Protein AF-A0A4T0WZG2-F1 (afdb_monomer)

InterPro domains:
  IPR013926 CGI121/TPRKB [PF08617] (26-166)
  IPR013926 CGI121/TPRKB [PTHR15840] (26-168)
  IPR036504 CGI121/TPRKB superfamily [G3DSA:3.30.2380.10] (6-184)
  IPR036504 CGI121/TPRKB superfamily [SSF143870] (21-162)

pLDDT: mean 79.51, std 14.96, range [29.62, 96.12]

Secondary structure (DSSP, 8-state):
-PPPP-EEEEETTEEEEEEEEEEEES---HHHHHHHHHTT-GGG-SEEEEGGG---HHHHHHHHHHHHHHHHTT---SSSHHHHHHHHT-S-SSHHHHHHHHSS-TT---EEEEEEEEGGG--HHHHHHHHHHHHHH--SEEE--SHHHHHHH--HHHHHHHTT---SS--S-TTHHHHHHHHHHHHIIIIIIIIIIIIIT--HHHHHHHHHHHHHHHHHHHHHHHHHHHH-SPPPSS--PPB--HHHHHHHHHTT---HHHHHHHHHHTS--TT-BPPPSEEEE-TTSPBPEETTTTEE--TTEEEETTTTEEEE----SSTTHHHHHHHHHTS-HHHHHHHHHHHHHHTTS-GGG-------EEEEE-SS-TT-EEEEEPPTT--TT---HHHHHHHHHH------SHHHHHHHHHHTS-HHHHHHHHHHHHTT--EETT---

Sequence (445 aa):
MAQIPYIIIEIPSLDKYKAIGTFAVDVQNLKDIKENLIKGNKEYDYGFINAKNVISLEQIYSAYYKVMVDEKNGGMRTRTLHTEMIYDLSPFKNIMDCLNKYGVSKDSNVLLILKIVKSEELTKNFINQTLENLQKVINGNFVHFSDAELQKHADLKLIEKHNQLQIRGTPLENNREKLMLGYSQWAYSYLFAYKRIYIDHHNKPAMIAILVIANSLQIICYVSWGLILYRGPGKMPFHVPPYNLSKYIAYGRKYHSDDSEAISKISTFASESDEFIKPPLIFDCDRNGLPYWCSECATLKVYRSHHSSICGRCTFAILVGHLMCCLMIDIYFGETTIERLTRRRWASYEKKTPENEREFDYTAYVNVQHPTDENLRLVVPLLPTDKTHNNGILCTLKLWMTNPQNLKNAQEMSDFTYSMYCKGFIKDIHQRIENGECKIFSSDE

Nearest PDB structures (foldseek):
  4ww9-assembly1_B  TM=9.360E-01  e=4.536E-13  Saccharomyces cerevisiae S288C
  4ww7-assembly1_B  TM=8.914E-01  e=1.350E-12  Saccharomyces cerevisiae S288C
  4xah-assembly1_A  TM=8.595E-01  e=1.505E-12  Saccharomyces cerevisiae S288C
  7sza-assembly1_B  TM=8.683E-01  e=1.729E-10  Homo sapiens
  8k20-assembly1_C  TM=8.927E-01  e=2.642E-09  Arabidopsis thaliana

Mean predicted aligned error: 18.06 Å

Solvent-accessible surface area (backbone atoms only — not comparable to full-atom values): 25014 Å² total; per-residue (Å²): 130,88,77,76,47,66,47,79,48,73,44,94,92,52,64,67,44,33,28,44,35,33,28,33,38,72,39,72,49,56,66,60,53,50,53,38,48,74,70,63,40,73,95,54,73,51,22,53,29,29,30,38,69,38,57,44,59,65,59,52,53,53,20,51,50,48,44,54,51,26,54,76,70,70,62,62,88,54,96,42,74,42,56,32,39,35,37,60,66,33,80,53,89,50,65,67,60,14,42,51,67,36,14,76,38,96,89,53,42,35,38,32,39,35,42,76,43,48,42,90,65,70,39,74,66,51,52,50,53,51,51,58,48,48,62,72,73,46,55,50,48,71,41,69,70,45,47,71,53,30,48,72,57,30,36,66,69,56,35,29,63,66,60,65,47,80,69,82,82,64,81,92,51,100,67,42,62,78,54,38,57,60,51,50,50,51,46,44,49,45,57,47,29,42,43,46,32,32,65,74,61,65,35,57,69,61,22,52,52,50,47,53,49,54,52,52,54,49,49,54,51,52,51,52,50,50,47,36,72,73,75,40,78,63,64,57,93,63,76,26,57,52,60,65,50,54,65,33,40,42,49,26,38,53,77,81,39,92,59,69,69,64,41,54,60,47,60,68,73,60,68,82,57,94,69,47,34,81,66,55,68,44,44,66,18,44,97,73,38,47,65,53,71,35,78,93,69,68,22,44,56,51,66,67,40,42,74,36,79,90,72,74,38,49,20,55,56,70,62,87,72,59,67,60,65,53,47,51,48,23,40,73,70,22,40,51,73,66,54,52,51,49,29,53,52,47,58,55,46,58,76,73,43,60,81,95,72,65,75,84,82,66,88,44,22,36,27,32,54,39,96,88,40,88,59,40,39,32,28,32,73,53,56,70,84,61,49,54,54,42,57,46,52,70,53,46,52,45,58,67,71,72,57,84,69,81,69,85,50,48,59,57,45,48,43,54,47,48,65,54,50,13,73,65,44,55,49,54,51,51,52,33,51,75,70,58,63,51,42,59,25,56,46,96,121

Radius of gyration: 30.67 Å; Cα contacts (8 Å, |Δi|>4): 590; chains: 1; bounding box: 71×56×83 Å

Foldseek 3Di:
DDFFAWDKQDDPVQQFKIKIKWKFAQWDCLVVLVVCVVVVPPLSPKQKWQLQQPQFVVLQNVLLVVLSVCVVVVNQPDDDSSLSSLVSSFPDPDSVVSCAQTHRHPVGRIIMIMDMDTNVQDDPVSVRVNRVSCVVVTDGDIDHPGNVVSNVNHNPVSNCVRNVVPPPPDDDDPPCVVVCVVVVLVCCLPVPLPCVCCVVVVNPVVSVVVNVVSVVVVVVLVVVVVCCVVVNAAADPDAAAAALCLLQLLVLVVVPDVCPPVSVVSVVVSPDDPRHEHAAQKDKDDPLQGFDADPQARGTDFQCWDQDPVVSHIGHPPPSPPNPVQVVVCLQVLAHPVLVVLLVVVVVVPVVDDPVGDDDPQGIWMWGQQPPDNSWIKIAGDDSPQNQQRPHNVVSVCLVPVPPDPQDDNNSRNNNRNVRGHPVNVVVVNVCVVVVRIGTNNDPD

Organism: NCBI:txid52247

Structure (mmCIF, N/CA/C/O backbone):
data_AF-A0A4T0WZG2-F1
#
_entry.id   AF-A0A4T0WZG2-F1
#
loop_
_atom_site.group_PDB
_atom_site.id
_atom_site.type_symbol
_atom_site.label_atom_id
_atom_site.label_alt_id
_atom_site.label_comp_id
_atom_site.label_asym_id
_atom_site.label_entity_id
_atom_site.label_seq_id
_atom_site.pdbx_PDB_ins_code
_atom_site.Cartn_x
_atom_site.Cartn_y
_atom_site.Cartn_z
_atom_site.occupancy
_atom_site.B_iso_or_equiv
_atom_site.auth_seq_id
_atom_site.auth_comp_id
_atom_site.auth_asym_id
_atom_site.auth_atom_id
_atom_site.pdbx_PDB_model_num
ATOM 1 N N . MET A 1 1 ? -32.574 -8.183 39.358 1.00 46.31 1 MET A N 1
ATOM 2 C CA . MET A 1 1 ? -31.407 -8.654 38.579 1.00 46.31 1 MET A CA 1
ATOM 3 C C . MET A 1 1 ? -30.684 -7.425 38.060 1.00 46.31 1 MET A C 1
ATOM 5 O O . MET A 1 1 ? -31.367 -6.503 37.633 1.00 46.31 1 MET A O 1
ATOM 9 N N . ALA A 1 2 ? -29.355 -7.355 38.170 1.00 53.97 2 ALA A N 1
ATOM 10 C CA . ALA A 1 2 ? -28.604 -6.229 37.616 1.00 53.97 2 ALA A CA 1
ATOM 11 C C . ALA A 1 2 ? -28.774 -6.217 36.088 1.00 53.97 2 ALA A C 1
ATOM 13 O O . ALA A 1 2 ? -28.590 -7.246 35.436 1.00 53.97 2 ALA A O 1
ATOM 14 N N . GLN A 1 3 ? -29.202 -5.084 35.533 1.00 76.69 3 GLN A N 1
ATOM 15 C CA . GLN A 1 3 ? -29.406 -4.934 34.095 1.00 76.69 3 GLN A CA 1
ATOM 16 C C . GLN A 1 3 ? -28.041 -4.940 33.396 1.00 76.69 3 GLN A C 1
ATOM 18 O O . GLN A 1 3 ? -27.137 -4.218 33.815 1.00 76.69 3 GLN A O 1
ATOM 23 N N . ILE A 1 4 ? -27.887 -5.768 32.357 1.00 87.56 4 ILE A N 1
ATOM 24 C CA . ILE A 1 4 ? -26.651 -5.830 31.568 1.00 87.56 4 ILE A CA 1
ATOM 25 C C . ILE A 1 4 ? -26.373 -4.436 30.990 1.00 87.56 4 ILE A C 1
ATOM 27 O O . ILE A 1 4 ? -27.261 -3.879 30.337 1.00 87.56 4 ILE A O 1
ATOM 31 N N . PRO A 1 5 ? -25.176 -3.863 31.194 1.00 92.38 5 PRO A N 1
ATOM 32 C CA . PRO A 1 5 ? -24.812 -2.615 30.546 1.00 92.38 5 PRO A CA 1
ATOM 33 C C . PRO A 1 5 ? -24.733 -2.813 29.028 1.00 92.38 5 PRO A C 1
ATOM 35 O O . PRO A 1 5 ? -24.101 -3.749 28.530 1.00 92.38 5 PRO A O 1
ATOM 38 N N . TYR A 1 6 ? -25.364 -1.908 28.288 1.00 94.06 6 TYR A N 1
ATOM 39 C CA . TYR A 1 6 ? -25.355 -1.905 26.832 1.00 94.06 6 TYR A CA 1
ATOM 40 C C . TYR A 1 6 ? -25.255 -0.479 26.298 1.00 94.06 6 TYR A C 1
ATOM 42 O O . TYR A 1 6 ? -25.589 0.483 26.992 1.00 94.06 6 TYR A O 1
ATOM 50 N N . ILE A 1 7 ? -24.827 -0.363 25.046 1.00 94.69 7 ILE A N 1
ATOM 51 C CA . ILE A 1 7 ? -24.921 0.863 24.256 1.00 94.69 7 ILE A CA 1
ATOM 52 C C . ILE A 1 7 ? -25.714 0.579 22.984 1.00 94.69 7 ILE A C 1
ATOM 54 O O . ILE A 1 7 ? -25.754 -0.557 22.503 1.00 94.69 7 ILE A O 1
ATOM 58 N N . ILE A 1 8 ? -26.335 1.616 22.435 1.00 94.50 8 ILE A N 1
ATOM 59 C CA . ILE A 1 8 ? -26.943 1.566 21.108 1.00 94.50 8 ILE A CA 1
ATOM 60 C C . ILE A 1 8 ? -25.996 2.287 20.159 1.00 94.50 8 ILE A C 1
ATOM 62 O O . ILE A 1 8 ? -25.631 3.436 20.391 1.00 94.50 8 ILE A O 1
ATOM 66 N N . ILE A 1 9 ? -25.594 1.586 19.109 1.00 93.81 9 ILE A N 1
ATOM 67 C CA . ILE A 1 9 ? -24.764 2.100 18.030 1.00 93.81 9 ILE A CA 1
ATOM 68 C C . ILE A 1 9 ? -25.704 2.405 16.870 1.00 93.81 9 ILE A C 1
ATOM 70 O O . ILE A 1 9 ? -26.391 1.520 16.351 1.00 93.81 9 ILE A O 1
ATOM 74 N N . GLU A 1 10 ? -25.738 3.668 16.471 1.00 92.56 10 GLU A N 1
ATOM 75 C CA . GLU A 1 10 ? -26.521 4.152 15.342 1.00 92.56 10 GLU A CA 1
ATOM 76 C C . GLU A 1 10 ? -25.734 5.203 14.562 1.00 92.56 10 GLU A C 1
ATOM 78 O O . GLU A 1 10 ? -24.832 5.853 15.093 1.00 92.56 10 GLU A O 1
ATOM 83 N N . ILE A 1 11 ? -26.063 5.351 13.280 1.00 89.75 11 ILE A N 1
ATOM 84 C CA . ILE A 1 11 ? -25.465 6.356 12.403 1.00 89.75 11 ILE A CA 1
ATOM 85 C C . ILE A 1 11 ? -26.599 7.251 11.912 1.00 89.75 11 ILE A C 1
ATOM 87 O O . ILE A 1 11 ? -27.476 6.753 11.207 1.00 89.75 11 ILE A O 1
ATOM 91 N N . PRO A 1 12 ? -26.589 8.562 12.217 1.00 84.06 12 PRO A N 1
ATOM 92 C CA . PRO A 1 12 ? -27.701 9.453 11.882 1.00 84.06 12 PRO A CA 1
ATOM 93 C C . PRO A 1 12 ? -28.083 9.476 10.395 1.00 84.06 12 PRO A C 1
ATOM 95 O O . PRO A 1 12 ? -29.240 9.695 10.061 1.00 84.06 12 PRO A O 1
ATOM 98 N N . SER A 1 13 ? -27.123 9.255 9.493 1.00 83.44 13 SER A N 1
ATOM 99 C CA . SER A 1 13 ? -27.343 9.250 8.040 1.00 83.44 13 SER A CA 1
ATOM 100 C C . SER A 1 13 ? -27.720 7.883 7.451 1.00 83.44 13 SER A C 1
ATOM 102 O O . SER A 1 13 ? -28.060 7.813 6.269 1.00 83.44 13 SER A O 1
ATOM 104 N N . LEU A 1 14 ? -27.631 6.801 8.233 1.00 86.38 14 LEU A N 1
ATOM 105 C CA . LEU A 1 14 ? -27.907 5.421 7.823 1.00 86.38 14 LEU A CA 1
ATOM 106 C C . LEU A 1 14 ? -28.764 4.751 8.904 1.00 86.38 14 LEU A C 1
ATOM 108 O O . LEU A 1 14 ? -28.283 3.971 9.722 1.00 86.38 14 LEU A O 1
ATOM 112 N N . ASP A 1 15 ? -30.050 5.081 8.896 1.00 86.75 15 ASP A N 1
ATOM 113 C CA . ASP A 1 15 ? -31.026 4.745 9.933 1.00 86.75 15 ASP A CA 1
ATOM 114 C C . ASP A 1 15 ? -31.731 3.399 9.726 1.00 86.75 15 ASP A C 1
ATOM 116 O O . ASP A 1 15 ? -32.579 3.036 10.532 1.00 86.75 15 ASP A O 1
ATOM 120 N N . LYS A 1 16 ? -31.396 2.627 8.687 1.00 91.19 16 LYS A N 1
ATOM 121 C CA . LYS A 1 16 ? -32.037 1.331 8.393 1.00 91.19 16 LYS A CA 1
ATOM 122 C C . LYS A 1 16 ? -31.779 0.277 9.476 1.00 91.19 16 LYS A C 1
ATOM 124 O O . LYS A 1 16 ? -32.655 -0.541 9.766 1.00 91.19 16 LYS A O 1
ATOM 129 N N . TYR A 1 17 ? -30.594 0.298 10.080 1.00 94.00 17 TYR A N 1
ATOM 130 C CA . TYR A 1 17 ? -30.187 -0.659 11.104 1.00 94.00 17 TYR A CA 1
ATOM 131 C C . TYR A 1 17 ? -29.596 0.049 12.325 1.00 94.00 17 TYR A C 1
ATOM 133 O O . TYR A 1 17 ? -28.959 1.100 12.216 1.00 94.00 17 TYR A O 1
ATOM 141 N N . LYS A 1 18 ? -29.754 -0.585 13.486 1.00 95.12 18 LYS A N 1
ATOM 142 C CA . LYS A 1 18 ? -29.117 -0.215 14.756 1.00 95.12 18 LYS A CA 1
ATOM 143 C C . LYS A 1 18 ? -28.439 -1.436 15.350 1.00 95.12 18 LYS A C 1
ATOM 145 O O . LYS A 1 18 ? -28.879 -2.564 15.118 1.00 95.12 18 LYS A O 1
ATOM 150 N N . ALA A 1 19 ? -27.398 -1.223 16.148 1.00 95.25 19 ALA A N 1
ATOM 151 C CA . ALA A 1 19 ? -26.744 -2.307 16.867 1.00 95.25 19 ALA A CA 1
ATOM 152 C C . ALA A 1 19 ? -26.813 -2.120 18.382 1.00 95.25 19 ALA A C 1
ATOM 154 O O . ALA A 1 19 ? -26.537 -1.045 18.904 1.00 95.25 19 ALA A O 1
ATOM 155 N N . ILE A 1 20 ? -27.148 -3.193 19.093 1.00 96.06 20 ILE A N 1
ATOM 156 C CA . ILE A 1 20 ? -27.009 -3.283 20.547 1.00 96.06 20 ILE A CA 1
ATOM 157 C C . ILE A 1 20 ? -25.619 -3.841 20.826 1.00 96.06 20 ILE A C 1
ATOM 159 O O . ILE A 1 20 ? -25.312 -4.952 20.388 1.00 96.06 20 ILE A O 1
ATOM 163 N N . GLY A 1 21 ? -24.788 -3.085 21.538 1.00 95.69 21 GLY A N 1
ATOM 164 C CA . GLY A 1 21 ? -23.459 -3.521 21.947 1.00 95.69 21 GLY A CA 1
ATOM 165 C C . GLY A 1 21 ? -23.358 -3.772 23.442 1.00 95.69 21 GLY A C 1
ATOM 166 O O . GLY A 1 21 ? -23.798 -2.944 24.236 1.00 95.69 21 GLY A O 1
ATOM 167 N N . THR A 1 22 ? -22.740 -4.885 23.832 1.00 95.62 22 THR A N 1
ATOM 168 C CA . THR A 1 22 ? -22.381 -5.182 25.225 1.00 95.62 22 THR A CA 1
ATOM 169 C C . THR A 1 22 ? -20.983 -5.792 25.315 1.00 95.62 22 THR A C 1
ATOM 171 O O . THR A 1 22 ? -20.414 -6.236 24.314 1.00 95.62 22 THR A O 1
ATOM 174 N N . PHE A 1 23 ? -20.420 -5.792 26.519 1.00 95.56 23 PHE A N 1
ATOM 175 C CA . PHE A 1 23 ? -19.051 -6.202 26.789 1.00 95.56 23 PHE A CA 1
ATOM 176 C C . PHE A 1 23 ? -19.021 -7.216 27.936 1.00 95.56 23 PHE A C 1
ATOM 178 O O . PHE A 1 23 ? -19.569 -6.957 29.009 1.00 95.56 23 PHE A O 1
ATOM 185 N N . ALA A 1 24 ? -18.407 -8.378 27.701 1.00 95.06 24 ALA A N 1
ATOM 186 C CA . ALA A 1 24 ? -18.309 -9.470 28.664 1.00 95.06 24 ALA A CA 1
ATOM 187 C C . ALA A 1 24 ? -16.847 -9.874 28.890 1.00 95.06 24 ALA A C 1
ATOM 189 O O . ALA A 1 24 ? -16.106 -10.144 27.942 1.00 95.06 24 ALA A O 1
ATOM 190 N N . VAL A 1 25 ? -16.446 -9.947 30.156 1.00 94.25 25 VAL A N 1
ATOM 191 C CA . VAL A 1 25 ? -15.117 -10.378 30.609 1.00 94.25 25 VAL A CA 1
ATOM 192 C C . VAL A 1 25 ? -15.215 -11.723 31.330 1.00 94.25 25 VAL A C 1
ATOM 194 O O . VAL A 1 25 ? -16.286 -12.124 31.788 1.00 94.25 25 VAL A O 1
ATOM 197 N N . ASP A 1 26 ? -14.088 -12.427 31.427 1.00 93.38 26 ASP A N 1
ATOM 198 C CA . ASP A 1 26 ? -13.961 -13.719 32.115 1.00 93.38 26 ASP A CA 1
ATOM 199 C C . ASP A 1 26 ? -14.931 -14.808 31.627 1.00 93.38 26 ASP A C 1
ATOM 201 O O . ASP A 1 26 ? -15.386 -15.651 32.401 1.00 93.38 26 ASP A O 1
ATOM 205 N N . VAL A 1 27 ? -15.218 -14.818 30.322 1.00 94.81 27 VAL A N 1
ATOM 206 C CA . VAL A 1 27 ? -16.127 -15.776 29.684 1.00 94.81 27 VAL A CA 1
ATOM 207 C C . VAL A 1 27 ? -15.541 -17.191 29.704 1.00 94.81 27 VAL A C 1
ATOM 209 O O . VAL A 1 27 ? -14.449 -17.426 29.184 1.00 94.81 27 VAL A O 1
ATOM 212 N N . GLN A 1 28 ? -16.291 -18.148 30.257 1.00 93.19 28 GLN A N 1
ATOM 213 C CA . GLN A 1 28 ? -15.843 -19.535 30.457 1.00 93.19 28 GLN A CA 1
ATOM 214 C C . GLN A 1 28 ? -16.335 -20.511 29.378 1.00 93.19 28 GLN A C 1
ATOM 216 O O . GLN A 1 28 ? -15.698 -21.531 29.119 1.00 93.19 28 GLN A O 1
ATOM 221 N N . ASN A 1 29 ? -17.450 -20.212 28.707 1.00 93.94 29 ASN A N 1
ATOM 222 C CA . ASN A 1 29 ? -18.131 -21.128 27.783 1.00 93.94 29 ASN A CA 1
ATOM 223 C C . ASN A 1 29 ? -17.847 -20.848 26.290 1.00 93.94 29 ASN A C 1
ATOM 225 O O . ASN A 1 29 ? -18.694 -21.055 25.422 1.00 93.94 29 ASN A O 1
ATOM 229 N N . LEU A 1 30 ? -16.631 -20.397 25.960 1.00 92.31 30 LEU A N 1
ATOM 230 C CA . LEU A 1 30 ? -16.231 -20.030 24.589 1.00 92.31 30 LEU A CA 1
ATOM 231 C C . LEU A 1 30 ? -16.370 -21.175 23.574 1.00 92.31 30 LEU A C 1
ATOM 233 O O . LEU A 1 30 ? -16.701 -20.936 22.411 1.00 92.31 30 LEU A O 1
ATOM 237 N N . LYS A 1 31 ? -16.087 -22.415 23.997 1.00 91.62 31 LYS A N 1
ATOM 238 C CA . LYS A 1 31 ? -16.208 -23.604 23.137 1.00 91.62 31 LYS A CA 1
ATOM 239 C C . LYS A 1 31 ? -17.661 -23.816 22.723 1.00 91.62 31 LYS A C 1
ATOM 241 O O . LYS A 1 31 ? -17.931 -23.921 21.530 1.00 91.62 31 LYS A O 1
ATOM 246 N N . ASP A 1 32 ? -18.573 -23.757 23.688 1.00 92.31 32 ASP A N 1
ATOM 247 C CA . ASP A 1 32 ? -20.008 -23.933 23.465 1.00 92.31 32 ASP A CA 1
ATOM 248 C C . ASP A 1 32 ? -20.561 -22.833 22.552 1.00 92.31 32 ASP A C 1
ATOM 250 O O . ASP A 1 32 ? -21.314 -23.116 21.620 1.00 92.31 32 ASP A O 1
ATOM 254 N N . ILE A 1 33 ? -20.136 -21.578 22.759 1.00 92.88 33 ILE A N 1
ATOM 255 C CA . ILE A 1 33 ? -20.502 -20.452 21.886 1.00 92.88 33 ILE A CA 1
ATOM 256 C C . ILE A 1 33 ? -20.042 -20.728 20.449 1.00 92.88 33 ILE A C 1
ATOM 258 O O . ILE A 1 33 ? -20.832 -20.625 19.510 1.00 92.88 33 ILE A O 1
ATOM 262 N N . LYS A 1 34 ? -18.779 -21.126 20.261 1.00 91.38 34 LYS A N 1
ATOM 263 C CA . LYS A 1 34 ? -18.219 -21.392 18.930 1.00 91.38 34 LYS A CA 1
ATOM 264 C C . LYS A 1 34 ? -18.920 -22.555 18.223 1.00 91.38 34 LYS A C 1
ATOM 266 O O . LYS A 1 34 ? -19.192 -22.461 17.029 1.00 91.38 34 LYS A O 1
ATOM 271 N N . GLU A 1 35 ? -19.239 -23.629 18.936 1.00 92.38 35 GLU A N 1
ATOM 272 C CA . GLU A 1 35 ? -19.956 -24.777 18.372 1.00 92.38 35 GLU A CA 1
ATOM 273 C C . GLU A 1 35 ? -21.385 -24.425 17.947 1.00 92.38 35 GLU A C 1
ATOM 275 O O . GLU A 1 35 ? -21.822 -24.831 16.868 1.00 92.38 35 GLU A O 1
ATOM 280 N N . ASN A 1 36 ? -22.106 -23.641 18.751 1.00 92.81 36 ASN A N 1
ATOM 281 C CA . ASN A 1 36 ? -23.460 -23.200 18.414 1.00 92.81 36 ASN A CA 1
ATOM 282 C C . ASN A 1 36 ? -23.492 -22.235 17.220 1.00 92.81 36 ASN A C 1
ATOM 284 O O . ASN A 1 36 ? -24.403 -22.324 16.393 1.00 92.81 36 ASN A O 1
ATOM 288 N N . LEU A 1 37 ? -22.476 -21.377 17.077 1.00 90.06 37 LEU A N 1
ATOM 289 C CA . LEU A 1 37 ? -22.304 -20.524 15.897 1.00 90.06 37 LEU A CA 1
ATOM 290 C C . LEU A 1 37 ? -22.088 -21.349 14.622 1.00 90.06 37 LEU A C 1
ATOM 292 O O . LEU A 1 37 ? -22.716 -21.079 13.602 1.00 90.06 37 LEU A O 1
ATOM 296 N N . ILE A 1 38 ? -21.247 -22.389 14.682 1.00 88.06 38 ILE A N 1
ATOM 297 C CA . ILE A 1 38 ? -20.992 -23.282 13.537 1.00 88.06 38 ILE A CA 1
ATOM 298 C C . ILE A 1 38 ? -22.260 -24.057 13.149 1.00 88.06 38 ILE A C 1
ATOM 300 O O . ILE A 1 38 ? -22.520 -24.257 11.964 1.00 88.06 38 ILE A O 1
ATOM 304 N N . LYS A 1 39 ? -23.076 -24.456 14.133 1.00 90.88 39 LYS A N 1
ATOM 305 C CA . LYS A 1 39 ? -24.376 -25.112 13.911 1.00 90.88 39 LYS A CA 1
ATOM 306 C C . LYS A 1 39 ? -25.457 -24.163 13.372 1.00 90.88 39 LYS A C 1
ATOM 308 O O . LYS A 1 39 ? -26.515 -24.638 12.972 1.00 90.88 39 LYS A O 1
ATOM 313 N N . GLY A 1 40 ? -25.220 -22.848 13.367 1.00 86.75 40 GLY A N 1
ATOM 314 C CA . GLY A 1 40 ? -26.205 -21.850 12.941 1.00 86.75 40 GLY A CA 1
ATOM 315 C C . GLY A 1 40 ? -27.397 -21.724 13.894 1.00 86.75 40 GLY A C 1
ATOM 316 O O . GLY A 1 40 ? -28.512 -21.454 13.446 1.00 86.75 40 GLY A O 1
ATOM 317 N N . ASN A 1 41 ? -27.191 -21.951 15.197 1.00 90.81 41 ASN A N 1
ATOM 318 C CA . ASN A 1 41 ? -28.252 -21.800 16.191 1.00 90.81 41 ASN A CA 1
ATOM 319 C C . ASN A 1 41 ? -28.686 -20.324 16.285 1.00 90.81 41 ASN A C 1
ATOM 321 O O . ASN A 1 41 ? -27.872 -19.446 16.570 1.00 90.81 41 ASN A O 1
ATOM 325 N N . LYS A 1 42 ? -29.983 -20.056 16.088 1.00 88.44 42 LYS A N 1
ATOM 326 C CA . LYS A 1 42 ? -30.560 -18.702 16.123 1.00 88.44 42 LYS A CA 1
ATOM 327 C C . LYS A 1 42 ? -30.440 -18.028 17.492 1.00 88.44 42 LYS A C 1
ATOM 329 O O . LYS A 1 42 ? -30.396 -16.805 17.552 1.00 88.44 42 LYS A O 1
ATOM 334 N N . GLU A 1 43 ? -30.338 -18.799 18.575 1.00 89.88 43 GLU A N 1
ATOM 335 C CA . GLU A 1 43 ? -30.108 -18.256 19.923 1.00 89.88 43 GLU A CA 1
ATOM 336 C C . GLU A 1 43 ? -28.726 -17.605 20.074 1.00 89.88 43 GLU A C 1
ATOM 338 O O . GLU A 1 43 ? -28.525 -16.815 20.990 1.00 89.88 43 GLU A O 1
ATOM 343 N N . TYR A 1 44 ? -27.792 -17.908 19.167 1.00 91.81 44 TYR A N 1
ATOM 344 C CA . TYR A 1 44 ? -26.423 -17.391 19.137 1.00 91.81 44 TYR A CA 1
ATOM 345 C C . TYR A 1 44 ? -26.207 -16.421 17.966 1.00 91.81 44 TYR A C 1
ATOM 347 O O . TYR A 1 44 ? -25.068 -16.166 17.582 1.00 91.81 44 TYR A O 1
ATO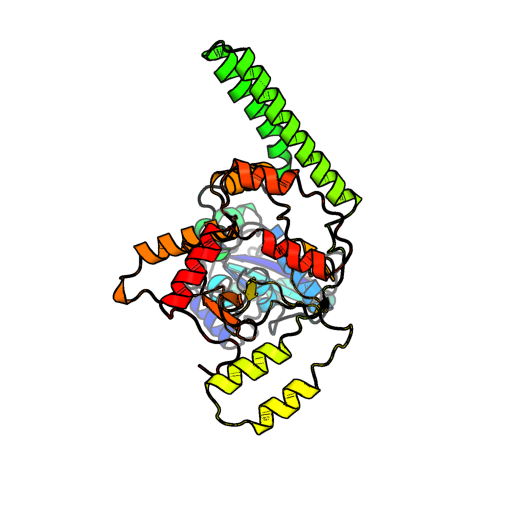M 355 N N . ASP A 1 45 ? -27.277 -15.875 17.382 1.00 91.75 45 ASP A N 1
ATOM 356 C CA . ASP A 1 45 ? -27.201 -14.951 16.247 1.00 91.75 45 ASP A CA 1
ATOM 357 C C . ASP A 1 45 ? -26.706 -13.559 16.684 1.00 91.75 45 ASP A C 1
ATOM 359 O O . ASP A 1 45 ? -27.470 -12.599 16.800 1.00 91.75 45 ASP A O 1
ATOM 363 N N . TYR A 1 46 ? -25.409 -13.471 16.971 1.00 94.81 46 TYR A N 1
ATOM 364 C CA . TYR A 1 46 ? -24.707 -12.277 17.426 1.00 94.81 46 TYR A CA 1
ATOM 365 C C . TYR A 1 46 ? -23.323 -12.180 16.781 1.00 94.81 46 TYR A C 1
ATOM 367 O O . TYR A 1 46 ? -22.678 -13.181 16.465 1.00 94.81 46 TYR A O 1
ATOM 375 N N . GLY A 1 47 ? -22.819 -10.954 16.648 1.00 94.56 47 GLY A N 1
ATOM 376 C CA . GLY A 1 47 ? -21.418 -10.702 16.334 1.00 94.56 47 GLY A CA 1
ATOM 377 C C . GLY A 1 47 ? -20.574 -10.834 17.595 1.00 94.56 47 GLY A C 1
ATOM 378 O O . GLY A 1 47 ? -20.437 -9.862 18.332 1.00 94.56 47 GLY A O 1
ATOM 379 N N . PHE A 1 48 ? -20.035 -12.027 17.852 1.00 95.44 48 PHE A N 1
ATOM 380 C CA . PHE A 1 48 ? -19.086 -12.259 18.944 1.00 95.44 48 PHE A CA 1
ATOM 381 C C . PHE A 1 48 ? -17.667 -11.904 18.494 1.00 95.44 48 PHE A C 1
ATOM 383 O O . PHE A 1 48 ? -17.038 -12.645 17.734 1.00 95.44 48 PHE A O 1
ATOM 390 N N . ILE A 1 49 ? -17.171 -10.769 18.974 1.00 95.38 49 ILE A N 1
ATOM 391 C CA . ILE A 1 49 ? -15.884 -10.181 18.609 1.00 95.38 49 ILE A CA 1
ATOM 392 C C . ILE A 1 49 ? -14.887 -10.383 19.750 1.00 95.38 49 ILE A C 1
ATOM 394 O O . ILE A 1 49 ? -15.182 -10.130 20.917 1.00 95.38 49 ILE A O 1
ATOM 398 N N . ASN A 1 50 ? -13.673 -10.805 19.414 1.00 94.62 50 ASN A N 1
ATOM 399 C CA . ASN A 1 50 ? -12.561 -10.888 20.347 1.00 94.62 50 ASN A CA 1
ATOM 400 C C . ASN A 1 50 ? -12.062 -9.483 20.709 1.00 94.62 50 ASN A C 1
ATOM 402 O O . ASN A 1 50 ? -11.356 -8.836 19.929 1.00 94.62 50 ASN A O 1
ATOM 406 N N . ALA A 1 51 ? -12.384 -9.063 21.931 1.00 92.81 51 ALA A N 1
ATOM 407 C CA . ALA A 1 51 ? -12.080 -7.742 22.464 1.00 92.81 51 ALA A CA 1
ATOM 408 C C . ALA A 1 51 ? -10.585 -7.414 22.527 1.00 92.81 51 ALA A C 1
ATOM 410 O O . ALA A 1 51 ? -10.218 -6.247 22.449 1.00 92.81 51 ALA A O 1
ATOM 411 N N . LYS A 1 52 ? -9.706 -8.424 22.595 1.00 92.12 52 LYS A N 1
ATOM 412 C CA . LYS A 1 52 ? -8.251 -8.200 22.616 1.00 92.12 52 LYS A CA 1
ATOM 413 C C . LYS A 1 52 ? -7.741 -7.487 21.362 1.00 92.12 52 LYS A C 1
ATOM 415 O O . LYS A 1 52 ? -6.654 -6.923 21.409 1.00 92.12 52 LYS A O 1
ATOM 420 N N . ASN A 1 53 ? -8.496 -7.520 20.256 1.00 88.25 53 ASN A N 1
ATOM 421 C CA . ASN A 1 53 ? -8.148 -6.853 18.997 1.00 88.25 53 ASN A CA 1
ATOM 422 C C . ASN A 1 53 ? -8.777 -5.454 18.823 1.00 88.25 53 ASN A C 1
ATOM 424 O O . ASN A 1 53 ? -8.655 -4.871 17.742 1.00 88.25 53 ASN A O 1
ATOM 428 N N . VAL A 1 54 ? -9.484 -4.935 19.832 1.00 87.31 54 VAL A N 1
ATOM 429 C CA . VAL A 1 54 ? -10.238 -3.677 19.749 1.00 87.31 54 VAL A CA 1
ATOM 430 C C . VAL A 1 54 ? -9.721 -2.706 20.803 1.00 87.31 54 VAL A C 1
ATOM 432 O O . VAL A 1 54 ? -9.720 -3.035 21.983 1.00 87.31 54 VAL A O 1
ATOM 435 N N . ILE A 1 55 ? -9.291 -1.512 20.384 1.00 87.50 55 ILE A N 1
ATOM 436 C CA . ILE A 1 55 ? -8.732 -0.498 21.302 1.00 87.50 55 ILE A CA 1
ATOM 437 C C . ILE A 1 55 ? -9.780 0.535 21.715 1.00 87.50 55 ILE A C 1
ATOM 439 O O . ILE A 1 55 ? -9.750 1.006 22.850 1.00 87.50 55 ILE A O 1
ATOM 443 N N . SE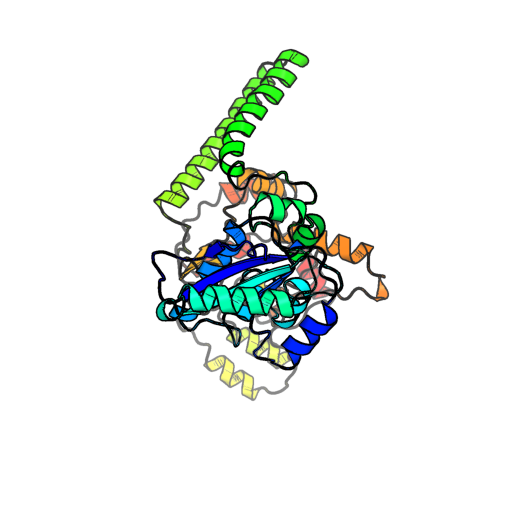R A 1 56 ? -10.678 0.917 20.806 1.00 86.38 56 SER A N 1
ATOM 444 C CA . SER A 1 56 ? -11.611 2.017 21.047 1.00 86.38 56 SER A CA 1
ATOM 445 C C . SER A 1 56 ? -12.966 1.818 20.375 1.00 86.38 56 SER A C 1
ATOM 447 O O . SER A 1 56 ? -13.121 1.031 19.434 1.00 86.38 56 SER A O 1
ATOM 449 N N . LEU A 1 57 ? -13.959 2.556 20.859 1.00 88.38 57 LEU A N 1
ATOM 450 C CA . LEU A 1 57 ? -15.303 2.622 20.313 1.00 88.38 57 LEU A CA 1
ATOM 451 C C . LEU A 1 57 ? -15.292 3.161 18.887 1.00 88.38 57 LEU A C 1
ATOM 453 O O . LEU A 1 57 ? -16.048 2.662 18.061 1.00 88.38 57 LEU A O 1
ATOM 457 N N . GLU A 1 58 ? -14.421 4.112 18.545 1.00 86.44 58 GLU A N 1
ATOM 458 C CA . GLU A 1 58 ? -14.325 4.638 17.179 1.00 86.44 58 GLU A CA 1
ATOM 459 C C . GLU A 1 58 ? -13.973 3.547 16.165 1.00 86.44 58 GLU A C 1
ATOM 461 O O . GLU A 1 58 ? -14.478 3.577 15.044 1.00 86.44 58 GLU A O 1
ATOM 466 N N . GLN A 1 59 ? -13.166 2.551 16.549 1.00 85.31 59 GLN A N 1
ATOM 467 C CA . GLN A 1 59 ? -12.882 1.392 15.698 1.00 85.31 59 GLN A CA 1
ATOM 468 C C . GLN A 1 59 ? -14.165 0.598 15.405 1.00 85.31 59 GLN A C 1
ATOM 470 O O . GLN A 1 59 ? -14.404 0.199 14.265 1.00 85.31 59 GLN A O 1
ATOM 475 N N . ILE A 1 60 ? -15.018 0.422 16.419 1.00 90.25 60 ILE A N 1
ATOM 476 C CA . ILE A 1 60 ? -16.323 -0.235 16.291 1.00 90.25 60 ILE A CA 1
ATOM 477 C C . ILE A 1 60 ? -17.282 0.616 15.449 1.00 90.25 60 ILE A C 1
ATOM 479 O O . ILE A 1 60 ? -17.898 0.092 14.527 1.00 90.25 60 ILE A O 1
ATOM 483 N N . TYR A 1 61 ? -17.389 1.922 15.697 1.00 90.75 61 TYR A N 1
ATOM 484 C CA . TYR A 1 61 ? -18.244 2.814 14.904 1.00 90.75 61 TYR A CA 1
ATOM 485 C C . TYR A 1 61 ? -17.799 2.897 13.439 1.00 90.75 61 TYR A C 1
ATOM 487 O O . TYR A 1 61 ? -18.645 2.904 12.548 1.00 90.75 61 TYR A O 1
ATOM 495 N N . SER A 1 62 ? -16.491 2.916 13.176 1.00 87.62 62 SER A N 1
ATOM 496 C CA . SER A 1 62 ? -15.928 2.938 11.822 1.00 87.62 62 SER A CA 1
ATOM 497 C C . SER A 1 62 ? -16.257 1.658 11.052 1.00 87.62 62 SER A C 1
ATOM 499 O O . SER A 1 62 ? -16.755 1.723 9.926 1.00 87.62 62 SER A O 1
ATOM 501 N N . ALA A 1 63 ? -16.060 0.492 11.678 1.00 90.25 63 ALA A N 1
ATOM 502 C CA . ALA A 1 63 ? -16.444 -0.780 11.075 1.00 90.25 63 ALA A CA 1
ATOM 503 C C . ALA A 1 63 ? -17.962 -0.871 10.882 1.00 90.25 63 ALA A C 1
ATOM 505 O O . ALA A 1 63 ? -18.413 -1.219 9.799 1.00 90.25 63 ALA A O 1
ATOM 506 N N . TYR A 1 64 ? -18.761 -0.461 11.872 1.00 93.06 64 TYR A N 1
ATOM 507 C CA . TYR A 1 64 ? -20.219 -0.437 11.747 1.00 93.06 64 TYR A CA 1
ATOM 508 C C . TYR A 1 64 ? -20.673 0.453 10.581 1.00 93.06 64 TYR A C 1
ATOM 510 O O . TYR A 1 64 ? -21.489 0.032 9.765 1.00 93.06 64 TYR A O 1
ATOM 518 N N . TYR A 1 65 ? -20.096 1.652 10.445 1.00 92.75 65 TYR A N 1
ATOM 519 C CA . TYR A 1 65 ? -20.356 2.550 9.318 1.00 92.75 65 TYR A CA 1
ATOM 520 C C . TYR A 1 65 ? -20.041 1.902 7.980 1.00 92.75 65 TYR A C 1
ATOM 522 O O . TYR A 1 65 ? -20.863 1.953 7.065 1.00 92.75 65 TYR A O 1
ATOM 530 N N . LYS A 1 66 ? -18.882 1.252 7.885 1.00 90.94 66 LYS A N 1
ATOM 531 C CA . LYS A 1 66 ? -18.475 0.548 6.678 1.00 90.94 66 LYS A CA 1
ATOM 532 C C . LYS A 1 66 ? -19.452 -0.572 6.309 1.00 90.94 66 LYS A C 1
ATOM 534 O O . LYS A 1 66 ? -19.921 -0.579 5.175 1.00 90.94 66 LYS A O 1
ATOM 539 N N . VAL A 1 67 ? -19.852 -1.407 7.268 1.00 93.81 67 VAL A N 1
ATOM 540 C CA . VAL A 1 67 ? -20.843 -2.473 7.046 1.00 93.81 67 VAL A CA 1
ATOM 541 C C . VAL A 1 67 ? -22.169 -1.894 6.552 1.00 93.81 67 VAL A C 1
ATOM 543 O O . VAL A 1 67 ? -22.775 -2.441 5.634 1.00 93.81 67 VAL A O 1
ATOM 546 N N . MET A 1 68 ? -22.633 -0.779 7.128 1.00 93.94 68 MET A N 1
ATOM 547 C CA . MET A 1 68 ? -23.890 -0.148 6.702 1.00 93.94 68 MET A CA 1
ATOM 548 C C . MET A 1 68 ? -23.803 0.422 5.280 1.00 93.94 68 MET A C 1
ATOM 550 O O . MET A 1 68 ? -24.769 0.330 4.520 1.00 93.94 68 MET A O 1
ATOM 554 N N . VAL A 1 69 ? -22.657 0.998 4.901 1.00 92.88 69 VAL A N 1
ATOM 555 C CA . VAL A 1 69 ? -22.408 1.458 3.526 1.00 92.88 69 VAL A CA 1
ATOM 556 C C . VAL A 1 69 ? -22.350 0.275 2.560 1.00 92.88 69 VAL A C 1
ATOM 558 O O . VAL A 1 69 ? -22.957 0.337 1.490 1.00 92.88 69 VAL A O 1
ATOM 561 N N . ASP A 1 70 ? -21.664 -0.802 2.937 1.00 91.19 70 ASP A N 1
ATOM 562 C CA . ASP A 1 70 ? -21.510 -1.986 2.096 1.00 91.19 70 ASP A CA 1
ATOM 563 C C . ASP A 1 70 ? -22.846 -2.740 1.938 1.00 91.19 70 ASP A C 1
ATOM 565 O O . ASP A 1 70 ? -23.156 -3.166 0.829 1.00 91.19 70 ASP A O 1
ATOM 569 N N . GLU A 1 71 ? -23.708 -2.815 2.962 1.00 93.44 71 GLU A N 1
ATOM 570 C CA . GLU A 1 71 ? -25.085 -3.325 2.807 1.00 93.44 71 GLU A CA 1
ATOM 571 C C . GLU A 1 71 ? -25.878 -2.480 1.813 1.00 93.44 71 GLU A C 1
ATOM 573 O O . GLU A 1 71 ? -26.426 -3.022 0.850 1.00 93.44 71 GLU A O 1
ATOM 578 N N . LYS A 1 72 ? -25.888 -1.152 2.005 1.00 91.25 72 LYS A N 1
ATOM 579 C CA . LYS A 1 72 ? -26.676 -0.227 1.181 1.00 91.25 72 LYS A CA 1
ATOM 580 C C . LYS A 1 72 ? -26.294 -0.311 -0.297 1.00 91.25 72 LYS A C 1
ATOM 582 O O . LYS A 1 72 ? -27.157 -0.174 -1.162 1.00 91.25 72 LYS A O 1
ATOM 587 N N . ASN A 1 73 ? -25.011 -0.526 -0.575 1.00 91.75 73 ASN A N 1
ATOM 588 C CA . ASN A 1 73 ? -24.470 -0.619 -1.927 1.00 91.75 73 ASN A CA 1
ATOM 589 C C . ASN A 1 73 ? -24.445 -2.058 -2.480 1.00 91.75 73 ASN A C 1
ATOM 591 O O . ASN A 1 73 ? -24.006 -2.254 -3.611 1.00 91.75 73 ASN A O 1
ATOM 595 N N . GLY A 1 74 ? -24.874 -3.066 -1.709 1.00 90.25 74 GLY A N 1
ATOM 596 C CA . GLY A 1 74 ? -24.810 -4.478 -2.108 1.00 90.25 74 GLY A CA 1
ATOM 597 C C . GLY A 1 74 ? -23.385 -5.049 -2.192 1.00 90.25 74 GLY A C 1
ATOM 598 O O . GLY A 1 74 ? -23.154 -6.019 -2.906 1.00 90.25 74 GLY A O 1
ATOM 599 N N . GLY A 1 75 ? -22.426 -4.442 -1.490 1.00 89.50 75 GLY A N 1
ATOM 600 C CA . GLY A 1 75 ? -21.003 -4.795 -1.482 1.00 89.50 75 GLY A CA 1
ATOM 601 C C . GLY A 1 75 ? -20.566 -5.757 -0.369 1.00 89.50 75 GLY A C 1
ATOM 602 O O . GLY A 1 75 ? -19.362 -5.973 -0.215 1.00 89.50 75 GLY A O 1
ATOM 603 N N . MET A 1 76 ? -21.502 -6.316 0.407 1.00 91.19 76 MET A N 1
ATOM 604 C CA . MET A 1 76 ? -21.193 -7.271 1.480 1.00 91.19 76 MET A CA 1
ATOM 605 C C . MET A 1 76 ? -20.486 -8.522 0.947 1.00 91.19 76 MET A C 1
ATOM 607 O O . MET A 1 76 ? -20.881 -9.102 -0.065 1.00 91.19 76 MET A O 1
ATOM 611 N N . ARG A 1 77 ? -19.454 -8.972 1.663 1.00 91.25 77 ARG A N 1
ATOM 612 C CA . ARG A 1 77 ? -18.653 -10.154 1.299 1.00 91.25 77 ARG A CA 1
ATOM 613 C C . ARG A 1 77 ? -19.094 -11.413 2.033 1.00 91.25 77 ARG A C 1
ATOM 615 O O . ARG A 1 77 ? -18.802 -12.525 1.595 1.00 91.25 77 ARG A O 1
ATOM 622 N N . THR A 1 78 ? -19.758 -11.252 3.167 1.00 91.94 78 THR A N 1
ATOM 623 C CA . THR A 1 78 ? -20.210 -12.328 4.046 1.00 91.94 78 THR A CA 1
ATOM 624 C C . THR A 1 78 ? -21.737 -12.444 4.023 1.00 91.94 78 THR A C 1
ATOM 626 O O . THR A 1 78 ? -22.447 -11.630 3.437 1.00 91.94 78 THR A O 1
ATOM 629 N N . ARG A 1 79 ? -22.270 -13.509 4.637 1.00 89.19 79 ARG A N 1
ATOM 630 C CA . ARG A 1 79 ? -23.706 -13.839 4.570 1.00 89.19 79 ARG A CA 1
ATOM 631 C C . ARG A 1 79 ? -24.575 -13.038 5.542 1.00 89.19 79 ARG A C 1
ATOM 633 O O . ARG A 1 79 ? -25.783 -12.987 5.344 1.00 89.19 79 ARG A O 1
ATOM 640 N N . THR A 1 80 ? -24.002 -12.488 6.614 1.00 92.31 80 THR A N 1
ATOM 641 C CA . THR A 1 80 ? -24.755 -11.812 7.683 1.00 92.31 80 THR A CA 1
ATOM 642 C C . THR A 1 80 ? -24.054 -10.528 8.103 1.00 92.31 80 THR A C 1
ATOM 644 O O . THR A 1 80 ? -22.828 -10.460 8.096 1.00 92.31 80 THR A O 1
ATOM 647 N N . LEU A 1 81 ? -24.821 -9.527 8.546 1.00 95.19 81 LEU A N 1
ATOM 648 C CA . LEU A 1 81 ? -24.270 -8.256 9.038 1.00 95.19 81 LEU A CA 1
ATOM 649 C C . LEU A 1 81 ? -23.324 -8.461 10.232 1.00 95.19 81 LEU A C 1
ATOM 651 O O . LEU A 1 81 ? -22.327 -7.760 10.369 1.00 95.19 81 LEU A O 1
ATOM 655 N N . HIS A 1 82 ? -23.605 -9.455 11.079 1.00 94.69 82 HIS A N 1
ATOM 656 C CA . HIS A 1 82 ? -22.757 -9.804 12.219 1.00 94.69 82 HIS A CA 1
ATOM 657 C C . HIS A 1 82 ? -21.380 -10.324 11.786 1.00 94.69 82 HIS A C 1
ATOM 659 O O . HIS A 1 82 ? -20.369 -9.964 12.386 1.00 94.69 82 HIS A O 1
ATOM 665 N N . THR A 1 83 ? -21.328 -11.169 10.749 1.00 94.00 83 THR A N 1
ATOM 666 C CA . THR A 1 83 ? -20.055 -11.674 10.214 1.00 94.00 83 THR A CA 1
ATOM 667 C C . THR A 1 83 ? -19.325 -10.602 9.411 1.00 94.00 83 THR A C 1
ATOM 669 O O . THR A 1 83 ? -18.102 -10.518 9.507 1.00 94.00 83 THR A O 1
ATOM 672 N N . GLU A 1 84 ? -20.057 -9.735 8.709 1.00 95.38 84 GLU A N 1
ATOM 673 C CA . GLU A 1 84 ? -19.481 -8.591 7.996 1.00 95.38 84 GLU A CA 1
ATOM 674 C C . GLU A 1 84 ? -18.797 -7.632 8.968 1.00 95.38 84 GLU A C 1
ATOM 676 O O . GLU A 1 84 ? -17.687 -7.189 8.716 1.00 95.38 84 GLU A O 1
ATOM 681 N N . MET A 1 85 ? -19.392 -7.401 10.140 1.00 94.94 85 MET A N 1
ATOM 682 C CA . MET A 1 85 ? -18.790 -6.588 11.196 1.00 94.94 85 MET A CA 1
ATOM 683 C C . MET A 1 85 ? -17.441 -7.139 11.677 1.00 94.94 85 MET A C 1
ATOM 685 O O . MET A 1 85 ? -16.483 -6.388 11.845 1.00 94.94 85 MET A O 1
ATOM 689 N N . ILE A 1 86 ? -17.336 -8.458 11.873 1.00 94.88 86 ILE A N 1
ATOM 690 C CA . ILE A 1 86 ? -16.062 -9.107 12.233 1.00 94.88 86 ILE A CA 1
ATOM 691 C C . ILE A 1 86 ? -15.059 -8.988 11.079 1.00 94.88 86 ILE A C 1
ATOM 693 O O . ILE A 1 86 ? -13.863 -8.810 11.311 1.00 94.88 86 ILE A O 1
ATOM 697 N N . TYR A 1 87 ? -15.543 -9.095 9.842 1.00 94.38 87 TYR A N 1
ATOM 698 C CA . TYR A 1 87 ? -14.729 -8.978 8.643 1.00 94.38 87 TYR A CA 1
ATOM 699 C C . TYR A 1 87 ? -14.162 -7.563 8.462 1.00 94.38 87 TYR A C 1
ATOM 701 O O . TYR A 1 87 ? -12.958 -7.429 8.275 1.00 94.38 87 TYR A O 1
ATOM 709 N N . ASP A 1 88 ? -14.980 -6.519 8.595 1.00 91.38 88 ASP A N 1
ATOM 710 C CA . ASP A 1 88 ? -14.575 -5.119 8.418 1.00 91.38 88 ASP A CA 1
ATOM 711 C C . ASP A 1 88 ? -13.720 -4.576 9.567 1.00 91.38 88 ASP A C 1
ATOM 713 O O . ASP A 1 88 ? -12.908 -3.673 9.365 1.00 91.38 88 ASP A O 1
ATOM 717 N N . LEU A 1 89 ? -13.842 -5.151 10.767 1.00 88.75 89 LEU A N 1
ATOM 718 C CA . LEU A 1 89 ? -12.889 -4.910 11.855 1.00 88.75 89 LEU A CA 1
ATOM 719 C C . LEU A 1 89 ? -11.511 -5.520 11.578 1.00 88.75 89 LEU A C 1
ATOM 721 O O . LEU A 1 89 ? -10.529 -5.152 12.230 1.00 88.75 89 LEU A O 1
ATOM 725 N N . SER A 1 90 ? -11.439 -6.479 10.656 1.00 87.38 90 SER A N 1
ATOM 726 C CA . SER A 1 90 ? -10.248 -7.258 10.387 1.00 87.38 90 SER A CA 1
ATOM 727 C C . SER A 1 90 ? -9.416 -6.676 9.237 1.00 87.38 90 SER A C 1
ATOM 729 O O . SER A 1 90 ? -9.948 -6.322 8.189 1.00 87.38 90 SER A O 1
ATOM 731 N N . PRO A 1 91 ? -8.079 -6.665 9.355 1.00 82.62 91 PRO A N 1
ATOM 732 C CA . PRO A 1 91 ? -7.177 -6.337 8.252 1.00 82.62 91 PRO A CA 1
ATOM 733 C C . PRO A 1 91 ? -7.017 -7.506 7.261 1.00 82.62 91 PRO A C 1
ATOM 735 O O . PRO A 1 91 ? -6.381 -7.355 6.214 1.00 82.62 91 PRO A O 1
ATOM 738 N N . PHE A 1 92 ? -7.525 -8.701 7.591 1.00 81.44 92 PHE A N 1
ATOM 739 C CA . PHE A 1 92 ? -7.368 -9.891 6.762 1.00 81.44 92 PHE A CA 1
ATOM 740 C C . PHE A 1 92 ? -8.394 -9.908 5.626 1.00 81.44 92 PHE A C 1
ATOM 742 O O . PHE A 1 92 ? -9.546 -9.524 5.781 1.00 81.44 92 PHE A O 1
ATOM 749 N N . LYS A 1 93 ? -7.977 -10.396 4.453 1.00 82.69 93 LYS A N 1
ATOM 750 C CA . LYS A 1 93 ? -8.879 -10.542 3.298 1.00 82.69 93 LYS A CA 1
ATOM 751 C C . LYS A 1 93 ? -9.661 -11.857 3.320 1.00 82.69 93 LYS A C 1
ATOM 753 O O . LYS A 1 93 ? -10.739 -11.924 2.735 1.00 82.69 93 LYS A O 1
ATOM 758 N N . ASN A 1 94 ? -9.116 -12.891 3.967 1.00 91.06 94 ASN A N 1
ATOM 759 C CA . ASN A 1 94 ? -9.729 -14.212 4.070 1.00 91.06 94 ASN A CA 1
ATOM 760 C C . ASN A 1 94 ? -10.737 -14.246 5.230 1.00 91.06 94 ASN A C 1
ATOM 762 O O . ASN A 1 94 ? -10.354 -14.085 6.386 1.00 91.06 94 ASN A O 1
ATOM 766 N N . ILE A 1 95 ? -12.010 -14.513 4.919 1.00 90.44 95 ILE A N 1
ATOM 767 C CA . ILE A 1 95 ? -13.122 -14.521 5.887 1.00 90.44 95 ILE A CA 1
ATOM 768 C C . ILE A 1 95 ? -12.868 -15.490 7.052 1.00 90.44 95 ILE A C 1
ATOM 770 O O . ILE A 1 95 ? -13.167 -15.169 8.202 1.00 90.44 95 ILE A O 1
ATOM 774 N N . MET A 1 96 ? -12.297 -16.665 6.782 1.00 90.31 96 MET A N 1
ATOM 775 C CA . MET A 1 96 ? -12.046 -17.671 7.814 1.00 90.31 96 MET A CA 1
ATOM 776 C C . MET A 1 96 ? -10.946 -17.228 8.783 1.00 90.31 96 MET A C 1
ATOM 778 O O . MET A 1 96 ? -11.058 -17.459 9.987 1.00 90.31 96 MET A O 1
ATOM 782 N N . ASP A 1 97 ? -9.926 -16.527 8.287 1.00 90.12 97 ASP A N 1
ATOM 783 C CA . ASP A 1 97 ? -8.903 -15.921 9.141 1.00 90.12 97 ASP A CA 1
ATOM 784 C C . ASP A 1 97 ? -9.478 -14.791 10.002 1.00 90.12 97 ASP A C 1
ATOM 786 O O . ASP A 1 97 ? -9.139 -14.704 11.187 1.00 90.12 97 ASP A O 1
ATOM 790 N N . CYS A 1 98 ? -10.376 -13.965 9.445 1.00 90.12 98 CYS A N 1
ATOM 791 C CA . CYS A 1 98 ? -11.084 -12.925 10.198 1.00 90.12 98 CYS A CA 1
ATOM 792 C C . CYS A 1 98 ? -11.865 -13.547 11.360 1.00 90.12 98 CYS A C 1
ATOM 794 O O . CYS A 1 98 ? -11.666 -13.175 12.515 1.00 90.12 98 CYS A O 1
ATOM 796 N N . LEU A 1 99 ? -12.690 -14.557 11.076 1.00 91.56 99 LEU A N 1
ATOM 797 C CA . LEU A 1 99 ? -13.499 -15.250 12.080 1.00 91.56 99 LEU A CA 1
ATOM 798 C C . LEU A 1 99 ? -12.654 -15.939 13.157 1.00 91.56 99 LEU A C 1
ATOM 800 O O . LEU A 1 99 ? -13.014 -15.909 14.331 1.00 91.56 99 LEU A O 1
ATOM 804 N N . ASN A 1 100 ? -11.519 -16.535 12.790 1.00 90.31 100 ASN A N 1
ATOM 805 C CA . ASN A 1 100 ? -10.663 -17.222 13.756 1.00 90.31 100 ASN A CA 1
ATOM 806 C C . ASN A 1 100 ? -9.878 -16.267 14.667 1.00 90.31 100 ASN A C 1
ATOM 808 O O . ASN A 1 100 ? -9.612 -16.625 15.814 1.00 90.31 100 ASN A O 1
ATOM 812 N N . LYS A 1 101 ? -9.494 -15.078 14.181 1.00 89.81 101 LYS A N 1
ATOM 813 C CA . LYS A 1 101 ? -8.657 -14.124 14.935 1.00 89.81 101 LYS A CA 1
ATOM 814 C C . LYS A 1 101 ? -9.463 -13.030 15.637 1.00 89.81 101 LYS A C 1
ATOM 816 O O . LYS A 1 101 ? -9.176 -12.716 16.794 1.00 89.81 101 LYS A O 1
ATOM 821 N N . TYR A 1 102 ? -10.438 -12.454 14.933 1.00 92.19 102 TYR A N 1
ATOM 822 C CA . TYR A 1 102 ? -11.303 -11.368 15.404 1.00 92.19 102 TYR A CA 1
ATOM 823 C C . TYR A 1 102 ? -12.657 -11.862 15.918 1.00 92.19 102 TYR A C 1
ATOM 825 O O . TYR A 1 102 ? -13.299 -11.136 16.668 1.00 92.19 102 TYR A O 1
ATOM 833 N N . GLY A 1 103 ? -13.086 -13.074 15.561 1.00 91.88 103 GLY A N 1
ATOM 834 C CA . GLY A 1 103 ? -14.232 -13.739 16.186 1.00 91.88 103 GLY A CA 1
ATOM 835 C C . GLY A 1 103 ? -13.836 -14.542 17.431 1.00 91.88 103 GLY A C 1
ATOM 836 O O . GLY A 1 103 ? -12.780 -14.324 18.025 1.00 91.88 103 GLY A O 1
ATOM 837 N N . VAL A 1 104 ? -14.670 -15.508 17.830 1.00 91.56 104 VAL A N 1
ATOM 838 C CA . VAL A 1 104 ? -14.425 -16.342 19.021 1.00 91.56 104 VAL A CA 1
ATOM 839 C C . VAL A 1 104 ? -13.177 -17.220 18.841 1.00 91.56 104 VAL A C 1
ATOM 841 O O . VAL A 1 104 ? -13.144 -18.170 18.041 1.00 91.56 104 VAL A O 1
ATOM 844 N N . SER A 1 105 ? -12.155 -16.924 19.644 1.00 86.94 105 SER A N 1
ATOM 845 C CA . SER A 1 105 ? -10.907 -17.685 19.743 1.00 86.94 105 SER A CA 1
ATOM 846 C C . SER A 1 105 ? -10.800 -18.392 21.096 1.00 86.94 105 SER A C 1
ATOM 848 O O . SER A 1 105 ? -11.407 -17.975 22.077 1.00 86.94 105 SER A O 1
ATOM 850 N N . LYS A 1 106 ? -9.995 -19.460 21.157 1.00 81.19 106 LYS A N 1
ATOM 851 C CA . LYS A 1 106 ? -9.667 -20.160 22.411 1.00 81.19 106 LYS A CA 1
ATOM 852 C C . LYS A 1 106 ? -8.772 -19.319 23.330 1.00 81.19 106 LYS A C 1
ATOM 854 O O . LYS A 1 106 ? -8.740 -19.566 24.529 1.00 81.19 106 LYS A O 1
ATOM 859 N N . ASP A 1 107 ? -8.086 -18.324 22.772 1.00 77.75 107 ASP A N 1
ATOM 860 C CA . ASP A 1 107 ? -7.046 -17.555 23.464 1.00 77.75 107 ASP A CA 1
ATOM 861 C C . ASP A 1 107 ? -7.578 -16.279 24.143 1.00 77.75 107 ASP A C 1
ATOM 863 O O . ASP A 1 107 ? -6.807 -15.495 24.706 1.00 77.75 107 ASP A O 1
ATOM 867 N N . SER A 1 108 ? -8.888 -16.019 24.071 1.00 84.94 108 SER A N 1
ATOM 868 C CA . SER A 1 108 ? -9.500 -14.807 24.620 1.00 84.94 108 SER A CA 1
ATOM 869 C C . SER A 1 108 ? -10.800 -15.095 25.353 1.00 84.94 108 SER A C 1
ATOM 871 O O . SER A 1 108 ? -11.778 -15.519 24.749 1.00 84.94 108 SER A O 1
ATOM 873 N N . ASN A 1 109 ? -10.807 -14.799 26.650 1.00 91.56 109 ASN A N 1
ATOM 874 C CA . ASN A 1 109 ? -11.966 -14.846 27.539 1.00 91.56 109 ASN A CA 1
ATOM 875 C C . ASN A 1 109 ? -12.732 -13.514 27.597 1.00 91.56 109 ASN A C 1
ATOM 877 O O . ASN A 1 109 ? -13.604 -13.356 28.448 1.00 91.56 109 ASN A O 1
ATOM 881 N N . VAL A 1 110 ? -12.404 -12.554 26.729 1.00 93.75 110 VAL A N 1
ATOM 882 C CA . VAL A 1 110 ? -13.067 -11.249 26.682 1.00 93.75 110 VAL A CA 1
ATOM 883 C C . VAL A 1 110 ? -13.745 -11.080 25.331 1.00 93.75 110 VAL A C 1
ATOM 885 O O . VAL A 1 110 ? -13.097 -11.144 24.280 1.00 93.75 110 VAL A O 1
ATOM 888 N N . LEU A 1 111 ? -15.058 -10.867 25.367 1.00 95.12 111 LEU A N 1
ATOM 889 C CA . LEU A 1 111 ? -15.905 -10.771 24.190 1.00 95.12 111 LEU A CA 1
ATOM 890 C C . LEU A 1 111 ? -16.654 -9.444 24.164 1.00 95.12 111 LEU A C 1
ATOM 892 O O . LEU A 1 111 ? -17.285 -9.028 25.134 1.00 95.12 111 LEU A O 1
ATOM 896 N N . LEU A 1 112 ? -16.635 -8.823 22.996 1.00 95.25 112 LEU A N 1
ATOM 897 C CA . LEU A 1 112 ? -17.548 -7.762 22.622 1.00 95.25 112 LEU A CA 1
ATOM 898 C C . LEU A 1 112 ? -18.675 -8.393 21.808 1.00 95.25 112 LEU A C 1
ATOM 900 O O . LEU A 1 112 ? -18.418 -9.145 20.870 1.00 95.25 112 LEU A O 1
ATOM 904 N N . ILE A 1 113 ? -19.922 -8.126 22.182 1.00 96.00 113 ILE A N 1
ATOM 905 C CA . ILE A 1 113 ? -21.089 -8.749 21.559 1.00 96.00 113 ILE A CA 1
ATOM 906 C C . ILE A 1 113 ? -21.943 -7.672 20.906 1.00 96.00 113 ILE A C 1
ATOM 908 O O . ILE A 1 113 ? -22.356 -6.721 21.571 1.00 96.00 113 ILE A O 1
ATOM 912 N N . LEU A 1 114 ? -22.219 -7.835 19.609 1.00 95.81 114 LEU A N 1
ATOM 913 C CA . LEU A 1 114 ? -23.047 -6.917 18.826 1.00 95.81 114 LEU A CA 1
ATOM 914 C C . LEU A 1 114 ? -24.267 -7.621 18.229 1.00 95.81 114 LEU A C 1
ATOM 916 O O . LEU A 1 114 ? -24.131 -8.573 17.455 1.00 95.81 114 LEU A O 1
ATOM 920 N N . LYS A 1 115 ? -25.462 -7.089 18.500 1.00 96.12 115 LYS A N 1
ATOM 921 C CA . LYS A 1 115 ? -26.699 -7.460 17.804 1.00 96.12 115 LYS A CA 1
ATOM 922 C C . LYS A 1 115 ? -27.151 -6.327 16.885 1.00 96.12 115 LYS A C 1
ATOM 924 O O . LYS A 1 115 ? -27.769 -5.376 17.343 1.00 96.12 115 LYS A O 1
ATOM 929 N N . ILE A 1 116 ? -26.844 -6.445 15.597 1.00 95.38 116 ILE A N 1
ATOM 930 C CA . ILE A 1 116 ? -27.383 -5.619 14.512 1.00 95.38 116 ILE A CA 1
ATOM 931 C C . ILE A 1 116 ? -28.806 -6.081 14.170 1.00 95.38 116 ILE A C 1
ATOM 933 O O . ILE A 1 116 ? -29.027 -7.268 13.933 1.00 95.38 116 ILE A O 1
ATOM 937 N N . VAL A 1 117 ? -29.751 -5.145 14.145 1.00 94.56 117 VAL A N 1
ATOM 938 C CA . VAL A 1 117 ? -31.163 -5.358 13.788 1.00 94.56 117 VAL A CA 1
ATOM 939 C C . VAL A 1 117 ? -31.697 -4.177 12.998 1.00 94.56 117 VAL A C 1
ATOM 941 O O . VAL A 1 117 ? -31.101 -3.099 12.998 1.00 94.56 117 VAL A O 1
ATOM 944 N N . LYS A 1 118 ? -32.827 -4.366 12.316 1.00 93.75 118 LYS A N 1
ATOM 945 C CA . LYS A 1 118 ? -33.520 -3.253 11.665 1.00 93.75 118 LYS A CA 1
ATOM 946 C C . LYS A 1 118 ? -34.016 -2.271 12.717 1.00 93.75 118 LYS A C 1
ATOM 948 O O . LYS A 1 118 ? -34.493 -2.675 13.776 1.00 93.75 118 LYS A O 1
ATOM 953 N N . SER A 1 119 ? -33.942 -0.982 12.415 1.00 90.56 119 SER A N 1
ATOM 954 C CA . SER A 1 119 ? -34.315 0.070 13.369 1.00 90.56 119 SER A CA 1
ATOM 955 C C . SER A 1 119 ? -35.766 -0.011 13.830 1.00 90.56 119 SER A C 1
ATOM 957 O O . SER A 1 119 ? -36.051 0.295 14.983 1.00 90.56 119 SER A O 1
ATOM 959 N N . GLU A 1 120 ? -36.664 -0.467 12.958 1.00 90.56 120 GLU A N 1
ATOM 960 C CA . GLU A 1 120 ? -38.092 -0.658 13.247 1.00 90.56 120 GLU A CA 1
ATOM 961 C C . GLU A 1 120 ? -38.346 -1.758 14.293 1.00 90.56 120 GLU A C 1
ATOM 963 O O . GLU A 1 120 ? -39.319 -1.701 15.042 1.00 90.56 120 GLU A O 1
ATOM 968 N N . GLU A 1 121 ? -37.455 -2.748 14.379 1.00 89.75 121 GLU A N 1
ATOM 969 C CA . GLU A 1 121 ? -37.564 -3.881 15.306 1.00 89.75 121 GLU A CA 1
ATOM 970 C C . GLU A 1 121 ? -36.980 -3.549 16.692 1.00 89.75 121 GLU A C 1
ATOM 972 O O . GLU A 1 121 ? -37.263 -4.235 17.680 1.00 89.75 121 GLU A O 1
ATOM 977 N N . LEU A 1 122 ? -36.190 -2.471 16.794 1.00 89.38 122 LEU A N 1
ATOM 978 C CA . LEU A 1 122 ? -35.496 -2.071 18.016 1.00 89.38 122 LEU A CA 1
ATOM 979 C C . LEU A 1 122 ? -36.448 -1.394 19.019 1.00 89.38 122 LEU A C 1
ATOM 981 O O . LEU A 1 122 ? -36.438 -0.181 19.225 1.00 89.38 122 LEU A O 1
ATOM 985 N N . THR A 1 123 ? -37.259 -2.202 19.694 1.00 91.19 123 THR A N 1
ATOM 986 C CA . THR A 1 123 ? -38.114 -1.771 20.810 1.00 91.19 123 THR A CA 1
ATOM 987 C C . THR A 1 123 ? -37.453 -2.046 22.164 1.00 91.19 123 THR A C 1
ATOM 989 O O . THR A 1 123 ? -36.575 -2.901 22.286 1.00 91.19 123 THR A O 1
ATOM 992 N N . LYS A 1 124 ? -37.906 -1.376 23.235 1.00 89.19 124 LYS A N 1
ATOM 993 C CA . LYS A 1 124 ? -37.427 -1.660 24.606 1.00 89.19 124 LYS A CA 1
ATOM 994 C C . LYS A 1 124 ? -37.614 -3.132 24.997 1.00 89.19 124 LYS A C 1
ATOM 996 O O . LYS A 1 124 ? -36.743 -3.707 25.641 1.00 89.19 124 LYS A O 1
ATOM 1001 N N . ASN A 1 125 ? -38.719 -3.745 24.567 1.00 91.19 125 ASN A N 1
ATOM 1002 C CA . ASN A 1 125 ? -38.989 -5.163 24.803 1.00 91.19 125 ASN A CA 1
ATOM 1003 C C . ASN A 1 125 ? -37.981 -6.053 24.072 1.00 91.19 125 ASN A C 1
ATOM 1005 O O . ASN A 1 125 ? -37.456 -6.984 24.675 1.00 91.19 125 ASN A O 1
ATOM 1009 N N . PHE A 1 126 ? -37.662 -5.730 22.815 1.00 91.31 126 PHE A N 1
ATOM 1010 C CA . PHE A 1 126 ? -36.655 -6.454 22.044 1.00 91.31 126 PHE A CA 1
ATOM 1011 C C . PHE A 1 126 ? -35.265 -6.366 22.690 1.00 91.31 126 PHE A C 1
ATOM 1013 O O . PHE A 1 126 ? -34.571 -7.376 22.810 1.00 91.31 126 PHE A O 1
ATOM 1020 N N . ILE A 1 127 ? -34.873 -5.177 23.162 1.00 91.94 127 ILE A N 1
ATOM 1021 C CA . ILE A 1 127 ? -33.609 -4.985 23.885 1.00 91.94 127 ILE A CA 1
ATOM 1022 C C . ILE A 1 127 ? -33.590 -5.864 25.141 1.00 91.94 127 ILE A C 1
ATOM 1024 O O . ILE A 1 127 ? -32.653 -6.633 25.320 1.00 91.94 127 ILE A O 1
ATOM 1028 N N . ASN A 1 128 ? -34.637 -5.823 25.971 1.00 91.50 128 ASN A N 1
ATOM 1029 C CA . ASN A 1 128 ? -34.699 -6.627 27.195 1.00 91.50 128 ASN A CA 1
ATOM 1030 C C . ASN A 1 128 ? -34.632 -8.135 26.908 1.00 91.50 128 ASN A C 1
ATOM 1032 O O . ASN A 1 128 ? -33.827 -8.825 27.524 1.00 91.50 128 ASN A O 1
ATOM 1036 N N . GLN A 1 129 ? -35.387 -8.631 25.922 1.00 91.88 129 GLN A N 1
ATOM 1037 C CA . GLN A 1 129 ? -35.327 -10.035 25.490 1.00 91.88 129 GLN A CA 1
ATOM 1038 C C . GLN A 1 129 ? -33.928 -10.427 25.005 1.00 91.88 129 GLN A C 1
ATOM 1040 O O . GLN A 1 129 ? -33.430 -11.506 25.320 1.00 91.88 129 GLN A O 1
ATOM 1045 N N . THR A 1 130 ? -33.270 -9.533 24.262 1.00 92.50 130 THR A N 1
ATOM 1046 C CA . THR A 1 130 ? -31.905 -9.746 23.776 1.00 92.50 130 THR A CA 1
ATOM 1047 C C . THR A 1 130 ? -30.918 -9.857 24.937 1.00 92.50 130 THR A C 1
ATOM 1049 O O . THR A 1 130 ? -30.085 -10.761 24.944 1.00 92.50 130 THR A O 1
ATOM 1052 N N . LEU A 1 131 ? -31.020 -8.974 25.933 1.00 92.50 131 LEU A N 1
ATOM 1053 C CA . LEU A 1 131 ? -30.157 -8.993 27.115 1.00 92.50 131 LEU A CA 1
ATOM 1054 C C . LEU A 1 131 ? -30.415 -10.232 27.986 1.00 92.50 131 LEU A C 1
ATOM 1056 O O . LEU A 1 131 ? -29.463 -10.881 28.408 1.00 92.50 131 LEU A O 1
ATOM 1060 N N . GLU A 1 132 ? -31.675 -10.617 28.200 1.00 92.75 132 GLU A N 1
ATOM 1061 C CA . GLU A 1 132 ? -32.035 -11.849 28.918 1.00 92.75 132 GLU A CA 1
ATOM 1062 C C . GLU A 1 132 ? -31.485 -13.101 28.224 1.00 92.75 132 GLU A C 1
ATOM 1064 O O . GLU A 1 132 ? -31.001 -14.019 28.889 1.00 92.75 132 GLU A O 1
ATOM 1069 N N . ASN A 1 133 ? -31.519 -13.141 26.888 1.00 93.50 133 ASN A N 1
ATOM 1070 C CA . ASN A 1 133 ? -30.922 -14.233 26.128 1.00 93.50 133 ASN A CA 1
ATOM 1071 C C . ASN A 1 133 ? -29.394 -14.262 26.285 1.00 93.50 133 ASN A C 1
ATOM 1073 O O . ASN A 1 133 ? -28.825 -15.315 26.560 1.00 93.50 133 ASN A O 1
ATOM 1077 N N . LEU A 1 134 ? -28.723 -13.108 26.201 1.00 92.88 134 LEU A N 1
ATOM 1078 C CA . LEU A 1 134 ? -27.271 -13.018 26.400 1.00 92.88 134 LEU A CA 1
ATOM 1079 C C . LEU A 1 134 ? -26.838 -13.480 27.796 1.00 92.88 134 LEU A C 1
ATOM 1081 O O . LEU A 1 134 ? -25.812 -14.143 27.919 1.00 92.88 134 LEU A O 1
ATOM 1085 N N . GLN A 1 135 ? -27.638 -13.199 28.825 1.00 91.62 135 GLN A N 1
ATOM 1086 C CA . GLN A 1 135 ? -27.418 -13.685 30.191 1.00 91.62 135 GLN A CA 1
ATOM 1087 C C . GLN A 1 135 ? -27.472 -15.216 30.310 1.00 91.62 135 GLN A C 1
ATOM 1089 O O . GLN A 1 135 ? -26.779 -15.785 31.147 1.00 91.62 135 GLN A O 1
ATOM 1094 N N . LYS A 1 136 ? -28.285 -15.888 29.485 1.00 91.94 136 LYS A N 1
ATOM 1095 C CA . LYS A 1 136 ? -28.357 -17.359 29.431 1.00 91.94 136 LYS A CA 1
ATOM 1096 C C . LYS A 1 136 ? -27.222 -17.953 28.600 1.00 91.94 136 LYS A C 1
ATOM 1098 O O . LYS A 1 136 ? -26.695 -19.008 28.937 1.00 91.94 136 LYS A O 1
ATOM 1103 N N . VAL A 1 137 ? -26.873 -17.280 27.506 1.00 92.94 137 VAL A N 1
ATOM 1104 C CA . VAL A 1 137 ? -25.912 -17.756 26.507 1.00 92.94 137 VAL A CA 1
ATOM 1105 C C . VAL A 1 137 ? -24.461 -17.576 26.957 1.00 92.94 137 VAL A C 1
ATOM 1107 O O . VAL A 1 137 ? -23.614 -18.392 26.594 1.00 92.94 137 VAL A O 1
ATOM 1110 N N . ILE A 1 138 ? -24.145 -16.533 27.727 1.00 93.12 138 ILE A N 1
ATOM 1111 C CA . ILE A 1 138 ? -22.771 -16.191 28.117 1.00 93.12 138 ILE A CA 1
ATOM 1112 C C . ILE A 1 138 ? -22.564 -16.469 29.604 1.00 93.12 138 ILE A C 1
ATOM 1114 O O . ILE A 1 138 ? -23.195 -15.852 30.456 1.00 93.12 138 ILE A O 1
ATOM 1118 N N . ASN A 1 139 ? -21.608 -17.346 29.914 1.00 93.31 139 ASN A N 1
ATOM 1119 C CA . ASN A 1 139 ? -21.123 -17.546 31.275 1.00 93.31 139 ASN A CA 1
ATOM 1120 C C . ASN A 1 139 ? -19.896 -16.653 31.511 1.00 93.31 139 ASN A C 1
ATOM 1122 O O . ASN A 1 139 ? -18.766 -17.077 31.262 1.00 93.31 139 ASN A O 1
ATOM 1126 N N . GLY A 1 140 ? -20.134 -15.408 31.923 1.00 91.88 140 GLY A N 1
ATOM 1127 C CA . GLY A 1 140 ? -19.107 -14.398 32.183 1.00 91.88 140 GLY A CA 1
ATOM 1128 C C . GLY A 1 140 ? -19.681 -13.150 32.857 1.00 91.88 140 GLY A C 1
ATOM 1129 O O . GLY A 1 140 ? -20.883 -13.060 33.111 1.00 91.88 140 GLY A O 1
ATOM 1130 N N . ASN A 1 141 ? -18.818 -12.175 33.139 1.00 92.75 141 ASN A N 1
ATOM 1131 C CA . ASN A 1 141 ? -19.198 -10.932 33.805 1.00 92.75 141 ASN A CA 1
ATOM 1132 C C . ASN A 1 141 ? -19.439 -9.827 32.777 1.00 92.75 141 ASN A C 1
ATOM 1134 O O . ASN A 1 141 ? -18.543 -9.482 32.008 1.00 92.75 141 ASN A O 1
ATOM 1138 N N . PHE A 1 142 ? -20.630 -9.231 32.782 1.00 93.94 142 PHE A N 1
ATOM 1139 C CA . PHE A 1 142 ? -20.920 -8.081 31.929 1.00 93.94 142 PHE A CA 1
ATOM 1140 C C . PHE A 1 142 ? -20.422 -6.785 32.569 1.00 93.94 142 PHE A C 1
ATOM 1142 O O . PHE A 1 142 ? -20.712 -6.493 33.729 1.00 93.94 142 PHE A O 1
ATOM 1149 N N . VAL A 1 143 ? -19.698 -5.994 31.788 1.00 93.88 143 VAL A N 1
ATOM 1150 C CA . VAL A 1 143 ? -19.049 -4.740 32.193 1.00 93.88 143 VAL A CA 1
ATOM 1151 C C . VAL A 1 143 ? -19.441 -3.615 31.240 1.00 93.88 143 VAL A C 1
ATOM 1153 O O . VAL A 1 143 ? -19.961 -3.852 30.148 1.00 93.88 143 VAL A O 1
ATOM 1156 N N . HIS A 1 144 ? -19.247 -2.364 31.660 1.00 92.50 144 HIS A N 1
ATOM 1157 C CA . HIS A 1 144 ? -19.687 -1.224 30.865 1.00 92.50 144 HIS A CA 1
ATOM 1158 C C . HIS A 1 144 ? -18.888 -1.107 29.564 1.00 92.50 144 HIS A C 1
ATOM 1160 O O . HIS A 1 144 ? -17.659 -1.026 29.580 1.00 92.50 144 HIS A O 1
ATOM 1166 N N . PHE A 1 145 ? -19.595 -1.073 28.435 1.00 92.19 145 PHE A N 1
ATOM 1167 C CA . PHE A 1 145 ? -18.966 -0.967 27.128 1.00 92.19 145 PHE A CA 1
ATOM 1168 C C . PHE A 1 145 ? -18.489 0.476 26.894 1.00 92.19 145 PHE A C 1
ATOM 1170 O O . PHE A 1 145 ? -19.258 1.348 26.500 1.00 92.19 145 PHE A O 1
ATOM 1177 N N . SER A 1 146 ? -17.212 0.714 27.195 1.00 90.00 146 SER A N 1
ATOM 1178 C CA . SER A 1 146 ? -16.552 2.022 27.179 1.00 90.00 146 SER A CA 1
ATOM 1179 C C . SER A 1 146 ? -15.095 1.893 26.740 1.00 90.00 146 SER A C 1
ATOM 1181 O O . SER A 1 146 ? -14.504 0.820 26.875 1.00 90.00 146 SER A O 1
ATOM 1183 N N . ASP A 1 147 ? -14.493 2.991 26.277 1.00 86.31 147 ASP A N 1
ATOM 1184 C CA . ASP A 1 147 ? -13.078 3.006 25.877 1.00 86.31 147 ASP A CA 1
ATOM 1185 C C . ASP A 1 147 ? -12.132 2.600 27.008 1.00 86.31 147 ASP A C 1
ATOM 1187 O O . ASP A 1 147 ? -11.144 1.917 26.759 1.00 86.31 147 ASP A O 1
ATOM 1191 N N . ALA A 1 148 ? -12.443 2.961 28.257 1.00 86.06 148 ALA A N 1
ATOM 1192 C CA . ALA A 1 148 ? -11.612 2.608 29.405 1.00 86.06 148 ALA A CA 1
ATOM 1193 C C . ALA A 1 148 ? -11.503 1.083 29.596 1.00 86.06 148 ALA A C 1
ATOM 1195 O O . ALA A 1 148 ? -10.407 0.561 29.802 1.00 86.06 148 ALA A O 1
ATOM 1196 N N . GLU A 1 149 ? -12.620 0.357 29.488 1.00 88.81 149 GLU A N 1
ATOM 1197 C CA . GLU A 1 149 ? -12.614 -1.108 29.586 1.00 88.81 149 GLU A CA 1
ATOM 1198 C C . GLU A 1 149 ? -12.036 -1.764 28.321 1.00 88.81 149 GLU A C 1
ATOM 1200 O O . GLU A 1 149 ? -11.299 -2.744 28.428 1.00 88.81 149 GLU A O 1
ATOM 1205 N N . LEU A 1 150 ? -12.281 -1.206 27.128 1.00 88.06 150 LEU A N 1
ATOM 1206 C CA . LEU A 1 150 ? -11.665 -1.701 25.890 1.00 88.06 150 LEU A CA 1
ATOM 1207 C C . LEU A 1 150 ? -10.138 -1.621 25.954 1.00 88.06 150 LEU A C 1
ATOM 1209 O O . LEU A 1 150 ? -9.465 -2.629 25.762 1.00 88.06 150 LEU A O 1
ATOM 1213 N N . GLN A 1 151 ? -9.585 -0.458 26.302 1.00 88.25 151 GLN A N 1
ATOM 1214 C CA . GLN A 1 151 ? -8.137 -0.248 26.391 1.00 88.25 151 GLN A CA 1
ATOM 1215 C C . GLN A 1 151 ? -7.483 -1.142 27.446 1.00 88.25 151 GLN A C 1
ATOM 1217 O O . GLN A 1 151 ? -6.383 -1.648 27.234 1.00 88.25 151 GLN A O 1
ATOM 1222 N N . LYS A 1 152 ? -8.165 -1.366 28.572 1.00 90.25 152 LYS A N 1
ATOM 1223 C CA . LYS A 1 152 ? -7.693 -2.238 29.653 1.00 90.25 152 LYS A CA 1
ATOM 1224 C C . LYS A 1 152 ? -7.589 -3.705 29.230 1.00 90.25 152 LYS A C 1
ATOM 1226 O O . LYS A 1 152 ? -6.695 -4.406 29.698 1.00 90.25 152 LYS A O 1
ATOM 1231 N N . HIS A 1 153 ? -8.498 -4.172 28.375 1.00 90.69 153 HIS A N 1
ATOM 1232 C CA . HIS A 1 153 ? -8.556 -5.564 27.924 1.00 90.69 153 HIS A CA 1
ATOM 1233 C C . HIS A 1 153 ? -7.946 -5.795 26.526 1.00 90.69 153 HIS A C 1
ATOM 1235 O O . HIS A 1 153 ? -7.822 -6.946 26.097 1.00 90.69 153 HIS A O 1
ATOM 1241 N N . ALA A 1 154 ? -7.534 -4.732 25.832 1.00 88.06 154 ALA A N 1
ATOM 1242 C CA . ALA A 1 154 ? -6.847 -4.794 24.549 1.00 88.06 154 ALA A CA 1
ATOM 1243 C C . ALA A 1 154 ? -5.424 -5.361 24.692 1.00 88.06 154 ALA A C 1
ATOM 1245 O O . ALA A 1 154 ? -4.652 -4.955 25.561 1.00 88.06 154 ALA A O 1
ATOM 1246 N N . ASP A 1 155 ? -5.037 -6.266 23.791 1.00 88.00 155 ASP A N 1
ATOM 1247 C CA . ASP A 1 155 ? -3.661 -6.754 23.694 1.00 88.00 155 ASP A CA 1
ATOM 1248 C C . ASP A 1 155 ? -2.950 -6.022 22.556 1.00 88.00 155 ASP A C 1
ATOM 1250 O O . ASP A 1 155 ? -3.061 -6.380 21.380 1.00 88.00 155 ASP A O 1
ATOM 1254 N N . LEU A 1 156 ? -2.198 -4.981 22.916 1.00 83.25 156 LEU A N 1
ATOM 1255 C CA . LEU A 1 156 ? -1.490 -4.139 21.952 1.00 83.25 156 LEU A CA 1
ATOM 1256 C C . LEU A 1 156 ? -0.528 -4.947 21.069 1.00 83.25 156 LEU A C 1
ATOM 1258 O O . LEU A 1 156 ? -0.440 -4.683 19.873 1.00 83.25 156 LEU A O 1
ATOM 1262 N N . LYS A 1 157 ? 0.134 -5.981 21.607 1.00 83.69 157 LYS A N 1
ATOM 1263 C CA . LYS A 1 157 ? 1.058 -6.821 20.824 1.00 83.69 157 LYS A CA 1
ATOM 1264 C C . LYS A 1 157 ? 0.305 -7.668 19.804 1.00 83.69 157 LYS A C 1
ATOM 1266 O O . LYS A 1 157 ? 0.776 -7.861 18.681 1.00 83.69 157 LYS A O 1
ATOM 1271 N N . LEU A 1 158 ? -0.858 -8.191 20.193 1.00 84.06 158 LEU A N 1
ATOM 1272 C CA . LEU A 1 158 ? -1.738 -8.940 19.299 1.00 84.06 158 LEU A CA 1
ATOM 1273 C C . LEU A 1 158 ? -2.255 -8.038 18.170 1.00 84.06 158 LEU A C 1
ATOM 1275 O O . LEU A 1 158 ? -2.195 -8.426 17.003 1.00 84.06 158 LEU A O 1
ATOM 1279 N N . ILE A 1 159 ? -2.700 -6.826 18.512 1.00 81.06 159 ILE A N 1
ATOM 1280 C CA . ILE A 1 159 ? -3.204 -5.827 17.564 1.00 81.06 159 ILE A CA 1
ATOM 1281 C C . ILE A 1 159 ? -2.113 -5.420 16.574 1.00 81.06 159 ILE A C 1
ATOM 1283 O O . ILE A 1 159 ? -2.364 -5.427 15.369 1.00 81.06 159 ILE A O 1
ATOM 1287 N N . GLU A 1 160 ? -0.899 -5.134 17.049 1.00 75.38 160 GLU A N 1
ATOM 1288 C CA . GLU A 1 160 ? 0.255 -4.823 16.199 1.00 75.38 160 GLU A CA 1
ATOM 1289 C C . GLU A 1 160 ? 0.541 -5.946 15.202 1.00 75.38 160 GLU A C 1
ATOM 1291 O O . GLU A 1 160 ? 0.636 -5.722 13.992 1.00 75.38 160 GLU A O 1
ATOM 1296 N N . LYS A 1 161 ? 0.610 -7.183 15.708 1.00 80.31 161 LYS A N 1
ATOM 1297 C CA . LYS A 1 161 ? 0.865 -8.374 14.898 1.00 80.31 161 LYS A CA 1
ATOM 1298 C C . LYS A 1 161 ? -0.227 -8.598 13.852 1.00 80.31 161 LYS A C 1
ATOM 1300 O O . LYS A 1 161 ? 0.089 -8.888 12.699 1.00 80.31 161 LYS A O 1
ATOM 1305 N N . HIS A 1 162 ? -1.498 -8.517 14.240 1.00 78.25 162 HIS A N 1
ATOM 1306 C CA . HIS A 1 162 ? -2.619 -8.806 13.347 1.00 78.25 162 HIS A CA 1
ATOM 1307 C C . HIS A 1 162 ? -2.816 -7.730 12.283 1.00 78.25 162 HIS A C 1
ATOM 1309 O O . HIS A 1 162 ? -3.025 -8.073 11.122 1.00 78.25 162 HIS A O 1
ATOM 1315 N N . ASN A 1 163 ? -2.668 -6.456 12.644 1.00 65.81 163 ASN A N 1
ATOM 1316 C CA . ASN A 1 163 ? -2.804 -5.334 11.715 1.00 65.81 163 ASN A CA 1
ATOM 1317 C C . ASN A 1 163 ? -1.539 -5.066 10.894 1.00 65.81 163 ASN A C 1
ATOM 1319 O O . ASN A 1 163 ? -1.489 -4.075 10.173 1.00 65.81 163 ASN A O 1
ATOM 1323 N N . GLN A 1 164 ? -0.524 -5.941 10.986 1.00 60.47 164 GLN A N 1
ATOM 1324 C CA . GLN A 1 164 ? 0.788 -5.761 10.352 1.00 60.47 164 GLN A CA 1
ATOM 1325 C C . GLN A 1 164 ? 1.361 -4.364 10.605 1.00 60.47 164 GLN A C 1
ATOM 1327 O O . GLN A 1 164 ? 2.105 -3.818 9.786 1.00 60.47 164 GLN A O 1
ATOM 1332 N N . LEU A 1 165 ? 1.014 -3.783 11.755 1.00 46.44 165 LEU A N 1
ATOM 1333 C CA . LEU A 1 165 ? 1.583 -2.528 12.183 1.00 46.44 165 LEU A CA 1
ATOM 1334 C C . LEU A 1 165 ? 3.017 -2.889 12.548 1.00 46.44 165 LEU A C 1
ATOM 1336 O O . LEU A 1 165 ? 3.275 -3.531 13.565 1.00 46.44 165 LEU A O 1
ATOM 1340 N N . GLN A 1 166 ? 3.966 -2.553 11.675 1.00 39.50 166 GLN A N 1
ATOM 1341 C CA . GLN A 1 166 ? 5.384 -2.650 11.992 1.00 39.50 166 GLN A CA 1
ATOM 1342 C C . GLN A 1 166 ? 5.730 -1.571 13.026 1.00 39.50 166 GLN A C 1
ATOM 1344 O O . GLN A 1 166 ? 6.505 -0.662 12.753 1.00 39.50 166 GLN A O 1
ATOM 1349 N N . ILE A 1 167 ? 5.180 -1.672 14.238 1.00 42.34 167 ILE A N 1
ATOM 1350 C CA . ILE A 1 167 ? 5.524 -0.812 15.373 1.00 42.34 167 ILE A CA 1
ATOM 1351 C C . ILE A 1 167 ? 6.772 -1.390 16.050 1.00 42.34 167 ILE A C 1
ATOM 1353 O O . ILE A 1 167 ? 6.833 -1.640 17.246 1.00 42.34 167 ILE A O 1
ATOM 1357 N N . ARG A 1 168 ? 7.835 -1.617 15.273 1.00 32.88 168 ARG A N 1
ATOM 1358 C CA . ARG A 1 168 ? 9.188 -1.585 15.836 1.00 32.88 168 ARG A CA 1
ATOM 1359 C C . ARG A 1 168 ? 9.702 -0.165 15.656 1.00 32.88 168 ARG A C 1
ATOM 1361 O O . ARG A 1 168 ? 10.411 0.122 14.700 1.00 32.88 168 ARG A O 1
ATOM 1368 N N . GLY A 1 169 ? 9.330 0.706 16.596 1.00 38.16 169 GLY A N 1
ATOM 1369 C CA . GLY A 1 169 ? 10.011 1.987 16.806 1.00 38.16 169 GLY A CA 1
ATOM 1370 C C . GLY A 1 169 ? 9.317 3.259 16.315 1.00 38.16 169 GLY A C 1
ATOM 1371 O O . GLY A 1 169 ? 10.000 4.269 16.183 1.00 38.16 169 GLY A O 1
ATOM 1372 N N . THR A 1 170 ? 8.005 3.271 16.079 1.00 29.62 170 THR A N 1
ATOM 1373 C CA . THR A 1 170 ? 7.280 4.517 15.768 1.00 29.62 170 THR A CA 1
ATOM 1374 C C . THR A 1 170 ? 6.351 4.896 16.923 1.00 29.62 170 THR A C 1
ATOM 1376 O O . THR A 1 170 ? 5.386 4.170 17.171 1.00 29.62 170 THR A O 1
ATOM 1379 N N . PRO A 1 171 ? 6.609 5.999 17.651 1.00 34.72 171 PRO A N 1
ATOM 1380 C CA . PRO A 1 171 ? 5.633 6.555 18.574 1.00 34.72 171 PRO A CA 1
ATOM 1381 C C . PRO A 1 171 ? 4.374 6.973 17.808 1.00 34.72 171 PRO A C 1
ATOM 1383 O O . PRO A 1 171 ? 4.460 7.498 16.699 1.00 34.72 171 PRO A O 1
ATOM 1386 N N . LEU A 1 172 ? 3.226 6.719 18.437 1.00 39.09 172 LEU A N 1
ATOM 1387 C CA . LEU A 1 172 ? 1.904 7.255 18.120 1.00 39.09 172 LEU A CA 1
ATOM 1388 C C . LEU A 1 172 ? 1.990 8.705 17.627 1.00 39.09 172 LEU A C 1
ATOM 1390 O O . LEU A 1 172 ? 2.438 9.539 18.402 1.00 39.09 172 LEU A O 1
ATOM 1394 N N . GLU A 1 173 ? 1.525 8.993 16.400 1.00 38.81 173 GLU A N 1
ATOM 1395 C CA . GLU A 1 173 ? 0.898 10.268 16.005 1.00 38.81 173 GLU A CA 1
ATOM 1396 C C . GLU A 1 173 ? 0.571 10.368 14.508 1.00 38.81 173 GLU A C 1
ATOM 1398 O O . GLU A 1 173 ? 1.274 10.994 13.710 1.00 38.81 173 GLU A O 1
ATOM 1403 N N . ASN A 1 174 ? -0.622 9.919 14.142 1.00 39.56 174 ASN A N 1
ATOM 1404 C CA . ASN A 1 174 ? -1.137 10.125 12.786 1.00 39.56 174 ASN A CA 1
ATOM 1405 C C . ASN A 1 174 ? -1.676 11.545 12.518 1.00 39.56 174 ASN A C 1
ATOM 1407 O O . ASN A 1 174 ? -2.357 11.767 11.526 1.00 39.56 174 ASN A O 1
ATOM 1411 N N . ASN A 1 175 ? -1.308 12.533 13.344 1.00 36.91 175 ASN A N 1
ATOM 1412 C CA . ASN A 1 175 ? -1.398 13.960 13.001 1.00 36.91 175 ASN A CA 1
ATOM 1413 C C . ASN A 1 175 ? -0.131 14.766 13.350 1.00 36.91 175 ASN A C 1
ATOM 1415 O O . ASN A 1 175 ? -0.026 15.920 12.927 1.00 36.91 175 ASN A O 1
ATOM 1419 N N . ARG A 1 176 ? 0.862 14.193 14.058 1.00 38.00 176 ARG A N 1
ATOM 1420 C CA . ARG A 1 176 ? 2.136 14.895 14.282 1.00 38.00 176 ARG A CA 1
ATOM 1421 C C . ARG A 1 176 ? 3.097 14.735 13.127 1.00 38.00 176 ARG A C 1
ATOM 1423 O O . ARG A 1 176 ? 3.895 15.627 13.022 1.00 38.00 176 ARG A O 1
ATOM 1430 N N . GLU A 1 177 ? 3.018 13.800 12.183 1.00 39.75 177 GLU A N 1
ATOM 1431 C CA . GLU A 1 177 ? 3.988 13.810 11.060 1.00 39.75 177 GLU A CA 1
ATOM 1432 C C . GLU A 1 177 ? 3.974 15.129 10.252 1.00 39.75 177 GLU A C 1
ATOM 1434 O O . GLU A 1 177 ? 5.027 15.697 9.958 1.00 39.75 177 GLU A O 1
ATOM 1439 N N . LYS A 1 178 ? 2.786 15.700 10.004 1.00 39.16 178 LYS A N 1
ATOM 1440 C CA . LYS A 1 178 ? 2.630 17.013 9.345 1.00 39.16 178 LYS A CA 1
ATOM 1441 C C . LYS A 1 178 ? 3.024 18.193 10.247 1.00 39.16 178 LYS A C 1
ATOM 1443 O O . LYS A 1 178 ? 3.539 19.189 9.748 1.00 39.16 178 LYS A O 1
ATOM 1448 N N . LEU A 1 179 ? 2.827 18.075 11.564 1.00 38.31 179 LEU A N 1
ATOM 1449 C CA . LEU A 1 179 ? 3.228 19.078 12.566 1.00 38.31 179 LEU A CA 1
ATOM 1450 C C . LEU A 1 179 ? 4.730 18.976 12.937 1.00 38.31 179 LEU A C 1
ATOM 1452 O O . LEU A 1 179 ? 5.372 19.963 13.293 1.00 38.31 179 LEU A O 1
ATOM 1456 N N . MET A 1 180 ? 5.302 17.780 12.804 1.00 44.06 180 MET A N 1
ATOM 1457 C CA . MET A 1 180 ? 6.672 17.385 13.111 1.00 44.06 180 MET A CA 1
ATOM 1458 C C . MET A 1 180 ? 7.600 17.858 12.026 1.00 44.06 180 MET A C 1
ATOM 1460 O O . MET A 1 180 ? 8.685 18.232 12.388 1.00 44.06 180 MET A O 1
ATOM 1464 N N . LEU A 1 181 ? 7.222 17.930 10.749 1.00 49.53 181 LEU A N 1
ATOM 1465 C CA . LEU A 1 181 ? 8.105 18.509 9.725 1.00 49.53 181 LEU A CA 1
ATOM 1466 C C . LEU A 1 181 ? 8.484 19.969 10.036 1.00 49.53 181 LEU A C 1
ATOM 1468 O O . LEU A 1 181 ? 9.654 20.343 9.955 1.00 49.53 181 LEU A O 1
ATOM 1472 N N . GLY A 1 182 ? 7.513 20.780 10.471 1.00 52.69 182 GLY A N 1
ATOM 1473 C CA . GLY A 1 182 ? 7.774 22.152 10.919 1.00 52.69 182 GLY A CA 1
ATOM 1474 C C . GLY A 1 182 ? 8.585 22.199 12.219 1.00 52.69 182 GLY A C 1
ATOM 1475 O O . GLY A 1 182 ? 9.567 22.935 12.320 1.00 52.69 182 GLY A O 1
ATOM 1476 N N . TYR A 1 183 ? 8.217 21.371 13.203 1.00 58.00 183 TYR A N 1
ATOM 1477 C CA . TYR A 1 183 ? 8.879 21.340 14.511 1.00 58.00 183 TYR A CA 1
ATOM 1478 C C . TYR A 1 183 ? 10.273 20.686 14.479 1.00 58.00 183 TYR A C 1
ATOM 1480 O O . TYR A 1 183 ? 11.179 21.126 15.177 1.00 58.00 183 TYR A O 1
ATOM 1488 N N . SER A 1 184 ? 10.486 19.683 13.629 1.00 59.41 184 SER A N 1
ATOM 1489 C CA . SER A 1 184 ? 11.757 18.992 13.400 1.00 59.41 184 SER A CA 1
ATOM 1490 C C . SER A 1 184 ? 12.731 19.896 12.673 1.00 59.41 184 SER A C 1
ATOM 1492 O O . SER A 1 184 ? 13.915 19.863 12.981 1.00 59.41 184 SER A O 1
ATOM 1494 N N . GLN A 1 185 ? 12.249 20.736 11.752 1.00 67.25 185 GLN A N 1
ATOM 1495 C CA . GLN A 1 185 ? 13.086 21.729 11.086 1.00 67.25 185 GLN A CA 1
ATOM 1496 C C . GLN A 1 185 ? 13.544 22.814 12.062 1.00 67.25 185 GLN A C 1
ATOM 1498 O O . GLN A 1 185 ? 14.723 23.180 12.071 1.00 67.25 185 GLN A O 1
ATOM 1503 N N . TRP A 1 186 ? 12.640 23.296 12.920 1.00 74.12 186 TRP A N 1
ATOM 1504 C CA . TRP A 1 186 ? 13.004 24.198 14.012 1.00 74.12 186 TRP A CA 1
ATOM 1505 C C . TRP A 1 186 ? 13.997 23.531 14.974 1.00 74.12 186 TRP A C 1
ATOM 1507 O O . TRP A 1 186 ? 15.052 24.097 15.257 1.00 74.12 186 TRP A O 1
ATOM 1517 N N . ALA A 1 187 ? 13.721 22.298 15.406 1.00 69.56 187 ALA A N 1
ATOM 1518 C CA . ALA A 1 187 ? 14.579 21.545 16.315 1.00 69.56 187 ALA A CA 1
ATOM 1519 C C . ALA A 1 187 ? 15.958 21.252 15.705 1.00 69.56 187 ALA A C 1
ATOM 1521 O O . ALA A 1 187 ? 16.961 21.388 16.394 1.00 69.56 187 ALA A O 1
ATOM 1522 N N . TYR A 1 188 ? 16.043 20.914 14.417 1.00 75.00 188 TYR A N 1
ATOM 1523 C CA . TYR A 1 188 ? 17.310 20.736 13.705 1.00 75.00 188 TYR A CA 1
ATOM 1524 C C . TYR A 1 188 ? 18.087 22.056 13.621 1.00 75.00 188 TYR A C 1
ATOM 1526 O O . TYR A 1 188 ? 19.261 22.122 13.987 1.00 75.00 188 TYR A O 1
ATOM 1534 N N . SER A 1 189 ? 17.413 23.134 13.220 1.00 77.19 189 SER A N 1
ATOM 1535 C CA . SER A 1 189 ? 18.015 24.468 13.114 1.00 77.19 189 SER A CA 1
ATOM 1536 C C . SER A 1 189 ? 18.541 24.970 14.465 1.00 77.19 189 SER A C 1
ATOM 1538 O O . SER A 1 189 ? 19.632 25.531 14.549 1.00 77.19 189 SER A O 1
ATOM 1540 N N . TYR A 1 190 ? 17.802 24.729 15.547 1.00 75.25 190 TYR A N 1
ATOM 1541 C CA . TYR A 1 190 ? 18.156 25.213 16.876 1.00 75.25 190 TYR A CA 1
ATOM 1542 C C . TYR A 1 190 ? 19.095 24.267 17.643 1.00 75.25 190 TYR A C 1
ATOM 1544 O O . TYR A 1 190 ? 20.154 24.685 18.105 1.00 75.25 190 TYR A O 1
ATOM 1552 N N . LEU A 1 191 ? 18.755 22.984 17.781 1.00 75.56 191 LEU A N 1
ATOM 1553 C CA . LEU A 1 191 ? 19.537 22.038 18.587 1.00 75.56 191 LEU A CA 1
ATOM 1554 C C . LEU A 1 191 ? 20.829 21.608 17.890 1.00 75.56 191 LEU A C 1
ATOM 1556 O O . LEU A 1 191 ? 21.855 21.456 18.548 1.00 75.56 191 LEU A O 1
ATOM 1560 N N . PHE A 1 192 ? 20.799 21.397 16.573 1.00 74.75 192 PHE A N 1
ATOM 1561 C CA . PHE A 1 192 ? 21.979 20.938 15.846 1.00 74.75 192 PHE A CA 1
ATOM 1562 C C . PHE A 1 192 ? 22.811 22.113 15.332 1.00 74.75 192 PHE A C 1
ATOM 1564 O O . PHE A 1 192 ? 23.972 22.243 15.720 1.00 74.75 192 PHE A O 1
ATOM 1571 N N . ALA A 1 193 ? 22.234 22.999 14.514 1.00 75.62 193 ALA A N 1
ATOM 1572 C CA . ALA A 1 193 ? 23.020 24.075 13.912 1.00 75.62 193 ALA A CA 1
ATOM 1573 C C . ALA A 1 193 ? 23.418 25.145 14.945 1.00 75.62 193 ALA A C 1
ATOM 1575 O O . ALA A 1 193 ? 24.596 25.464 15.070 1.00 75.62 193 ALA A O 1
ATOM 1576 N N . TYR A 1 194 ? 22.480 25.667 15.738 1.00 74.44 194 TYR A N 1
ATOM 1577 C CA . TYR A 1 194 ? 22.808 26.714 16.710 1.00 74.44 194 TYR A CA 1
ATOM 1578 C C . TYR A 1 194 ? 23.502 26.173 17.974 1.00 74.44 194 TYR A C 1
ATOM 1580 O O . TYR A 1 194 ? 24.611 26.593 18.295 1.00 74.44 194 TYR A O 1
ATOM 1588 N N . LYS A 1 195 ? 22.906 25.215 18.691 1.00 72.06 195 LYS A N 1
ATOM 1589 C CA . LYS A 1 195 ? 23.472 24.742 19.964 1.00 72.06 195 LYS A CA 1
ATOM 1590 C C . LYS A 1 195 ? 24.764 23.941 19.759 1.00 72.06 195 LYS A C 1
ATOM 1592 O O . LYS A 1 195 ? 25.790 24.289 20.325 1.00 72.06 195 LYS A O 1
ATOM 1597 N N . ARG A 1 196 ? 24.770 22.934 18.885 1.00 78.38 196 ARG A N 1
ATOM 1598 C CA . ARG A 1 196 ? 25.958 22.080 18.739 1.00 78.38 196 ARG A CA 1
ATOM 1599 C C . ARG A 1 196 ? 27.088 22.738 17.947 1.00 78.38 196 ARG A C 1
ATOM 1601 O O . ARG A 1 196 ? 28.233 22.714 18.374 1.00 78.38 196 ARG A O 1
ATOM 1608 N N . ILE A 1 197 ? 26.801 23.345 16.796 1.00 79.50 197 ILE A N 1
ATOM 1609 C CA . ILE A 1 197 ? 27.872 23.880 15.932 1.00 79.50 197 ILE A CA 1
ATOM 1610 C C . ILE A 1 197 ? 28.347 25.264 16.396 1.00 79.50 197 ILE A C 1
ATOM 1612 O O . ILE A 1 197 ? 29.550 25.532 16.381 1.00 79.50 197 ILE A O 1
ATOM 1616 N N . TYR A 1 198 ? 27.433 26.143 16.818 1.00 81.56 198 TYR A N 1
ATOM 1617 C CA . TYR A 1 198 ? 27.796 27.501 17.229 1.00 81.56 198 TYR A CA 1
ATOM 1618 C C . TYR A 1 198 ? 28.115 27.629 18.724 1.00 81.56 198 TYR A C 1
ATOM 1620 O O . TYR A 1 198 ? 29.137 28.232 19.047 1.00 81.56 198 TYR A O 1
ATOM 1628 N N . ILE A 1 199 ? 27.303 27.068 19.629 1.00 78.31 199 ILE A N 1
ATOM 1629 C CA . ILE A 1 199 ? 27.598 27.152 21.072 1.00 78.31 199 ILE A CA 1
ATOM 1630 C C . ILE A 1 199 ? 28.733 26.195 21.455 1.00 78.31 199 ILE A C 1
ATOM 1632 O O . ILE A 1 199 ? 29.720 26.665 22.009 1.00 78.31 199 ILE A O 1
ATOM 1636 N N . ASP A 1 200 ? 28.641 24.902 21.126 1.00 81.56 200 ASP A N 1
ATOM 1637 C CA . ASP A 1 200 ? 29.633 23.921 21.609 1.00 81.56 200 ASP A CA 1
ATOM 1638 C C . ASP A 1 200 ? 30.947 23.935 20.799 1.00 81.56 200 ASP A C 1
ATOM 1640 O O . ASP A 1 200 ? 32.025 23.747 21.358 1.00 81.56 200 ASP A O 1
ATOM 1644 N N . HIS A 1 201 ? 30.878 24.156 19.479 1.00 81.81 201 HIS A N 1
ATOM 1645 C CA . HIS A 1 201 ? 32.044 24.113 18.578 1.00 81.81 201 HIS A CA 1
ATOM 1646 C C . HIS A 1 201 ? 32.511 25.488 18.059 1.00 81.81 201 HIS A C 1
ATOM 1648 O O . HIS A 1 201 ? 33.467 25.547 17.284 1.00 81.81 201 HIS A O 1
ATOM 1654 N N . HIS A 1 202 ? 31.853 26.588 18.448 1.00 88.94 202 HIS A N 1
ATOM 1655 C CA . HIS A 1 202 ? 32.197 27.972 18.070 1.00 88.94 202 HIS A CA 1
ATOM 1656 C C . HIS A 1 202 ? 32.355 28.242 16.558 1.00 88.94 202 HIS A C 1
ATOM 1658 O O . HIS A 1 202 ? 32.964 29.232 16.149 1.00 88.94 202 HIS A O 1
ATOM 1664 N N . ASN A 1 203 ? 31.762 27.412 15.695 1.00 88.25 203 ASN A N 1
ATOM 1665 C CA . ASN A 1 203 ? 31.906 27.521 14.244 1.00 88.25 203 ASN A CA 1
ATOM 1666 C C . ASN A 1 203 ? 30.693 28.220 13.608 1.00 88.25 203 ASN A C 1
ATOM 1668 O O . ASN A 1 203 ? 29.775 27.598 13.067 1.00 88.25 203 ASN A O 1
ATOM 1672 N N . LYS A 1 204 ? 30.692 29.556 13.665 1.00 86.31 204 LYS A N 1
ATOM 1673 C CA . LYS A 1 204 ? 29.617 30.391 13.100 1.00 86.31 204 LYS A CA 1
ATOM 1674 C C . LYS A 1 204 ? 29.424 30.210 11.580 1.00 86.31 204 LYS A C 1
ATOM 1676 O O . LYS A 1 204 ? 28.269 30.085 11.169 1.00 86.31 204 LYS A O 1
ATOM 1681 N N . PRO A 1 205 ? 30.477 30.160 10.736 1.00 89.94 205 PRO A N 1
ATOM 1682 C CA . PRO A 1 205 ? 30.303 29.971 9.294 1.00 89.94 205 PRO A CA 1
ATOM 1683 C C . PRO A 1 205 ? 29.613 28.650 8.927 1.00 89.94 205 PRO A C 1
ATOM 1685 O O . PRO A 1 205 ? 28.687 28.654 8.117 1.00 89.94 205 PRO A O 1
ATOM 1688 N N . ALA A 1 206 ? 30.005 27.535 9.556 1.00 81.44 206 ALA A N 1
ATOM 1689 C CA . ALA A 1 206 ? 29.399 26.229 9.286 1.00 81.44 206 ALA A CA 1
ATOM 1690 C C . ALA A 1 206 ? 27.917 26.180 9.693 1.00 81.44 206 ALA A C 1
ATOM 1692 O O . ALA A 1 206 ? 27.090 25.638 8.961 1.00 81.44 206 ALA A O 1
ATOM 1693 N N . MET A 1 207 ? 27.568 26.798 10.825 1.00 88.25 207 MET A N 1
ATOM 1694 C CA . MET A 1 207 ? 26.184 26.912 11.291 1.00 88.25 207 MET A CA 1
ATOM 1695 C C . MET A 1 207 ? 25.312 27.700 10.304 1.00 88.25 207 MET A C 1
ATOM 1697 O O . MET A 1 207 ? 24.240 27.222 9.931 1.00 88.25 207 MET A O 1
ATOM 1701 N N . ILE A 1 208 ? 25.792 28.850 9.812 1.00 86.81 208 ILE A N 1
ATOM 1702 C CA . ILE A 1 208 ? 25.071 29.648 8.806 1.00 86.81 208 ILE A CA 1
ATOM 1703 C C . ILE A 1 208 ? 24.879 28.843 7.516 1.00 86.81 208 ILE A C 1
ATOM 1705 O O . ILE A 1 208 ? 23.767 28.789 6.995 1.00 86.81 208 ILE A O 1
ATOM 1709 N N . ALA A 1 209 ? 25.930 28.181 7.021 1.00 86.38 209 ALA A N 1
ATOM 1710 C CA . ALA A 1 209 ? 25.852 27.385 5.798 1.00 86.38 209 ALA A CA 1
ATOM 1711 C C . ALA A 1 209 ? 24.804 26.263 5.905 1.00 86.38 209 ALA A C 1
ATOM 1713 O O . ALA A 1 209 ? 23.957 26.119 5.024 1.00 86.38 209 ALA A O 1
ATOM 1714 N N . ILE A 1 210 ? 24.807 25.511 7.010 1.00 81.75 210 ILE A N 1
ATOM 1715 C CA . ILE A 1 210 ? 23.846 24.423 7.246 1.00 81.75 210 ILE A CA 1
ATOM 1716 C C . ILE A 1 210 ? 22.415 24.958 7.364 1.00 81.75 210 ILE A C 1
ATOM 1718 O O . ILE A 1 210 ? 21.505 24.370 6.778 1.00 81.75 210 ILE A O 1
ATOM 1722 N N . LEU A 1 211 ? 22.204 26.081 8.061 1.00 84.88 211 LEU A N 1
ATOM 1723 C CA . LEU A 1 211 ? 20.883 26.708 8.166 1.00 84.88 211 LEU A CA 1
ATOM 1724 C C . LEU A 1 211 ? 20.348 27.147 6.803 1.00 84.88 211 LEU A C 1
ATOM 1726 O O . LEU A 1 211 ? 19.189 26.873 6.489 1.00 84.88 211 LEU A O 1
ATOM 1730 N N . VAL A 1 212 ? 21.174 27.810 5.990 1.00 87.75 212 VAL A N 1
ATOM 1731 C CA . VAL A 1 212 ? 20.765 28.285 4.661 1.00 87.75 212 VAL A CA 1
ATOM 1732 C C . VAL A 1 212 ? 20.412 27.108 3.760 1.00 87.75 212 VAL A C 1
ATOM 1734 O O . VAL A 1 212 ? 19.348 27.121 3.140 1.00 87.75 212 VAL A O 1
ATOM 1737 N N . ILE A 1 213 ? 21.254 26.070 3.727 1.00 81.56 213 ILE A N 1
ATOM 1738 C CA . ILE A 1 213 ? 20.999 24.869 2.926 1.00 81.56 213 ILE A CA 1
ATOM 1739 C C . ILE A 1 213 ? 19.691 24.218 3.380 1.00 81.56 213 ILE A C 1
ATOM 1741 O O . ILE A 1 213 ? 18.772 24.093 2.575 1.00 81.56 213 ILE A O 1
ATOM 1745 N N . ALA A 1 214 ? 19.556 23.876 4.665 1.00 79.06 214 ALA A N 1
ATOM 1746 C CA . ALA A 1 214 ? 18.391 23.154 5.174 1.00 79.06 214 ALA A CA 1
ATOM 1747 C C . ALA A 1 214 ? 17.072 23.905 4.926 1.00 79.06 214 ALA A C 1
ATOM 1749 O O . ALA A 1 214 ? 16.093 23.301 4.488 1.00 79.06 214 ALA A O 1
ATOM 1750 N N . ASN A 1 215 ? 17.040 25.222 5.152 1.00 83.00 215 ASN A N 1
ATOM 1751 C CA . ASN A 1 215 ? 15.836 26.019 4.907 1.00 83.00 215 ASN A CA 1
ATOM 1752 C C . ASN A 1 215 ? 15.528 26.165 3.411 1.00 83.00 215 ASN A C 1
ATOM 1754 O O . ASN A 1 215 ? 14.362 26.103 3.029 1.00 83.00 215 ASN A O 1
ATOM 1758 N N . SER A 1 216 ? 16.546 26.274 2.553 1.00 82.50 216 SER A N 1
ATOM 1759 C CA . SER A 1 216 ? 16.347 26.301 1.097 1.00 82.50 216 SER A CA 1
ATOM 1760 C C . SER A 1 216 ? 15.735 24.991 0.591 1.00 82.50 216 SER A C 1
ATOM 1762 O O . SER A 1 216 ? 14.760 25.014 -0.158 1.00 82.50 216 SER A O 1
ATOM 1764 N N . LEU A 1 217 ? 16.246 23.844 1.058 1.00 76.88 217 LEU A N 1
ATOM 1765 C CA . LEU A 1 217 ? 15.695 22.525 0.723 1.00 76.88 217 LEU A CA 1
ATOM 1766 C C . LEU A 1 217 ? 14.236 22.383 1.191 1.00 76.88 217 LEU A C 1
ATOM 1768 O O . LEU A 1 217 ? 13.390 21.850 0.470 1.00 76.88 217 LEU A O 1
ATOM 1772 N N . GLN A 1 218 ? 13.921 22.908 2.378 1.00 77.50 218 GLN A N 1
ATOM 1773 C CA . GLN A 1 218 ? 12.569 22.882 2.930 1.00 77.50 218 GLN A CA 1
ATOM 1774 C C . GLN A 1 218 ? 11.592 23.749 2.123 1.00 77.50 218 GLN A C 1
ATOM 1776 O O . GLN A 1 218 ? 10.467 23.320 1.858 1.00 77.50 218 GLN A O 1
ATOM 1781 N N . ILE A 1 219 ? 12.019 24.939 1.690 1.00 81.06 219 ILE A N 1
ATOM 1782 C CA . ILE A 1 219 ? 11.221 25.809 0.816 1.00 81.06 219 ILE A CA 1
ATOM 1783 C C . ILE A 1 219 ? 10.932 25.101 -0.510 1.00 81.06 219 ILE A C 1
ATOM 1785 O O . ILE A 1 219 ? 9.780 25.071 -0.935 1.00 81.06 219 ILE A O 1
ATOM 1789 N N . ILE A 1 220 ? 11.934 24.469 -1.132 1.00 76.44 220 ILE A N 1
ATOM 1790 C CA . ILE A 1 220 ? 11.749 23.697 -2.373 1.00 76.44 220 ILE A CA 1
ATOM 1791 C C . ILE A 1 220 ? 10.717 22.577 -2.174 1.00 76.44 220 ILE A C 1
ATOM 1793 O O . ILE A 1 220 ? 9.856 22.367 -3.033 1.00 76.44 220 ILE A O 1
ATOM 1797 N N . CYS A 1 221 ? 10.756 21.890 -1.030 1.00 72.81 221 CYS A N 1
ATOM 1798 C CA . CYS A 1 221 ? 9.785 20.855 -0.683 1.00 72.81 221 CYS A CA 1
ATOM 1799 C C . CYS A 1 221 ? 8.357 21.422 -0.576 1.00 72.81 221 CYS A C 1
ATOM 1801 O O . CYS A 1 221 ? 7.438 20.909 -1.215 1.00 72.81 221 CYS A O 1
ATOM 1803 N N . TYR A 1 222 ? 8.173 22.531 0.151 1.00 77.75 222 TYR A N 1
ATOM 1804 C CA . TYR A 1 222 ? 6.867 23.185 0.287 1.00 77.75 222 TYR A CA 1
ATOM 1805 C C . TYR A 1 222 ? 6.331 23.731 -1.035 1.00 77.75 222 TYR A C 1
ATOM 1807 O O . TYR A 1 222 ? 5.147 23.566 -1.320 1.00 77.75 222 TYR A O 1
ATOM 1815 N N . VAL A 1 223 ? 7.189 24.325 -1.868 1.00 79.44 223 VAL A N 1
ATOM 1816 C CA . VAL A 1 223 ? 6.817 24.762 -3.220 1.00 79.44 223 VAL A CA 1
ATOM 1817 C C . VAL A 1 223 ? 6.369 23.565 -4.055 1.00 79.44 223 VAL A C 1
ATOM 1819 O O . VAL A 1 223 ? 5.330 23.633 -4.706 1.00 79.44 223 VAL A O 1
ATOM 1822 N N . SER A 1 224 ? 7.091 22.445 -3.995 1.00 70.94 224 SER A N 1
ATOM 1823 C CA . SER A 1 224 ? 6.730 21.222 -4.722 1.00 70.94 224 SER A CA 1
ATOM 1824 C C . SER A 1 224 ? 5.370 20.676 -4.278 1.00 70.94 224 SER A C 1
ATOM 1826 O O . SER A 1 224 ? 4.537 20.343 -5.117 1.00 70.94 224 SER A O 1
ATOM 1828 N N . TRP A 1 225 ? 5.098 20.638 -2.972 1.00 74.31 225 TRP A N 1
ATOM 1829 C CA . TRP A 1 225 ? 3.787 20.242 -2.449 1.00 74.31 225 TRP A CA 1
ATOM 1830 C C . TRP A 1 225 ? 2.682 21.217 -2.845 1.00 74.31 225 TRP A C 1
ATOM 1832 O O . TRP A 1 225 ? 1.621 20.779 -3.282 1.00 74.31 225 TRP A O 1
ATOM 1842 N N . GLY A 1 226 ? 2.937 22.524 -2.756 1.00 77.19 226 GLY A N 1
ATOM 1843 C CA . GLY A 1 226 ? 2.006 23.556 -3.207 1.00 77.19 226 GLY A CA 1
ATOM 1844 C C . GLY A 1 226 ? 1.662 23.407 -4.689 1.00 77.19 226 GLY A C 1
ATOM 1845 O O . GLY A 1 226 ? 0.495 23.481 -5.059 1.00 77.19 226 GLY A O 1
ATOM 1846 N N . LEU A 1 227 ? 2.652 23.100 -5.532 1.00 73.50 227 LEU A N 1
ATOM 1847 C CA . LEU A 1 227 ? 2.443 22.819 -6.952 1.00 73.50 227 LEU A CA 1
ATOM 1848 C C . LEU A 1 227 ? 1.603 21.559 -7.183 1.00 73.50 227 LEU A C 1
ATOM 1850 O O . LEU A 1 227 ? 0.738 21.582 -8.055 1.00 73.50 227 LEU A O 1
ATOM 1854 N N . ILE A 1 228 ? 1.818 20.489 -6.412 1.00 71.44 228 ILE A N 1
ATOM 1855 C CA . ILE A 1 228 ? 1.016 19.257 -6.499 1.00 71.44 228 ILE A CA 1
ATOM 1856 C C . ILE A 1 228 ? -0.427 19.509 -6.053 1.00 71.44 228 ILE A C 1
ATOM 1858 O O . ILE A 1 228 ? -1.351 19.014 -6.689 1.00 71.44 228 ILE A O 1
ATOM 1862 N N . LEU A 1 229 ? -0.642 20.294 -4.995 1.00 76.06 229 LEU A N 1
ATOM 1863 C CA . LEU A 1 229 ? -1.986 20.651 -4.534 1.00 76.06 229 LEU A CA 1
ATOM 1864 C C . LEU A 1 229 ? -2.704 21.572 -5.529 1.00 76.06 229 LEU A C 1
ATOM 1866 O O . LEU A 1 229 ? -3.896 21.404 -5.761 1.00 76.06 229 LEU A O 1
ATOM 1870 N N . TYR A 1 230 ? -1.981 22.516 -6.135 1.00 77.75 230 TYR A N 1
ATOM 1871 C CA . TYR A 1 230 ? -2.554 23.489 -7.064 1.00 77.75 230 TYR A CA 1
ATOM 1872 C C . TYR A 1 230 ? -2.804 22.916 -8.467 1.00 77.75 230 TYR A C 1
ATOM 1874 O O . TYR A 1 230 ? -3.869 23.126 -9.040 1.00 77.75 230 TYR A O 1
ATOM 1882 N N . ARG A 1 231 ? -1.834 22.194 -9.046 1.00 76.81 231 ARG A N 1
ATOM 1883 C CA . ARG A 1 231 ? -1.925 21.636 -10.413 1.00 76.81 231 ARG A CA 1
ATOM 1884 C C . ARG A 1 231 ? -2.400 20.181 -10.452 1.00 76.81 231 ARG A C 1
ATOM 1886 O O . ARG A 1 231 ? -2.699 19.670 -11.532 1.00 76.81 231 ARG A O 1
ATOM 1893 N N . GLY A 1 232 ? -2.466 19.518 -9.302 1.00 69.50 232 GLY A N 1
ATOM 1894 C CA . GLY A 1 232 ? -2.713 18.085 -9.195 1.00 69.50 232 GLY A CA 1
ATOM 1895 C C . GLY A 1 232 ? -1.453 17.237 -9.431 1.00 69.50 232 GLY A C 1
ATOM 1896 O O . GLY A 1 232 ? -0.395 17.749 -9.813 1.00 69.50 232 GLY A O 1
ATOM 1897 N N . PRO A 1 233 ? -1.549 15.911 -9.225 1.00 69.75 233 PRO A N 1
ATOM 1898 C CA . PRO A 1 233 ? -0.462 14.987 -9.525 1.00 69.75 233 PRO A CA 1
ATOM 1899 C C . PRO A 1 233 ? -0.145 15.011 -11.025 1.00 69.75 233 PRO A C 1
ATOM 1901 O O . PRO A 1 233 ? -1.054 15.007 -11.866 1.00 69.75 233 PRO A O 1
ATOM 1904 N N . GLY A 1 234 ? 1.151 15.036 -11.354 1.00 69.12 234 GLY A N 1
ATOM 1905 C CA . GLY A 1 234 ? 1.639 15.103 -12.732 1.00 69.12 234 GLY A CA 1
ATOM 1906 C C . GLY A 1 234 ? 1.041 14.007 -13.617 1.00 69.12 234 GLY A C 1
ATOM 1907 O O . GLY A 1 234 ? 0.865 12.871 -13.182 1.00 69.12 234 GLY A O 1
ATOM 1908 N N . LYS A 1 235 ? 0.717 14.350 -14.866 1.00 75.81 235 LYS A N 1
ATOM 1909 C CA . LYS A 1 235 ? 0.226 13.412 -15.886 1.00 75.81 235 LYS A CA 1
ATOM 1910 C C . LYS A 1 235 ? 1.338 13.074 -16.867 1.00 75.81 235 LYS A C 1
ATOM 1912 O O . LYS A 1 235 ? 2.200 13.914 -17.122 1.00 75.81 235 LYS A O 1
ATOM 1917 N N . MET A 1 236 ? 1.289 11.878 -17.442 1.00 75.56 236 MET A N 1
ATOM 1918 C CA . MET A 1 236 ? 2.136 11.569 -18.589 1.00 75.56 236 MET A CA 1
ATOM 1919 C C . MET A 1 236 ? 1.793 12.529 -19.750 1.00 75.56 236 MET A C 1
ATOM 1921 O O . MET A 1 236 ? 0.606 12.761 -20.001 1.00 75.56 236 MET A O 1
ATOM 1925 N N . PRO A 1 237 ? 2.792 13.149 -20.407 1.00 71.31 237 PRO A N 1
ATOM 1926 C CA . PRO A 1 237 ? 2.558 14.216 -21.377 1.00 71.31 237 PRO A CA 1
ATOM 1927 C C . PRO A 1 237 ? 2.002 13.695 -22.704 1.00 71.31 237 PRO A C 1
ATOM 1929 O O . PRO A 1 237 ? 1.227 14.400 -23.344 1.00 71.31 237 PRO A O 1
ATOM 1932 N N . PHE A 1 238 ? 2.346 12.462 -23.082 1.00 76.75 238 PHE A N 1
ATOM 1933 C CA . PHE A 1 238 ? 1.925 11.830 -24.330 1.00 76.75 238 PHE A CA 1
ATOM 1934 C C . PHE A 1 238 ? 1.430 10.418 -24.069 1.00 76.75 238 PHE A C 1
ATOM 1936 O O . PHE A 1 238 ? 1.917 9.750 -23.162 1.00 76.75 238 PHE A O 1
ATOM 1943 N N . HIS A 1 239 ? 0.499 9.965 -24.897 1.00 85.62 239 HIS A N 1
ATOM 1944 C CA . HIS A 1 239 ? 0.216 8.548 -25.063 1.00 85.62 239 HIS A CA 1
ATOM 1945 C C . HIS A 1 239 ? 1.379 7.901 -25.828 1.00 85.62 239 HIS A C 1
ATOM 1947 O O . HIS A 1 239 ? 1.831 8.452 -26.832 1.00 85.62 239 HIS A O 1
ATOM 1953 N N . VAL A 1 240 ? 1.879 6.768 -25.335 1.00 87.69 240 VAL A N 1
ATOM 1954 C CA . VAL A 1 240 ? 2.982 6.026 -25.955 1.00 87.69 240 VAL A CA 1
ATOM 1955 C C . VAL A 1 240 ? 2.423 4.784 -26.628 1.00 87.69 240 VAL A C 1
ATOM 1957 O O . VAL A 1 240 ? 1.983 3.877 -25.909 1.00 87.69 240 VAL A O 1
ATOM 1960 N N . PRO A 1 241 ? 2.461 4.723 -27.969 1.00 89.69 241 PRO A N 1
ATOM 1961 C CA . PRO A 1 241 ? 2.024 3.545 -28.692 1.00 89.69 241 PRO A CA 1
ATOM 1962 C C . PRO A 1 241 ? 2.915 2.326 -28.393 1.00 89.69 241 PRO A C 1
ATOM 1964 O O . PRO A 1 241 ? 4.022 2.468 -27.861 1.00 89.69 241 PRO A O 1
ATOM 1967 N N . PRO A 1 242 ? 2.454 1.108 -28.707 1.00 90.88 242 PRO A N 1
ATOM 1968 C CA . PRO A 1 242 ? 3.254 -0.097 -28.544 1.00 90.88 242 PRO A CA 1
ATOM 1969 C C . PRO A 1 242 ? 4.500 -0.103 -29.447 1.00 90.88 242 PRO A C 1
ATOM 1971 O O . PRO A 1 242 ? 4.559 0.547 -30.493 1.00 90.88 242 PRO A O 1
ATOM 1974 N N . TYR A 1 243 ? 5.509 -0.878 -29.044 1.00 91.25 243 TYR A N 1
ATOM 1975 C CA . TYR A 1 243 ? 6.698 -1.101 -29.863 1.00 91.25 243 TYR A CA 1
ATOM 1976 C C . TYR A 1 243 ? 6.395 -1.999 -31.064 1.00 91.25 243 TYR A C 1
ATOM 1978 O O . TYR A 1 243 ? 5.735 -3.029 -30.919 1.00 91.25 243 TYR A O 1
ATOM 1986 N N . ASN A 1 244 ? 6.968 -1.677 -32.227 1.00 89.12 244 ASN A N 1
ATOM 1987 C CA . ASN A 1 244 ? 6.971 -2.589 -33.369 1.00 89.12 244 ASN A CA 1
ATOM 1988 C C . ASN A 1 244 ? 7.947 -3.751 -33.107 1.00 89.12 244 ASN A C 1
ATOM 1990 O O . ASN A 1 244 ? 9.145 -3.667 -33.390 1.00 89.12 244 ASN A O 1
ATOM 1994 N N . LEU A 1 245 ? 7.429 -4.830 -32.513 1.00 88.62 245 LEU A N 1
ATOM 1995 C CA . LEU A 1 245 ? 8.189 -6.039 -32.182 1.00 88.62 245 LEU A CA 1
ATOM 1996 C C . LEU A 1 245 ? 8.016 -7.170 -33.206 1.00 88.62 245 LEU A C 1
ATOM 1998 O O . LEU A 1 245 ? 8.712 -8.178 -33.114 1.00 88.62 245 LEU A O 1
ATOM 2002 N N . SER A 1 246 ? 7.135 -7.004 -34.196 1.00 83.62 246 SER A N 1
ATOM 2003 C CA . SER A 1 246 ? 6.718 -8.053 -35.137 1.00 83.62 246 SER A CA 1
ATOM 2004 C C . SER A 1 246 ? 7.890 -8.676 -35.890 1.00 83.62 246 SER A C 1
ATOM 2006 O O . SER A 1 246 ? 7.988 -9.899 -35.996 1.00 83.62 246 SER A O 1
ATOM 2008 N N . LYS A 1 247 ? 8.825 -7.834 -36.347 1.00 84.62 247 LYS A N 1
ATOM 2009 C CA . LYS A 1 247 ? 10.064 -8.280 -36.989 1.00 84.62 247 LYS A CA 1
ATOM 2010 C C . LYS A 1 247 ? 10.856 -9.197 -36.052 1.00 84.62 247 LYS A C 1
ATOM 2012 O O . LYS A 1 247 ? 11.146 -10.330 -36.409 1.00 84.62 247 LYS A O 1
ATOM 2017 N N . TYR A 1 248 ? 11.142 -8.743 -34.837 1.00 86.56 248 TYR A N 1
ATOM 2018 C CA . TYR A 1 248 ? 11.939 -9.489 -33.860 1.00 86.56 248 TYR A CA 1
ATOM 2019 C C . TYR A 1 248 ? 11.284 -10.812 -33.444 1.00 86.56 248 TYR A C 1
ATOM 2021 O O . TYR A 1 248 ? 11.978 -11.810 -33.293 1.00 86.56 248 TYR A O 1
ATOM 2029 N N . ILE A 1 249 ? 9.953 -10.839 -33.328 1.00 84.62 249 ILE A N 1
ATOM 2030 C CA . ILE A 1 249 ? 9.178 -12.060 -33.062 1.00 84.62 249 ILE A CA 1
ATOM 2031 C C . ILE A 1 249 ? 9.376 -13.081 -34.191 1.00 84.62 249 ILE A C 1
ATOM 2033 O O . ILE A 1 249 ? 9.637 -14.252 -33.925 1.00 84.62 249 ILE A O 1
ATOM 2037 N N . ALA A 1 250 ? 9.296 -12.648 -35.454 1.00 79.81 250 ALA A N 1
ATOM 2038 C CA . ALA A 1 250 ? 9.511 -13.531 -36.600 1.00 79.81 250 ALA A CA 1
ATOM 2039 C C . ALA A 1 250 ? 10.943 -14.091 -36.643 1.00 79.81 250 ALA A C 1
ATOM 2041 O O . ALA A 1 250 ? 11.132 -15.286 -36.867 1.00 79.81 250 ALA A O 1
ATOM 2042 N N . TYR A 1 251 ? 11.945 -13.240 -36.397 1.00 80.75 251 TYR A N 1
ATOM 2043 C CA . TYR A 1 251 ? 13.353 -13.649 -36.373 1.00 80.75 251 TYR A CA 1
ATOM 2044 C C . TYR A 1 251 ? 13.673 -14.590 -35.201 1.00 80.75 251 TYR A C 1
ATOM 2046 O O . TYR A 1 251 ? 14.381 -15.572 -35.404 1.00 80.75 251 TYR A O 1
ATOM 2054 N N . GLY A 1 252 ? 13.116 -14.352 -34.009 1.00 81.62 252 GLY A N 1
ATOM 2055 C CA . GLY A 1 252 ? 13.300 -15.231 -32.849 1.00 81.62 252 GLY A CA 1
ATOM 2056 C C . GLY A 1 252 ? 12.720 -16.631 -33.062 1.00 81.62 252 GLY A C 1
ATOM 2057 O O . GLY A 1 252 ? 13.377 -17.625 -32.764 1.00 81.62 252 GLY A O 1
ATOM 2058 N N . ARG A 1 253 ? 11.533 -16.735 -33.675 1.00 79.12 253 ARG A N 1
ATOM 2059 C CA . ARG A 1 253 ? 10.913 -18.034 -34.006 1.00 79.12 253 ARG A CA 1
ATOM 2060 C C . ARG A 1 253 ? 11.693 -18.827 -35.055 1.00 79.12 253 ARG A C 1
ATOM 2062 O O . ARG A 1 253 ? 11.741 -20.055 -34.984 1.00 79.12 253 ARG A O 1
ATOM 2069 N N . LYS A 1 254 ? 12.341 -18.136 -35.999 1.00 74.31 254 LYS A N 1
ATOM 2070 C CA . LYS A 1 254 ? 13.203 -18.756 -37.019 1.00 74.31 254 LYS A CA 1
ATOM 2071 C C . LYS A 1 254 ? 14.396 -19.507 -36.413 1.00 74.31 254 LYS A C 1
ATOM 2073 O O . LYS A 1 254 ? 14.893 -20.438 -37.028 1.00 74.31 254 LYS A O 1
ATOM 2078 N N . TYR A 1 255 ? 14.853 -19.120 -35.223 1.00 68.00 255 TYR A N 1
ATOM 2079 C CA . TYR A 1 255 ? 15.999 -19.759 -34.567 1.00 68.00 255 TYR A CA 1
ATOM 2080 C C . TYR A 1 255 ? 15.711 -21.187 -34.063 1.00 68.00 255 TYR A C 1
ATOM 2082 O O . TYR A 1 255 ? 16.655 -21.931 -33.821 1.00 68.00 255 TYR A O 1
ATOM 2090 N N . HIS A 1 256 ? 14.435 -21.583 -33.940 1.00 61.59 256 HIS A N 1
ATOM 2091 C CA . HIS A 1 256 ? 14.033 -22.926 -33.489 1.00 61.59 256 HIS A CA 1
ATOM 2092 C C . HIS A 1 256 ? 13.116 -23.682 -34.462 1.00 61.59 256 HIS A C 1
ATOM 2094 O O . HIS A 1 256 ? 13.008 -24.901 -34.355 1.00 61.59 256 HIS A O 1
ATOM 2100 N N . SER A 1 257 ? 12.453 -22.995 -35.398 1.00 56.69 257 SER A N 1
ATOM 2101 C CA . SER A 1 257 ? 11.574 -23.624 -36.391 1.00 56.69 257 SER A CA 1
ATOM 2102 C C . SER A 1 257 ? 12.130 -23.422 -37.801 1.00 56.69 257 SER A C 1
ATOM 2104 O O . SER A 1 257 ? 12.264 -22.291 -38.264 1.00 56.69 257 SER A O 1
ATOM 2106 N N . ASP A 1 258 ? 12.402 -24.521 -38.512 1.00 54.56 258 ASP A N 1
ATOM 2107 C CA . ASP A 1 258 ? 12.749 -24.531 -39.948 1.00 54.56 258 ASP A CA 1
ATOM 2108 C C . ASP A 1 258 ? 11.575 -24.070 -40.856 1.00 54.56 258 ASP A C 1
ATOM 2110 O O . ASP A 1 258 ? 11.668 -24.077 -42.088 1.00 54.56 258 ASP A O 1
ATOM 2114 N N . ASP A 1 259 ? 10.464 -23.613 -40.268 1.00 54.53 259 ASP A N 1
ATOM 2115 C CA . ASP A 1 259 ? 9.241 -23.198 -40.955 1.00 54.53 259 ASP A CA 1
ATOM 2116 C C . ASP A 1 259 ? 9.366 -21.794 -41.567 1.00 54.53 259 ASP A C 1
ATOM 2118 O O . ASP A 1 259 ? 8.845 -20.779 -41.091 1.00 54.53 259 ASP A O 1
ATOM 2122 N N . SER A 1 260 ? 10.023 -21.759 -42.723 1.00 55.97 260 SER A N 1
ATOM 2123 C CA . SER A 1 260 ? 10.191 -20.579 -43.584 1.00 55.97 260 SER A CA 1
ATOM 2124 C C . SER A 1 260 ? 8.861 -19.933 -44.024 1.00 55.97 260 SER A C 1
ATOM 2126 O O . SER A 1 260 ? 8.820 -18.754 -44.382 1.00 55.97 260 SER A O 1
ATOM 2128 N N . GLU A 1 261 ? 7.752 -20.676 -43.973 1.00 53.88 261 GLU A N 1
ATOM 2129 C CA . GLU A 1 261 ? 6.450 -20.271 -44.511 1.00 53.88 261 GLU A CA 1
ATOM 2130 C C . GLU A 1 261 ? 5.654 -19.347 -43.561 1.00 53.88 261 GLU A C 1
ATOM 2132 O O . GLU A 1 261 ? 5.030 -18.383 -44.017 1.00 53.88 261 GLU A O 1
ATOM 2137 N N . ALA A 1 262 ? 5.746 -19.546 -42.237 1.00 53.12 262 ALA A N 1
ATOM 2138 C CA . ALA A 1 262 ? 5.113 -18.679 -41.230 1.00 53.12 262 ALA A CA 1
ATOM 2139 C C . ALA A 1 262 ? 5.789 -17.295 -41.129 1.00 53.12 262 ALA A C 1
ATOM 2141 O O . ALA A 1 262 ? 5.133 -16.279 -40.887 1.00 53.12 262 ALA A O 1
ATOM 2142 N N . ILE A 1 263 ? 7.099 -17.248 -41.383 1.00 53.69 263 ILE A N 1
ATOM 2143 C CA . ILE A 1 263 ? 7.946 -16.047 -41.329 1.00 53.69 263 ILE A CA 1
ATOM 2144 C C . ILE A 1 263 ? 7.588 -15.061 -42.451 1.00 53.69 263 ILE A C 1
ATOM 2146 O O . ILE A 1 263 ? 7.548 -13.848 -42.223 1.00 53.69 263 ILE A O 1
ATOM 2150 N N . SER A 1 264 ? 7.251 -15.573 -43.643 1.00 54.53 264 SER A N 1
ATOM 2151 C CA . SER A 1 264 ? 6.833 -14.746 -44.782 1.00 54.53 264 SER A CA 1
ATOM 2152 C C . SER A 1 264 ? 5.561 -13.944 -44.474 1.00 54.53 264 SER A C 1
ATOM 2154 O O . SER A 1 264 ? 5.543 -12.737 -44.701 1.00 54.53 264 SER A O 1
ATOM 2156 N N . LYS A 1 265 ? 4.558 -14.566 -43.834 1.00 55.72 265 LYS A N 1
ATOM 2157 C CA . LYS A 1 265 ? 3.268 -13.943 -43.482 1.00 55.72 265 LYS A CA 1
ATOM 2158 C C . LYS A 1 265 ? 3.375 -12.896 -42.368 1.00 55.72 265 LYS A C 1
ATOM 2160 O O . LYS A 1 265 ? 2.652 -11.904 -42.400 1.00 55.72 265 LYS A O 1
ATOM 2165 N N . ILE A 1 266 ? 4.280 -13.079 -41.400 1.00 53.75 266 ILE A N 1
ATOM 2166 C CA . ILE A 1 266 ? 4.503 -12.106 -40.310 1.00 53.75 266 ILE A CA 1
ATOM 2167 C C . ILE A 1 266 ? 5.244 -10.867 -40.833 1.00 53.75 266 ILE A C 1
ATOM 2169 O O . ILE A 1 266 ? 4.938 -9.746 -40.428 1.00 53.75 266 ILE A O 1
ATOM 2173 N N . SER A 1 267 ? 6.176 -11.050 -41.776 1.00 51.19 267 SER A N 1
ATOM 2174 C CA . SER A 1 267 ? 6.908 -9.939 -42.397 1.00 51.19 267 SER A CA 1
ATOM 2175 C C . SER A 1 267 ? 6.014 -9.011 -43.234 1.00 51.19 267 SER A C 1
ATOM 2177 O O . SER A 1 267 ? 6.269 -7.811 -43.278 1.00 51.19 267 SER A O 1
ATOM 2179 N N . THR A 1 268 ? 4.933 -9.531 -43.835 1.00 50.22 268 THR A N 1
ATOM 2180 C CA . THR A 1 268 ? 3.996 -8.740 -44.658 1.00 50.22 268 THR A CA 1
ATOM 2181 C C . THR A 1 268 ? 3.012 -7.909 -43.829 1.00 50.22 268 THR A C 1
ATOM 2183 O O . THR A 1 268 ? 2.520 -6.900 -44.315 1.00 50.22 268 THR A O 1
ATOM 2186 N N . PHE A 1 269 ? 2.735 -8.297 -42.579 1.00 48.50 269 PHE A N 1
ATOM 2187 C CA . PHE A 1 269 ? 1.822 -7.568 -41.682 1.00 48.50 269 PHE A CA 1
ATOM 2188 C C . PHE A 1 269 ? 2.475 -6.361 -40.989 1.00 48.50 269 PHE A C 1
ATOM 2190 O O . PHE A 1 269 ? 1.783 -5.534 -40.405 1.00 48.50 269 PHE A O 1
ATOM 2197 N N . ALA A 1 270 ? 3.808 -6.275 -41.014 1.00 48.94 270 ALA A N 1
ATOM 2198 C CA . ALA A 1 270 ? 4.593 -5.332 -40.218 1.00 48.94 270 ALA A CA 1
ATOM 2199 C C . ALA A 1 270 ? 5.010 -4.055 -40.974 1.00 48.94 270 ALA A C 1
ATOM 2201 O O . ALA A 1 270 ? 5.844 -3.299 -40.466 1.00 48.94 270 ALA A O 1
ATOM 2202 N N . SER A 1 271 ? 4.478 -3.817 -42.178 1.00 45.28 271 SER A N 1
ATOM 2203 C CA . SER A 1 271 ? 4.775 -2.611 -42.953 1.00 45.28 271 SER A CA 1
ATOM 2204 C C . SER A 1 271 ? 4.079 -1.391 -42.344 1.00 45.28 271 SER A C 1
ATOM 2206 O O . SER A 1 271 ? 2.876 -1.215 -42.511 1.00 45.28 271 SER A O 1
ATOM 2208 N N . GLU A 1 272 ? 4.871 -0.583 -41.635 1.00 54.00 272 GLU A N 1
ATOM 2209 C CA . GLU A 1 272 ? 4.727 0.873 -41.472 1.00 54.00 272 GLU A CA 1
ATOM 2210 C C . GLU A 1 272 ? 3.291 1.394 -41.294 1.00 54.00 272 GLU A C 1
ATOM 2212 O O . GLU A 1 272 ? 2.819 2.244 -42.042 1.00 54.00 272 GLU A O 1
ATOM 2217 N N . SER A 1 273 ? 2.585 0.916 -40.271 1.00 53.91 273 SER A N 1
ATOM 2218 C CA . SER A 1 273 ? 1.463 1.675 -39.721 1.00 53.91 273 SER A CA 1
ATOM 2219 C C . SER A 1 273 ? 2.003 2.701 -38.720 1.00 53.91 273 SER A C 1
ATOM 2221 O O . SER A 1 273 ? 2.731 2.314 -37.801 1.00 53.91 273 SER A O 1
ATOM 2223 N N . ASP A 1 274 ? 1.578 3.964 -38.829 1.00 57.09 274 ASP A N 1
ATOM 2224 C CA . ASP A 1 274 ? 1.876 5.079 -37.899 1.00 57.09 274 ASP A CA 1
ATOM 2225 C C . ASP A 1 274 ? 1.464 4.814 -36.426 1.00 57.09 274 ASP A C 1
ATOM 2227 O O . ASP A 1 274 ? 1.642 5.655 -35.545 1.00 57.09 274 ASP A O 1
ATOM 2231 N N . GLU A 1 275 ? 0.897 3.641 -36.145 1.00 77.38 275 GLU A N 1
ATOM 2232 C CA . GLU A 1 275 ? 0.386 3.198 -34.849 1.00 77.38 275 GLU A CA 1
ATOM 2233 C C . GLU A 1 275 ? 1.463 2.600 -33.922 1.00 77.38 275 GLU A C 1
ATOM 2235 O O . GLU A 1 275 ? 1.216 2.440 -32.730 1.00 77.38 275 GLU A O 1
ATOM 2240 N N . PHE A 1 276 ? 2.669 2.293 -34.418 1.00 85.44 276 PHE A N 1
ATOM 2241 C CA . PHE A 1 276 ? 3.754 1.727 -33.602 1.00 85.44 276 PHE A CA 1
ATOM 2242 C C . PHE A 1 276 ? 4.982 2.633 -33.553 1.00 85.44 276 PHE A C 1
ATOM 2244 O O . PHE A 1 276 ? 5.329 3.300 -34.523 1.00 85.44 276 PHE A O 1
ATOM 2251 N N . ILE A 1 277 ? 5.705 2.580 -32.433 1.00 89.69 277 ILE A N 1
ATOM 2252 C CA . ILE A 1 277 ? 7.002 3.251 -32.280 1.00 89.69 277 ILE A CA 1
ATOM 2253 C C . ILE A 1 277 ? 8.161 2.252 -32.354 1.00 89.69 277 ILE A C 1
ATOM 2255 O O . ILE A 1 277 ? 8.012 1.058 -32.069 1.00 89.69 277 ILE A O 1
ATOM 2259 N N . LYS A 1 278 ? 9.348 2.733 -32.735 1.00 90.31 278 LYS A N 1
ATOM 2260 C CA . LYS A 1 278 ? 10.551 1.901 -32.786 1.00 90.31 278 LYS A CA 1
ATOM 2261 C C . LYS A 1 278 ? 10.987 1.571 -31.357 1.00 90.31 278 LYS A C 1
ATOM 2263 O O . LYS A 1 278 ? 11.093 2.483 -30.532 1.00 90.31 278 LYS A O 1
ATOM 2268 N N . PRO A 1 279 ? 11.276 0.299 -31.039 1.00 91.19 279 PRO A N 1
ATOM 2269 C CA . PRO A 1 279 ? 11.781 -0.018 -29.721 1.00 91.19 279 PRO A CA 1
ATOM 2270 C C . PRO A 1 279 ? 13.208 0.530 -29.504 1.00 91.19 279 PRO A C 1
ATOM 2272 O O . PRO A 1 279 ? 14.030 0.480 -30.423 1.00 91.19 279 PRO A O 1
ATOM 2275 N N . PRO A 1 280 ? 13.529 1.000 -28.287 1.00 90.75 280 PRO A N 1
ATOM 2276 C CA . PRO A 1 280 ? 14.869 1.457 -27.908 1.00 90.75 280 PRO A CA 1
ATOM 2277 C C . PRO A 1 280 ? 15.835 0.271 -27.789 1.00 90.75 280 PRO A C 1
ATOM 2279 O O . PRO A 1 280 ? 15.386 -0.857 -27.613 1.00 90.75 280 PRO A O 1
ATOM 2282 N N . LEU A 1 281 ? 17.154 0.504 -27.820 1.00 90.00 281 LEU A N 1
ATOM 2283 C CA . LEU A 1 281 ? 18.179 -0.562 -27.769 1.00 90.00 281 LEU A CA 1
ATOM 2284 C C . LEU A 1 281 ? 18.012 -1.533 -26.589 1.00 90.00 281 LEU A C 1
ATOM 2286 O O . LEU A 1 281 ? 18.264 -2.726 -26.732 1.00 90.00 281 LEU A O 1
ATOM 2290 N N . ILE A 1 282 ? 17.575 -1.010 -25.446 1.00 90.88 282 ILE A N 1
ATOM 2291 C CA . ILE A 1 282 ? 17.288 -1.746 -24.219 1.00 90.88 282 ILE A CA 1
ATOM 2292 C C . ILE A 1 282 ? 15.996 -1.203 -23.613 1.00 90.88 282 ILE A C 1
ATOM 2294 O O . ILE A 1 282 ? 15.777 0.007 -23.648 1.00 90.88 282 ILE A O 1
ATOM 2298 N N . PHE A 1 283 ? 15.149 -2.074 -23.066 1.00 90.62 283 PHE A N 1
ATOM 2299 C CA . PHE A 1 283 ? 13.995 -1.669 -22.265 1.00 90.62 283 PHE A CA 1
ATOM 2300 C C . PHE A 1 283 ? 13.601 -2.712 -21.220 1.00 90.62 283 PHE A C 1
ATOM 2302 O O . PHE A 1 283 ? 13.871 -3.901 -21.375 1.00 90.62 283 PHE A O 1
ATOM 2309 N N . ASP A 1 284 ? 12.935 -2.245 -20.164 1.00 87.62 284 ASP A N 1
ATOM 2310 C CA . ASP A 1 284 ? 12.353 -3.097 -19.128 1.00 87.62 284 ASP A CA 1
ATOM 2311 C C . ASP A 1 284 ? 11.194 -3.925 -19.686 1.00 87.62 284 ASP A C 1
ATOM 2313 O O . ASP A 1 284 ? 10.300 -3.400 -20.360 1.00 87.62 284 ASP A O 1
ATOM 2317 N N . CYS A 1 285 ? 11.175 -5.207 -19.345 1.00 88.62 285 CYS A N 1
ATOM 2318 C CA . CYS A 1 285 ? 10.181 -6.148 -19.829 1.00 88.62 285 CYS A CA 1
ATOM 2319 C C . CYS A 1 285 ? 9.756 -7.157 -18.756 1.00 88.62 285 CYS A C 1
ATOM 2321 O O . CYS A 1 285 ? 10.312 -7.218 -17.651 1.00 88.62 285 CYS A O 1
ATOM 2323 N N . ASP A 1 286 ? 8.719 -7.922 -19.083 1.00 87.50 286 ASP A N 1
ATOM 2324 C CA . ASP A 1 286 ? 8.332 -9.115 -18.342 1.00 87.50 286 ASP A CA 1
ATOM 2325 C C . ASP A 1 286 ? 9.246 -10.313 -18.675 1.00 87.50 286 ASP A C 1
ATOM 2327 O O . ASP A 1 286 ? 10.153 -10.231 -19.505 1.00 87.50 286 ASP A O 1
ATOM 2331 N N . ARG A 1 287 ? 8.981 -11.465 -18.050 1.00 85.88 287 ARG A N 1
ATOM 2332 C CA . ARG A 1 287 ? 9.723 -12.715 -18.293 1.00 85.88 287 ARG A CA 1
ATOM 2333 C C . ARG A 1 287 ? 9.690 -13.183 -19.754 1.00 85.88 287 ARG A C 1
ATOM 2335 O O . ARG A 1 287 ? 10.586 -13.905 -20.180 1.00 85.88 287 ARG A O 1
ATOM 2342 N N . ASN A 1 288 ? 8.682 -12.774 -20.521 1.00 86.56 288 ASN A N 1
ATOM 2343 C CA . ASN A 1 288 ? 8.534 -13.126 -21.932 1.00 86.56 288 ASN A CA 1
ATOM 2344 C C . ASN A 1 288 ? 9.235 -12.122 -22.861 1.00 86.56 288 ASN A C 1
ATOM 2346 O O . ASN A 1 288 ? 9.245 -12.309 -24.077 1.00 86.56 288 ASN A O 1
ATOM 2350 N N . GLY A 1 289 ? 9.822 -11.054 -22.314 1.00 88.31 289 GLY A N 1
ATOM 2351 C CA . GLY A 1 289 ? 10.478 -10.006 -23.082 1.00 88.31 289 GLY A CA 1
ATOM 2352 C C . GLY A 1 289 ? 9.537 -8.933 -23.626 1.00 88.31 289 GLY A C 1
ATOM 2353 O O . GLY A 1 289 ? 9.971 -8.136 -24.460 1.00 88.31 289 GLY A O 1
ATOM 2354 N N . LEU A 1 290 ? 8.277 -8.887 -23.182 1.00 90.19 290 LEU A N 1
ATOM 2355 C CA . LEU A 1 290 ? 7.297 -7.889 -23.607 1.00 90.19 290 LEU A CA 1
ATOM 2356 C C . LEU A 1 290 ? 7.340 -6.641 -22.710 1.00 90.19 290 LEU A C 1
ATOM 2358 O O . LEU A 1 290 ? 7.532 -6.752 -21.497 1.00 90.19 290 LEU A O 1
ATOM 2362 N N . PRO A 1 291 ? 7.159 -5.435 -23.279 1.00 90.88 291 PRO A N 1
ATOM 2363 C CA . PRO A 1 291 ? 7.158 -4.200 -22.505 1.00 90.88 291 PRO A CA 1
ATOM 2364 C C . PRO A 1 291 ? 5.928 -4.108 -21.598 1.00 90.88 291 PRO A C 1
ATOM 2366 O O . PRO A 1 291 ? 4.846 -4.603 -21.919 1.00 90.88 291 PRO A O 1
ATOM 2369 N N . TYR A 1 292 ? 6.060 -3.382 -20.490 1.00 88.50 292 TYR A N 1
ATOM 2370 C CA . TYR A 1 292 ? 4.936 -3.144 -19.592 1.00 88.50 292 TYR A CA 1
ATOM 2371 C C . TYR A 1 292 ? 3.868 -2.247 -20.231 1.00 88.50 292 TYR A C 1
ATOM 2373 O O . TYR A 1 292 ? 4.126 -1.103 -20.611 1.00 88.50 292 TYR A O 1
ATOM 2381 N N . TRP A 1 293 ? 2.632 -2.745 -20.267 1.00 88.31 293 TRP A N 1
ATOM 2382 C CA . TRP A 1 293 ? 1.471 -2.046 -20.815 1.00 88.31 293 TRP A CA 1
ATOM 2383 C C . TRP A 1 293 ? 0.503 -1.597 -19.717 1.00 88.31 293 TRP A C 1
ATOM 2385 O O . TRP A 1 293 ? 0.346 -2.247 -18.678 1.00 88.31 293 TRP A O 1
ATOM 2395 N N . CYS A 1 294 ? -0.162 -0.464 -19.929 1.00 88.94 294 CYS A N 1
ATOM 2396 C CA . CYS A 1 294 ? -1.322 -0.063 -19.146 1.00 88.94 294 CYS A CA 1
ATOM 2397 C C . CYS A 1 294 ? -2.586 -0.198 -19.993 1.00 88.94 294 CYS A C 1
ATOM 2399 O O . CYS A 1 294 ? -2.820 0.630 -20.868 1.00 88.94 294 CYS A O 1
ATOM 2401 N N . SER A 1 295 ? -3.419 -1.194 -19.684 1.00 89.06 295 SER A N 1
ATOM 2402 C CA . SER A 1 295 ? -4.672 -1.444 -20.407 1.00 89.06 295 SER A CA 1
ATOM 2403 C C . SER A 1 295 ? -5.685 -0.308 -20.252 1.00 89.06 295 SER A C 1
ATOM 2405 O O . SER A 1 295 ? -6.301 0.084 -21.231 1.00 89.06 295 SER A O 1
ATOM 2407 N N . GLU A 1 296 ? -5.790 0.279 -19.057 1.00 89.12 296 GLU A N 1
ATOM 2408 C CA . GLU A 1 296 ? -6.727 1.378 -18.762 1.00 89.12 296 GLU A CA 1
ATOM 2409 C C . GLU A 1 296 ? -6.425 2.657 -19.554 1.00 89.12 296 GLU A C 1
ATOM 2411 O O . GLU A 1 296 ? -7.324 3.357 -20.006 1.00 89.12 296 GLU A O 1
ATOM 2416 N N . CYS A 1 297 ? -5.142 2.987 -19.720 1.00 87.62 297 CYS A N 1
ATOM 2417 C CA . CYS A 1 297 ? -4.715 4.175 -20.464 1.00 87.62 297 CYS A CA 1
ATOM 2418 C C . CYS A 1 297 ? -4.300 3.860 -21.905 1.00 87.62 297 CYS A C 1
ATOM 2420 O O . CYS A 1 297 ? -3.854 4.766 -22.611 1.00 87.62 297 CYS A O 1
ATOM 2422 N N . ALA A 1 298 ? -4.399 2.587 -22.299 1.00 89.62 298 ALA A N 1
ATOM 2423 C CA . ALA A 1 298 ? -3.924 2.037 -23.559 1.00 89.62 298 ALA A CA 1
ATOM 2424 C C . ALA A 1 298 ? -2.514 2.521 -23.936 1.00 89.62 298 ALA A C 1
ATOM 2426 O O . ALA A 1 298 ? -2.287 2.922 -25.060 1.00 89.62 298 ALA A O 1
ATOM 2427 N N . THR A 1 299 ? -1.561 2.542 -23.006 1.00 89.31 299 THR A N 1
ATOM 2428 C CA . THR A 1 299 ? -0.246 3.163 -23.249 1.00 89.31 299 THR A CA 1
ATOM 2429 C C . THR A 1 299 ? 0.888 2.331 -22.682 1.00 89.31 299 THR A C 1
ATOM 2431 O O . THR A 1 299 ? 0.754 1.698 -21.628 1.00 89.31 299 THR A O 1
ATOM 2434 N N . LEU A 1 300 ? 2.043 2.397 -23.343 1.00 89.19 300 LEU A N 1
ATOM 2435 C CA . LEU A 1 300 ? 3.273 1.793 -22.848 1.00 89.19 300 LEU A CA 1
ATOM 2436 C C . LEU A 1 300 ? 3.755 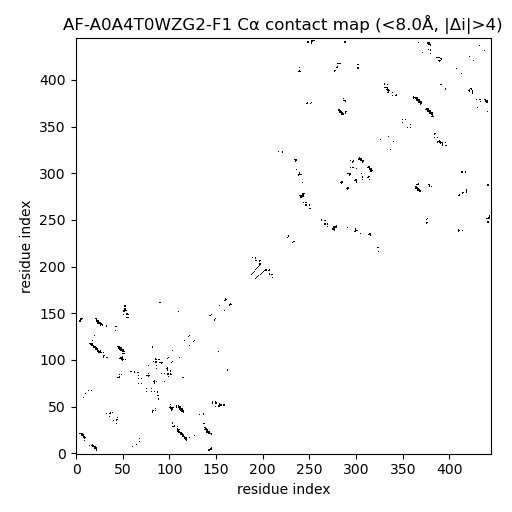2.529 -21.591 1.00 89.19 300 LEU A C 1
ATOM 2438 O O . LEU A 1 300 ? 3.762 3.764 -21.539 1.00 89.19 300 LEU A O 1
ATOM 2442 N N . LYS A 1 301 ? 4.142 1.776 -20.556 1.00 84.94 301 LYS A N 1
ATOM 2443 C CA . LYS A 1 301 ? 4.638 2.333 -19.293 1.00 84.94 301 LYS A CA 1
ATOM 2444 C C . LYS A 1 301 ? 6.108 2.722 -19.426 1.00 84.94 301 LYS A C 1
ATOM 2446 O O . LYS A 1 301 ? 7.001 1.982 -19.033 1.00 84.94 301 LYS A O 1
ATOM 2451 N N . VAL A 1 302 ? 6.348 3.919 -19.947 1.00 77.38 302 VAL A N 1
ATOM 2452 C CA . VAL A 1 302 ? 7.678 4.549 -19.972 1.00 77.38 302 VAL A CA 1
ATOM 2453 C C . VAL A 1 302 ? 7.967 5.279 -18.652 1.00 77.38 302 VAL A C 1
ATOM 2455 O O . VAL A 1 302 ? 7.047 5.573 -17.886 1.00 77.38 302 VAL A O 1
ATOM 2458 N N . TYR A 1 303 ? 9.225 5.619 -18.368 1.00 67.25 303 TYR A N 1
ATOM 2459 C CA . TYR A 1 303 ? 9.582 6.582 -17.313 1.00 67.25 303 TYR A CA 1
ATOM 2460 C C . TYR A 1 303 ? 9.169 6.246 -15.864 1.00 67.25 303 TYR A C 1
ATOM 2462 O O . TYR A 1 303 ? 8.754 7.130 -15.109 1.00 67.25 303 TYR A O 1
ATOM 2470 N N . ARG A 1 304 ? 9.266 4.978 -15.434 1.00 68.38 304 ARG A N 1
ATOM 2471 C CA . ARG A 1 304 ? 8.764 4.542 -14.108 1.00 68.38 304 ARG A CA 1
ATOM 2472 C C . ARG A 1 304 ? 7.321 5.022 -13.877 1.00 68.38 304 ARG A C 1
ATOM 2474 O O . ARG A 1 304 ? 6.972 5.472 -12.793 1.00 68.38 304 ARG A O 1
ATOM 2481 N N . SER A 1 305 ? 6.482 5.036 -14.910 1.00 74.88 305 SER A N 1
ATOM 2482 C CA . SER A 1 305 ? 5.091 5.473 -14.782 1.00 74.88 305 SER A CA 1
ATOM 2483 C C . SER A 1 305 ? 4.219 4.398 -14.132 1.00 74.88 305 SER A C 1
ATOM 2485 O O . SER A 1 305 ? 4.458 3.195 -14.251 1.00 74.88 305 SER A O 1
ATOM 2487 N N . HIS A 1 306 ? 3.181 4.839 -13.425 1.00 77.31 306 HIS A N 1
ATOM 2488 C CA . HIS A 1 306 ? 2.201 3.971 -12.784 1.00 77.31 306 HIS A CA 1
ATOM 2489 C C . HIS A 1 306 ? 0.785 4.495 -13.039 1.00 77.31 306 HIS A C 1
ATOM 2491 O O . HIS A 1 306 ? 0.557 5.704 -13.098 1.00 77.31 306 HIS A O 1
ATOM 2497 N N . HIS A 1 307 ? -0.179 3.586 -13.189 1.00 82.31 307 HIS A N 1
ATOM 2498 C CA . HIS A 1 307 ? -1.584 3.956 -13.328 1.00 82.31 307 HIS A CA 1
ATOM 2499 C C . HIS A 1 307 ? -2.172 4.280 -11.955 1.00 82.31 307 HIS A C 1
ATOM 2501 O O . HIS A 1 307 ? -2.318 3.400 -11.110 1.00 82.31 307 HIS A O 1
ATOM 2507 N N . SER A 1 308 ? -2.510 5.541 -11.710 1.00 82.00 308 SER A N 1
ATOM 2508 C CA . SER A 1 308 ? -3.195 5.923 -10.480 1.00 82.00 308 SER A CA 1
ATOM 2509 C C . SER A 1 308 ? -4.687 5.651 -10.634 1.00 82.00 308 SER A C 1
ATOM 2511 O O . SER A 1 308 ? -5.362 6.379 -11.359 1.00 82.00 308 SER A O 1
ATOM 2513 N N . SER A 1 309 ? -5.204 4.648 -9.917 1.00 80.56 309 SER A N 1
ATOM 2514 C CA . SER A 1 309 ? -6.643 4.347 -9.877 1.00 80.56 309 SER A CA 1
ATOM 2515 C C . SER A 1 309 ? -7.462 5.528 -9.353 1.00 80.56 309 SER A C 1
ATOM 2517 O O . SER A 1 309 ? -8.562 5.777 -9.828 1.00 80.56 309 SER A O 1
ATOM 2519 N N . ILE A 1 310 ? -6.893 6.311 -8.430 1.00 77.44 310 ILE A N 1
ATOM 2520 C CA . ILE A 1 310 ? -7.511 7.528 -7.884 1.00 77.44 310 ILE A CA 1
ATOM 2521 C C . ILE A 1 310 ? -7.658 8.600 -8.968 1.00 77.44 310 ILE A C 1
ATOM 2523 O O . ILE A 1 310 ? -8.649 9.319 -9.007 1.00 77.44 310 ILE A O 1
ATOM 2527 N N . CYS A 1 311 ? -6.654 8.740 -9.837 1.00 78.81 311 CYS A N 1
ATOM 2528 C CA . CYS A 1 311 ? -6.659 9.760 -10.886 1.00 78.81 311 CYS A CA 1
ATOM 2529 C C . CYS A 1 311 ? -7.231 9.257 -12.221 1.00 78.81 311 CYS A C 1
ATOM 2531 O O . CYS A 1 311 ? -7.323 10.055 -13.152 1.00 78.81 311 CYS A O 1
ATOM 2533 N N . GLY A 1 312 ? -7.525 7.958 -12.344 1.00 84.31 312 GLY A N 1
ATOM 2534 C CA . GLY A 1 312 ? -7.949 7.309 -13.588 1.00 84.31 312 GLY A CA 1
ATOM 2535 C C . GLY A 1 312 ? -6.950 7.454 -14.741 1.00 84.31 312 GLY A C 1
ATOM 2536 O O . GLY A 1 312 ? -7.344 7.428 -15.903 1.00 84.31 312 GLY A O 1
ATOM 2537 N N . ARG A 1 313 ? -5.662 7.693 -14.455 1.00 84.88 313 ARG A N 1
ATOM 2538 C CA . ARG A 1 313 ? -4.651 7.987 -15.485 1.00 84.88 313 ARG A CA 1
ATOM 2539 C C . ARG A 1 313 ? -3.246 7.558 -15.085 1.00 84.88 313 ARG A C 1
ATOM 2541 O O . ARG A 1 313 ? -2.912 7.499 -13.899 1.00 84.88 313 ARG A O 1
ATOM 2548 N N . CYS A 1 314 ? -2.393 7.341 -16.084 1.00 85.19 314 CYS A N 1
ATOM 2549 C CA . CYS A 1 314 ? -0.961 7.152 -15.884 1.00 85.19 314 CYS A CA 1
ATOM 2550 C C . CYS A 1 314 ? -0.293 8.451 -15.419 1.00 85.19 314 CYS A C 1
ATOM 2552 O O . CYS A 1 314 ? -0.366 9.503 -16.060 1.00 85.19 314 CYS A O 1
ATOM 2554 N N . THR A 1 315 ? 0.387 8.348 -14.287 1.00 77.38 315 THR A N 1
ATOM 2555 C CA . THR A 1 315 ? 1.193 9.403 -13.682 1.00 77.38 315 THR A CA 1
ATOM 2556 C C . THR A 1 315 ? 2.633 8.918 -13.610 1.00 77.38 315 THR A C 1
ATOM 2558 O O . THR A 1 315 ? 2.875 7.724 -13.417 1.00 77.38 315 THR A O 1
ATOM 2561 N N . PHE A 1 316 ? 3.608 9.814 -13.727 1.00 71.19 316 PHE A N 1
ATOM 2562 C CA . PHE A 1 316 ? 4.988 9.439 -13.426 1.00 71.19 316 PHE A CA 1
ATOM 2563 C C . PHE A 1 316 ? 5.083 9.013 -11.961 1.00 71.19 316 PHE A C 1
ATOM 2565 O O . PHE A 1 316 ? 4.616 9.749 -11.090 1.00 71.19 316 PHE A O 1
ATOM 2572 N N . ALA A 1 317 ? 5.711 7.870 -11.664 1.00 57.62 317 ALA A N 1
ATOM 2573 C CA . ALA A 1 317 ? 6.097 7.551 -10.293 1.00 57.62 317 ALA A CA 1
ATOM 2574 C C . ALA A 1 317 ? 7.362 8.341 -9.933 1.00 57.62 317 ALA A C 1
ATOM 2576 O O . ALA A 1 317 ? 8.396 7.795 -9.558 1.00 57.62 317 ALA A O 1
ATOM 2577 N N . ILE A 1 318 ? 7.274 9.668 -10.020 1.00 52.12 318 ILE A N 1
ATOM 2578 C CA . ILE A 1 318 ? 8.084 10.509 -9.155 1.00 52.12 318 ILE A CA 1
ATOM 2579 C C . ILE A 1 318 ? 7.447 10.303 -7.784 1.00 52.12 318 ILE A C 1
ATOM 2581 O O . ILE A 1 318 ? 6.407 10.884 -7.491 1.00 52.12 318 ILE A O 1
ATOM 2585 N N . LEU A 1 319 ? 7.991 9.366 -7.004 1.00 42.53 319 LEU A N 1
ATOM 2586 C CA . LEU A 1 319 ? 7.577 9.094 -5.630 1.00 42.53 319 LEU A CA 1
ATOM 2587 C C . LEU A 1 319 ? 7.446 10.428 -4.884 1.00 42.53 319 LEU A C 1
ATOM 2589 O O . LEU A 1 319 ? 8.442 11.013 -4.479 1.00 42.53 319 LEU A O 1
ATOM 2593 N N . VAL A 1 320 ? 6.212 10.897 -4.683 1.00 43.00 320 VAL A N 1
ATOM 2594 C CA . VAL A 1 320 ? 5.889 12.135 -3.949 1.00 43.00 320 VAL A CA 1
ATOM 2595 C C . VAL A 1 320 ? 6.250 12.023 -2.449 1.00 43.00 320 VAL A C 1
ATOM 2597 O O . VAL A 1 320 ? 6.089 12.969 -1.686 1.00 43.00 320 VAL A O 1
ATOM 2600 N N . GLY A 1 321 ? 6.819 10.903 -1.995 1.00 40.53 321 GLY A N 1
ATOM 2601 C CA . GLY A 1 321 ? 7.333 10.740 -0.636 1.00 40.53 321 GLY A CA 1
ATOM 2602 C C . GLY A 1 321 ? 8.834 11.031 -0.540 1.00 40.53 321 GLY A C 1
ATOM 2603 O O . GLY A 1 321 ? 9.633 10.293 -1.103 1.00 40.53 321 GLY A O 1
ATOM 2604 N N . HIS A 1 322 ? 9.226 12.053 0.232 1.00 44.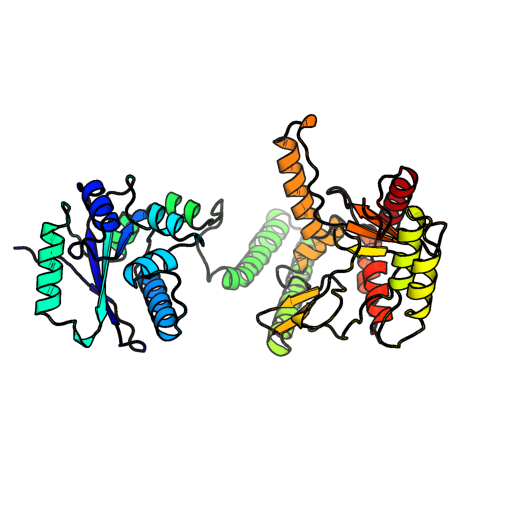56 322 HIS A N 1
ATOM 2605 C CA . HIS A 1 322 ? 10.611 12.297 0.696 1.00 44.56 322 HIS A CA 1
ATOM 2606 C C . HIS A 1 322 ? 11.675 12.688 -0.358 1.00 44.56 322 HIS A C 1
ATOM 2608 O O . HIS A 1 322 ? 12.859 12.361 -0.238 1.00 44.56 322 HIS A O 1
ATOM 2614 N N . LEU A 1 323 ? 11.273 13.470 -1.359 1.00 50.81 323 LEU A N 1
ATOM 2615 C CA . LEU A 1 323 ? 12.026 13.745 -2.592 1.00 50.81 323 LEU A CA 1
ATOM 2616 C C . LEU A 1 323 ? 13.403 14.417 -2.494 1.00 50.81 323 LEU A C 1
ATOM 2618 O O . LEU A 1 323 ? 14.109 14.407 -3.490 1.00 50.81 323 LEU A O 1
ATOM 2622 N N . MET A 1 324 ? 13.839 14.969 -1.362 1.00 48.78 324 MET A N 1
ATOM 2623 C CA . MET A 1 324 ? 15.215 15.483 -1.271 1.00 48.78 324 MET A CA 1
ATOM 2624 C C . MET A 1 324 ? 16.178 14.481 -0.657 1.00 48.78 324 MET A C 1
ATOM 2626 O O . MET A 1 324 ? 17.186 14.162 -1.273 1.00 48.78 324 MET A O 1
ATOM 2630 N N . CYS A 1 325 ? 15.870 13.925 0.513 1.00 50.81 325 CYS A N 1
ATOM 2631 C CA . CYS A 1 325 ? 16.771 12.963 1.144 1.00 50.81 325 CYS A CA 1
ATOM 2632 C C . CYS A 1 325 ? 16.833 11.648 0.364 1.00 50.81 325 CYS A C 1
ATOM 2634 O O . CYS A 1 325 ? 17.923 11.126 0.170 1.00 50.81 325 CYS A O 1
ATOM 2636 N N . CYS A 1 326 ? 15.705 11.131 -0.137 1.00 52.50 326 CYS A N 1
ATOM 2637 C CA . CYS A 1 326 ? 15.718 9.912 -0.947 1.00 52.50 326 CYS A CA 1
ATOM 2638 C C . CYS A 1 326 ? 16.431 10.131 -2.280 1.00 52.50 326 CYS A C 1
ATOM 2640 O O . CYS A 1 326 ? 17.229 9.289 -2.658 1.00 52.50 326 CYS A O 1
ATOM 2642 N N . LEU A 1 327 ? 16.236 11.278 -2.938 1.00 56.31 327 LEU A N 1
ATOM 2643 C CA . LEU A 1 327 ? 16.957 11.603 -4.170 1.00 56.31 327 LEU A CA 1
ATOM 2644 C C . LEU A 1 327 ? 18.459 11.784 -3.916 1.00 56.31 327 LEU A C 1
ATOM 2646 O O . LEU A 1 327 ? 19.261 11.264 -4.675 1.00 56.31 327 LEU A O 1
ATOM 2650 N N . MET A 1 328 ? 18.858 12.448 -2.827 1.00 58.44 328 MET A N 1
ATOM 2651 C CA . MET A 1 328 ? 20.271 12.591 -2.451 1.00 58.44 328 MET A CA 1
ATOM 2652 C C . MET A 1 328 ? 20.910 11.247 -2.092 1.00 58.44 328 MET A C 1
ATOM 2654 O O . MET A 1 328 ? 22.051 10.999 -2.465 1.00 58.44 328 MET A O 1
ATOM 2658 N N . ILE A 1 329 ? 20.182 10.367 -1.400 1.00 62.25 329 ILE A N 1
ATOM 2659 C CA . ILE A 1 329 ? 20.608 8.995 -1.103 1.00 62.25 329 ILE A CA 1
ATOM 2660 C C . ILE A 1 329 ? 20.707 8.184 -2.403 1.00 62.25 329 ILE A C 1
ATOM 2662 O O . ILE A 1 329 ? 21.694 7.485 -2.603 1.00 62.25 329 ILE A O 1
ATOM 2666 N N . ASP A 1 330 ? 19.726 8.290 -3.298 1.00 63.47 330 ASP A N 1
ATOM 2667 C CA . ASP A 1 330 ? 19.706 7.582 -4.580 1.00 63.47 330 ASP A CA 1
ATOM 2668 C C . ASP A 1 330 ? 20.852 8.068 -5.490 1.00 63.47 330 ASP A C 1
ATOM 2670 O O . ASP A 1 330 ? 21.543 7.252 -6.094 1.00 63.47 330 ASP A O 1
ATOM 2674 N N . ILE A 1 331 ? 21.146 9.375 -5.499 1.00 63.94 331 ILE A N 1
ATOM 2675 C CA . ILE A 1 331 ? 22.318 9.965 -6.164 1.00 63.94 331 ILE A CA 1
ATOM 2676 C C . ILE A 1 331 ? 23.616 9.460 -5.524 1.00 63.94 331 ILE A C 1
ATOM 2678 O O . ILE A 1 331 ? 24.528 9.060 -6.242 1.00 63.94 331 ILE A O 1
ATOM 2682 N N . TYR A 1 332 ? 23.707 9.469 -4.190 1.00 66.81 332 TYR A N 1
ATOM 2683 C CA . TYR A 1 332 ? 24.908 9.068 -3.454 1.00 66.81 332 TYR A CA 1
ATOM 2684 C C . TYR A 1 332 ? 25.258 7.594 -3.678 1.00 66.81 332 TYR A C 1
ATOM 2686 O O . TYR A 1 332 ? 26.412 7.265 -3.943 1.00 66.81 332 TYR A O 1
ATOM 2694 N N . PHE A 1 333 ? 24.265 6.706 -3.597 1.00 65.56 333 PHE A N 1
ATOM 2695 C CA . PHE A 1 333 ? 24.457 5.271 -3.811 1.00 65.56 333 PHE A CA 1
ATOM 2696 C C . PHE A 1 333 ? 24.420 4.866 -5.291 1.00 65.56 333 PHE A C 1
ATOM 2698 O O . PHE A 1 333 ? 24.815 3.743 -5.612 1.00 65.56 333 PHE A O 1
ATOM 2705 N N . GLY A 1 334 ? 23.974 5.758 -6.181 1.00 65.62 334 GLY A N 1
ATOM 2706 C CA . GLY A 1 334 ? 23.803 5.485 -7.608 1.00 65.62 334 GLY A CA 1
ATOM 2707 C C . GLY A 1 334 ? 22.717 4.447 -7.899 1.00 65.62 334 GLY A C 1
ATOM 2708 O O . GLY A 1 334 ? 22.797 3.744 -8.899 1.00 65.62 334 GLY A O 1
ATOM 2709 N N . GLU A 1 335 ? 21.739 4.304 -7.008 1.00 68.69 335 GLU A N 1
ATOM 2710 C CA . GLU A 1 335 ? 20.713 3.261 -7.055 1.00 68.69 335 GLU A CA 1
ATOM 2711 C C . GLU A 1 335 ? 19.372 3.840 -6.656 1.00 68.69 335 GLU A C 1
ATOM 2713 O O . GLU A 1 335 ? 19.280 4.645 -5.727 1.00 68.69 335 GLU A O 1
ATOM 2718 N N . THR A 1 336 ? 18.310 3.371 -7.295 1.00 67.25 336 THR A N 1
ATOM 2719 C CA . THR A 1 336 ? 16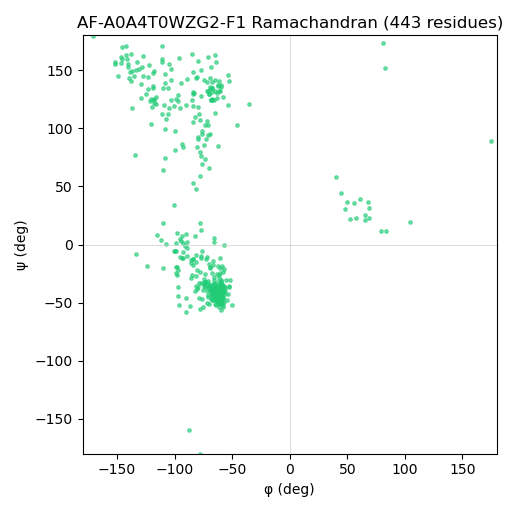.974 3.843 -6.951 1.00 67.25 336 THR A CA 1
ATOM 2720 C C . THR A 1 336 ? 16.430 3.170 -5.701 1.00 67.25 336 THR A C 1
ATOM 2722 O O . THR A 1 336 ? 16.834 2.073 -5.311 1.00 67.25 336 THR A O 1
ATOM 2725 N N . THR A 1 337 ? 15.468 3.822 -5.050 1.00 62.53 337 THR A N 1
ATOM 2726 C CA . THR A 1 337 ? 14.843 3.287 -3.832 1.00 62.53 337 THR A CA 1
ATOM 2727 C C . THR A 1 337 ? 14.305 1.854 -4.008 1.00 62.53 337 THR A C 1
ATOM 2729 O O . THR A 1 337 ? 14.450 1.038 -3.096 1.00 62.53 337 THR A O 1
ATOM 2732 N N . ILE A 1 338 ? 13.754 1.517 -5.180 1.00 63.22 338 ILE A N 1
ATOM 2733 C CA . ILE A 1 338 ? 13.246 0.169 -5.495 1.00 63.22 338 ILE A CA 1
ATOM 2734 C C . ILE A 1 338 ? 14.394 -0.849 -5.584 1.00 63.22 338 ILE A C 1
ATOM 2736 O O . ILE A 1 338 ? 14.324 -1.899 -4.944 1.00 63.22 338 ILE A O 1
ATOM 2740 N N . GLU A 1 339 ? 15.471 -0.525 -6.306 1.00 66.31 339 GLU A N 1
ATOM 2741 C CA . GLU A 1 339 ? 16.680 -1.364 -6.408 1.00 66.31 339 GLU A CA 1
ATOM 2742 C C . GLU A 1 339 ? 17.274 -1.622 -5.014 1.00 66.31 339 GLU A C 1
ATOM 2744 O O . GLU A 1 339 ? 17.531 -2.762 -4.622 1.00 66.31 339 GLU A O 1
ATOM 2749 N N . ARG A 1 340 ? 17.384 -0.570 -4.192 1.00 71.06 340 ARG A N 1
ATOM 2750 C CA . ARG A 1 340 ? 17.916 -0.667 -2.828 1.00 71.06 340 ARG A CA 1
ATOM 2751 C C . ARG A 1 340 ? 17.060 -1.553 -1.921 1.00 71.06 340 ARG A C 1
ATOM 2753 O O . ARG A 1 340 ? 17.618 -2.320 -1.131 1.00 71.06 340 ARG A O 1
ATOM 2760 N N . LEU A 1 341 ? 15.732 -1.435 -1.984 1.00 68.25 341 LEU A N 1
ATOM 2761 C CA . LEU A 1 341 ? 14.815 -2.273 -1.201 1.00 68.25 341 LEU A CA 1
ATOM 2762 C C . LEU A 1 341 ? 14.889 -3.739 -1.635 1.00 68.25 341 LEU A C 1
ATOM 2764 O O . LEU A 1 341 ? 14.956 -4.621 -0.777 1.00 68.25 341 LEU A O 1
ATOM 2768 N N . THR A 1 342 ? 14.941 -3.984 -2.943 1.00 67.00 342 THR A N 1
ATOM 2769 C CA . THR A 1 342 ? 15.061 -5.325 -3.530 1.00 67.00 342 THR A CA 1
ATOM 2770 C C . THR A 1 342 ? 16.361 -5.990 -3.091 1.00 67.00 342 THR A C 1
ATOM 2772 O O . THR A 1 342 ? 16.331 -7.078 -2.519 1.00 67.00 342 THR A O 1
ATOM 2775 N N . ARG A 1 343 ? 17.495 -5.287 -3.195 1.00 73.75 343 ARG A N 1
ATOM 2776 C CA . ARG A 1 343 ? 18.788 -5.792 -2.721 1.00 73.75 343 ARG A CA 1
ATOM 2777 C C . ARG A 1 343 ? 18.804 -6.069 -1.218 1.00 73.75 343 ARG A C 1
ATOM 2779 O O . ARG A 1 343 ? 19.359 -7.072 -0.787 1.00 73.75 343 ARG A O 1
ATOM 2786 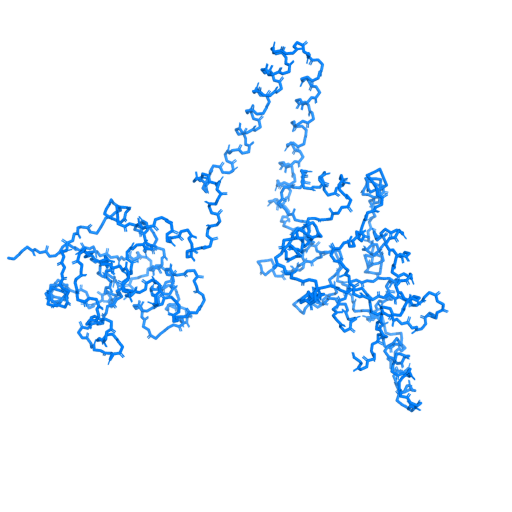N N . ARG A 1 344 ? 18.210 -5.200 -0.388 1.00 75.88 344 ARG A N 1
ATOM 2787 C CA . ARG A 1 344 ? 18.127 -5.441 1.068 1.00 75.88 344 ARG A CA 1
ATOM 2788 C C . ARG A 1 344 ? 17.309 -6.689 1.390 1.00 75.88 344 ARG A C 1
ATOM 2790 O O . ARG A 1 344 ? 17.696 -7.452 2.274 1.00 75.88 344 ARG A O 1
ATOM 2797 N N . ARG A 1 345 ? 16.193 -6.891 0.683 1.00 74.38 345 ARG A N 1
ATOM 2798 C CA . ARG A 1 345 ? 15.372 -8.100 0.805 1.00 74.38 345 ARG A CA 1
ATOM 2799 C C . ARG A 1 345 ? 16.183 -9.332 0.407 1.00 74.38 345 ARG A C 1
ATOM 2801 O O . ARG A 1 345 ? 16.228 -10.281 1.185 1.00 74.38 345 ARG A O 1
ATOM 2808 N N . TRP A 1 346 ? 16.883 -9.262 -0.723 1.00 72.69 346 TRP A N 1
ATOM 2809 C CA . TRP A 1 346 ? 17.755 -10.328 -1.210 1.00 72.69 346 TRP A CA 1
ATOM 2810 C C . TRP A 1 346 ? 18.873 -10.669 -0.221 1.00 72.69 346 TRP A C 1
ATOM 2812 O O . TRP A 1 346 ? 18.991 -11.814 0.189 1.00 72.69 346 TRP A O 1
ATOM 2822 N N . ALA A 1 347 ? 19.612 -9.680 0.285 1.00 78.19 347 ALA A N 1
ATOM 2823 C CA . ALA A 1 347 ? 20.666 -9.905 1.277 1.00 78.19 347 ALA A CA 1
ATOM 2824 C C . ALA A 1 347 ? 20.136 -10.546 2.576 1.00 78.19 347 ALA A C 1
ATOM 2826 O O . ALA A 1 347 ? 20.844 -11.291 3.252 1.00 78.19 347 ALA A O 1
ATOM 2827 N N . SER A 1 348 ? 18.884 -10.262 2.956 1.00 79.06 348 SER A N 1
ATOM 2828 C CA . SER A 1 348 ? 18.246 -10.940 4.088 1.00 79.06 348 SER A CA 1
ATOM 2829 C C . SER A 1 348 ? 17.820 -12.371 3.762 1.00 79.06 348 SER A C 1
ATOM 2831 O O . SER A 1 348 ? 17.781 -13.181 4.686 1.00 79.06 348 SER A O 1
ATOM 2833 N N . TYR A 1 349 ? 17.441 -12.659 2.517 1.00 75.56 349 TYR A N 1
ATOM 2834 C CA . TYR A 1 349 ? 17.111 -14.004 2.043 1.00 75.56 349 TYR A CA 1
ATOM 2835 C C . TYR A 1 349 ? 18.372 -14.867 1.945 1.00 75.56 349 TYR A C 1
ATOM 2837 O O . TYR A 1 349 ? 18.400 -15.969 2.483 1.00 75.56 349 TYR A O 1
ATOM 2845 N N . GLU A 1 350 ? 19.447 -14.312 1.386 1.00 79.44 350 GLU A N 1
ATOM 2846 C CA . GLU A 1 350 ? 20.752 -14.957 1.237 1.00 79.44 350 GLU A CA 1
ATOM 2847 C C . GLU A 1 350 ? 21.346 -15.394 2.582 1.00 79.44 350 GLU A C 1
ATOM 2849 O O . GLU A 1 350 ? 21.870 -16.493 2.715 1.00 79.44 350 GLU A O 1
ATOM 2854 N N . LYS A 1 351 ? 21.190 -14.568 3.625 1.00 82.81 351 LYS A N 1
ATOM 2855 C CA . LYS A 1 351 ? 21.611 -14.917 4.992 1.00 82.81 351 LYS A CA 1
ATOM 2856 C C . LYS A 1 351 ? 20.806 -16.052 5.625 1.00 82.81 351 LYS A C 1
ATOM 2858 O O . LYS A 1 351 ? 21.274 -16.647 6.589 1.00 82.81 351 LYS A O 1
ATOM 2863 N N . LYS A 1 352 ? 19.571 -16.273 5.171 1.00 82.81 352 LYS A N 1
ATOM 2864 C CA . LYS A 1 352 ? 18.641 -17.249 5.756 1.00 82.81 352 LYS A CA 1
ATOM 2865 C C . LYS A 1 352 ? 18.605 -18.567 4.988 1.00 82.81 352 LYS A C 1
ATOM 2867 O O . LYS A 1 352 ? 18.152 -19.550 5.561 1.00 82.81 352 LYS A O 1
ATOM 2872 N N . THR A 1 353 ? 19.061 -18.572 3.737 1.00 78.56 353 THR A N 1
ATOM 2873 C CA . THR A 1 353 ? 18.873 -19.691 2.809 1.00 78.56 353 THR A CA 1
ATOM 2874 C C . THR A 1 353 ? 20.227 -20.277 2.392 1.00 78.56 353 THR A C 1
ATOM 2876 O O . THR A 1 353 ? 21.080 -19.530 1.892 1.00 78.56 353 THR A O 1
ATOM 2879 N N . PRO A 1 354 ? 20.447 -21.591 2.587 1.00 80.94 354 PRO A N 1
ATOM 2880 C CA . PRO A 1 354 ? 21.631 -22.300 2.099 1.00 80.94 354 PRO A CA 1
ATOM 2881 C C . PRO A 1 354 ? 21.843 -22.104 0.591 1.00 80.94 354 PRO A C 1
ATOM 2883 O O . PRO A 1 354 ? 20.881 -21.990 -0.157 1.00 80.94 354 PRO A O 1
ATOM 2886 N N . GLU A 1 355 ? 23.099 -22.049 0.136 1.00 74.62 355 GLU A N 1
ATOM 2887 C CA . GLU A 1 355 ? 23.470 -21.708 -1.254 1.00 74.62 355 GLU A CA 1
ATOM 2888 C C . GLU A 1 355 ? 22.843 -22.622 -2.315 1.00 74.62 355 GLU A C 1
ATOM 2890 O O . GLU A 1 355 ? 22.415 -22.151 -3.362 1.00 74.62 355 GLU A O 1
ATOM 2895 N N . ASN A 1 356 ? 22.702 -23.903 -1.995 1.00 75.62 356 ASN A N 1
ATOM 2896 C CA . ASN A 1 356 ? 22.087 -24.937 -2.824 1.00 75.62 356 ASN A CA 1
ATOM 2897 C C . ASN A 1 356 ? 20.551 -24.846 -2.933 1.00 75.62 356 ASN A C 1
ATOM 2899 O O . ASN A 1 356 ? 19.975 -25.525 -3.775 1.00 75.62 356 ASN A O 1
ATOM 2903 N N . GLU A 1 357 ? 19.893 -24.042 -2.094 1.00 70.38 357 GLU A N 1
ATOM 2904 C CA . GLU A 1 357 ? 18.431 -23.857 -2.068 1.00 70.38 357 GLU A CA 1
ATOM 2905 C C . GLU A 1 357 ? 18.007 -22.452 -2.528 1.00 70.38 357 GLU A C 1
ATOM 2907 O O . GLU A 1 357 ? 16.826 -22.101 -2.477 1.00 70.38 357 GLU A O 1
ATOM 2912 N N . ARG A 1 358 ? 18.962 -21.615 -2.958 1.00 73.19 358 ARG A N 1
ATOM 2913 C CA . ARG A 1 358 ? 18.663 -20.264 -3.440 1.00 73.19 358 ARG A CA 1
ATOM 2914 C C . ARG A 1 358 ? 18.083 -20.342 -4.846 1.00 73.19 358 ARG A C 1
ATOM 2916 O O . ARG A 1 358 ? 18.816 -20.400 -5.828 1.00 73.19 358 ARG A O 1
ATOM 2923 N N . GLU A 1 359 ? 16.764 -20.284 -4.941 1.00 63.25 359 GLU A N 1
ATOM 2924 C CA . GLU A 1 359 ? 16.088 -20.029 -6.209 1.00 63.25 359 GLU A CA 1
ATOM 2925 C C . GLU A 1 359 ? 16.013 -18.511 -6.432 1.00 63.25 359 GLU A C 1
ATOM 2927 O O . GLU A 1 359 ? 15.556 -17.753 -5.568 1.00 63.25 359 GLU A O 1
ATOM 2932 N N . PHE A 1 360 ? 16.529 -18.037 -7.568 1.00 60.53 360 PHE A N 1
ATOM 2933 C CA . PHE A 1 360 ? 16.474 -16.619 -7.911 1.00 60.53 360 PHE A CA 1
ATOM 2934 C C . PHE A 1 360 ? 15.074 -16.266 -8.420 1.00 60.53 360 PHE A C 1
ATOM 2936 O O . PHE A 1 360 ? 14.704 -16.594 -9.545 1.00 60.53 360 PHE A O 1
ATOM 2943 N N . ASP A 1 361 ? 14.303 -15.556 -7.598 1.00 56.97 361 ASP A N 1
ATOM 2944 C CA . ASP A 1 361 ? 13.046 -14.931 -8.017 1.00 56.97 361 ASP A CA 1
ATOM 2945 C C . ASP A 1 361 ? 13.360 -13.688 -8.867 1.00 56.97 361 ASP A C 1
ATOM 2947 O O . ASP A 1 361 ? 13.503 -12.567 -8.363 1.00 56.97 361 ASP A O 1
ATOM 2951 N N . TYR A 1 362 ? 13.569 -13.900 -10.168 1.00 62.94 362 TYR A N 1
ATOM 2952 C CA . TYR A 1 362 ? 13.768 -12.823 -11.133 1.00 62.94 362 TYR A CA 1
ATOM 2953 C C . TYR A 1 362 ? 12.461 -12.048 -11.311 1.00 62.94 362 TYR A C 1
ATOM 2955 O O . TYR A 1 362 ? 11.602 -12.392 -12.122 1.00 62.94 362 TYR A O 1
ATOM 2963 N N . THR A 1 363 ? 12.309 -10.956 -10.567 1.00 60.69 363 THR A N 1
ATOM 2964 C CA . THR A 1 363 ? 11.111 -10.111 -10.668 1.00 60.69 363 THR A CA 1
ATOM 2965 C C . THR A 1 363 ? 11.152 -9.133 -11.843 1.00 60.69 363 THR A C 1
ATOM 2967 O O . THR A 1 363 ? 10.165 -8.441 -12.086 1.00 60.69 363 THR A O 1
ATOM 2970 N N . ALA A 1 364 ? 12.294 -9.001 -12.526 1.00 78.75 364 ALA A N 1
ATOM 2971 C CA . ALA A 1 364 ? 12.484 -8.032 -13.599 1.00 78.75 364 ALA A CA 1
ATOM 2972 C C . ALA A 1 364 ? 13.471 -8.537 -14.661 1.00 78.75 364 ALA A C 1
ATOM 2974 O O . ALA A 1 364 ? 14.458 -9.204 -14.349 1.00 78.75 364 ALA A O 1
ATOM 2975 N N . TYR A 1 365 ? 13.197 -8.179 -15.912 1.00 88.44 365 TYR A N 1
ATOM 2976 C CA . TYR A 1 365 ? 13.974 -8.556 -17.085 1.00 88.44 365 TYR A CA 1
ATOM 2977 C C . TYR A 1 365 ? 14.225 -7.319 -17.945 1.00 88.44 365 TYR A C 1
ATOM 2979 O O . TYR A 1 365 ? 13.475 -6.340 -17.883 1.00 88.44 365 TYR A O 1
ATOM 2987 N N . VAL A 1 366 ? 15.276 -7.374 -18.758 1.00 91.38 366 VAL A N 1
ATOM 2988 C CA . VAL A 1 366 ? 15.526 -6.396 -19.818 1.00 91.38 366 VAL A CA 1
ATOM 2989 C C . VAL A 1 366 ? 15.530 -7.085 -21.170 1.00 91.38 366 VAL A C 1
ATOM 2991 O O . VAL A 1 366 ? 16.114 -8.153 -21.340 1.00 91.38 366 VAL A O 1
ATOM 2994 N N . ASN A 1 367 ? 14.874 -6.465 -22.142 1.00 93.62 367 ASN A N 1
ATOM 2995 C CA . ASN A 1 367 ? 14.935 -6.871 -23.535 1.00 93.62 367 ASN A CA 1
ATOM 2996 C C . ASN A 1 367 ? 15.940 -5.965 -24.250 1.00 93.62 367 ASN A C 1
ATOM 2998 O O . ASN A 1 367 ? 15.835 -4.738 -24.183 1.00 93.62 367 ASN A O 1
ATOM 3002 N N . VAL A 1 368 ? 16.928 -6.580 -24.893 1.00 93.94 368 VAL A N 1
ATOM 3003 C CA . VAL A 1 368 ? 18.104 -5.920 -25.461 1.00 93.94 368 VAL A CA 1
ATOM 3004 C C . VAL A 1 368 ? 18.290 -6.361 -26.904 1.00 93.94 368 VAL A C 1
ATOM 3006 O O . VAL A 1 368 ? 18.130 -7.534 -27.238 1.00 93.94 368 VAL A O 1
ATOM 3009 N N . GLN A 1 369 ? 18.626 -5.418 -27.779 1.00 92.06 369 GLN A N 1
ATOM 3010 C CA . GLN A 1 369 ? 19.024 -5.717 -29.152 1.00 92.06 369 GLN A CA 1
ATOM 3011 C C . GLN A 1 369 ? 20.389 -6.416 -29.174 1.00 92.06 369 GLN A C 1
ATOM 3013 O O . GLN A 1 369 ? 21.316 -5.976 -28.494 1.00 92.06 369 GLN A O 1
ATOM 3018 N N . HIS A 1 370 ? 20.515 -7.496 -29.950 1.00 90.19 370 HIS A N 1
ATOM 3019 C CA . HIS A 1 370 ? 21.764 -8.250 -30.032 1.00 90.19 370 HIS A CA 1
ATOM 3020 C C . HIS A 1 370 ? 22.909 -7.345 -30.539 1.00 90.19 370 HIS A C 1
ATOM 3022 O O . HIS A 1 370 ? 22.706 -6.623 -31.519 1.00 90.19 370 HIS A O 1
ATOM 3028 N N . PRO A 1 371 ? 24.115 -7.377 -29.932 1.00 85.75 371 PRO A N 1
ATOM 3029 C CA . PRO A 1 371 ? 25.205 -6.465 -30.296 1.00 85.75 371 PRO A CA 1
ATOM 3030 C C . PRO A 1 371 ? 25.665 -6.571 -31.756 1.00 85.75 371 PRO A C 1
ATOM 3032 O O . PRO A 1 371 ? 26.123 -5.583 -32.324 1.00 85.75 371 PRO A O 1
ATOM 3035 N N . THR A 1 372 ? 25.560 -7.762 -32.354 1.00 86.75 372 THR A N 1
ATOM 3036 C CA . THR A 1 372 ? 25.994 -8.027 -33.739 1.00 86.75 372 THR A CA 1
ATOM 3037 C C . THR A 1 372 ? 24.854 -8.270 -34.729 1.00 86.75 372 THR A C 1
ATOM 3039 O O . THR A 1 372 ? 25.076 -8.120 -35.927 1.00 86.75 372 THR A O 1
ATOM 3042 N N . ASP A 1 373 ? 23.649 -8.630 -34.268 1.00 86.94 373 ASP A N 1
ATOM 3043 C CA . ASP A 1 373 ? 22.505 -8.933 -35.141 1.00 86.94 373 ASP A CA 1
ATOM 3044 C C . ASP A 1 373 ? 21.357 -7.978 -34.827 1.00 86.94 373 ASP A C 1
ATOM 3046 O O . ASP A 1 373 ? 20.627 -8.121 -33.848 1.00 86.94 373 ASP A O 1
ATOM 3050 N N . GLU A 1 374 ? 21.162 -6.985 -35.687 1.00 86.00 374 GLU A N 1
ATOM 3051 C CA . GLU A 1 374 ? 20.153 -5.959 -35.452 1.00 86.00 374 GLU A CA 1
ATOM 3052 C C . GLU A 1 374 ? 18.707 -6.473 -35.497 1.00 86.00 374 GLU A C 1
ATOM 3054 O O . GLU A 1 374 ? 17.791 -5.763 -35.075 1.00 86.00 374 GLU A O 1
ATOM 3059 N N . ASN A 1 375 ? 18.482 -7.683 -36.014 1.00 85.44 375 ASN A N 1
ATOM 3060 C CA . ASN A 1 375 ? 17.159 -8.290 -36.131 1.00 85.44 375 ASN A CA 1
ATOM 3061 C C . ASN A 1 375 ? 16.808 -9.179 -34.938 1.00 85.44 375 ASN A C 1
ATOM 3063 O O . ASN A 1 375 ? 15.647 -9.570 -34.799 1.00 85.44 375 ASN A O 1
ATOM 3067 N N . LEU A 1 376 ? 17.789 -9.488 -34.090 1.00 88.06 376 LEU A N 1
ATOM 3068 C CA . LEU A 1 376 ? 17.633 -10.369 -32.947 1.00 88.06 376 LEU A CA 1
ATOM 3069 C C . LEU A 1 376 ? 17.538 -9.561 -31.655 1.00 88.06 376 LEU A C 1
ATOM 3071 O O . LEU A 1 376 ? 18.223 -8.556 -31.444 1.00 88.06 376 LEU A O 1
ATOM 3075 N N . ARG A 1 377 ? 16.667 -10.027 -30.766 1.00 92.88 377 ARG A N 1
ATOM 3076 C CA . ARG A 1 377 ? 16.512 -9.486 -29.422 1.00 92.88 377 ARG A CA 1
ATOM 3077 C C . ARG A 1 377 ? 16.614 -10.584 -28.396 1.00 92.88 377 ARG A C 1
ATOM 3079 O O . ARG A 1 377 ? 16.159 -11.700 -28.632 1.00 92.88 377 ARG A O 1
ATOM 3086 N N . LEU A 1 378 ? 17.197 -10.236 -27.264 1.00 93.75 378 LEU A N 1
ATOM 3087 C CA . LEU A 1 378 ? 17.468 -11.140 -26.165 1.00 93.75 378 LEU A CA 1
ATOM 3088 C C . LEU A 1 378 ? 16.810 -10.615 -24.896 1.00 93.75 378 LEU A C 1
ATOM 3090 O O . LEU A 1 378 ? 16.753 -9.409 -24.663 1.00 93.75 378 LEU A O 1
ATOM 3094 N N . VAL A 1 379 ? 16.320 -11.533 -24.079 1.00 93.19 379 VAL A N 1
ATOM 3095 C CA . VAL A 1 379 ? 15.734 -11.285 -22.769 1.00 93.19 379 VAL A CA 1
ATOM 3096 C C . VAL A 1 379 ? 16.757 -11.712 -21.728 1.00 93.19 379 VAL A C 1
ATOM 3098 O O . VAL A 1 379 ? 17.142 -12.879 -21.667 1.00 93.19 379 VAL A O 1
ATOM 3101 N N . VAL A 1 380 ? 17.214 -10.756 -20.924 1.00 92.44 380 VAL A N 1
ATOM 3102 C CA . VAL A 1 380 ? 18.238 -10.974 -19.901 1.00 92.44 380 VAL A CA 1
ATOM 3103 C C . VAL A 1 380 ? 17.625 -10.714 -18.523 1.00 92.44 380 VAL A C 1
ATOM 3105 O O . VAL A 1 380 ? 17.024 -9.652 -18.318 1.00 92.44 380 VAL A O 1
ATOM 3108 N N . PRO A 1 381 ? 17.730 -11.657 -17.572 1.00 89.12 381 PRO A N 1
ATOM 3109 C CA . PRO A 1 381 ? 17.253 -11.439 -16.213 1.00 89.12 381 PRO A CA 1
ATOM 3110 C C . PRO A 1 381 ? 18.094 -10.380 -15.487 1.00 89.12 381 PRO A C 1
ATOM 3112 O O . PRO A 1 381 ? 19.323 -10.356 -15.595 1.00 89.12 381 PRO A O 1
ATOM 3115 N N . LEU A 1 382 ? 17.433 -9.521 -14.707 1.00 85.19 382 LEU A N 1
ATOM 3116 C CA . LEU A 1 382 ? 18.116 -8.571 -13.828 1.00 85.19 382 LEU A CA 1
ATOM 3117 C C . LEU A 1 382 ? 18.489 -9.238 -12.502 1.00 85.19 382 LEU A C 1
ATOM 3119 O O . LEU A 1 382 ? 17.640 -9.818 -11.822 1.00 85.19 382 LEU A O 1
ATOM 3123 N N . LEU A 1 383 ? 19.753 -9.104 -12.099 1.00 81.69 383 LEU A N 1
ATOM 3124 C CA . LEU A 1 383 ? 20.229 -9.569 -10.800 1.00 81.69 383 LEU A CA 1
ATOM 3125 C C . LEU A 1 383 ? 19.951 -8.520 -9.711 1.00 81.69 383 LEU A C 1
ATOM 3127 O O . LEU A 1 383 ? 20.050 -7.319 -9.964 1.00 81.69 383 LEU A O 1
ATOM 3131 N N . PRO A 1 384 ? 19.706 -8.927 -8.450 1.00 73.31 384 PRO A N 1
ATOM 3132 C CA . PRO A 1 384 ? 19.541 -7.997 -7.324 1.00 73.31 384 PRO A CA 1
ATOM 3133 C C . PRO A 1 384 ? 20.752 -7.086 -7.058 1.00 73.31 384 PRO A C 1
ATOM 3135 O O . PRO A 1 384 ? 20.642 -6.088 -6.342 1.00 73.31 384 PRO A O 1
ATOM 3138 N N . THR A 1 385 ? 21.921 -7.457 -7.577 1.00 74.88 385 THR A N 1
ATOM 3139 C CA . THR A 1 385 ? 23.168 -6.687 -7.505 1.00 74.88 385 THR A CA 1
ATOM 3140 C C . THR A 1 385 ? 23.303 -5.649 -8.615 1.00 74.88 385 THR A C 1
ATOM 3142 O O . THR A 1 385 ? 24.178 -4.786 -8.514 1.00 74.88 385 THR A O 1
ATOM 3145 N N . ASP A 1 386 ? 22.464 -5.713 -9.650 1.00 80.31 386 ASP A N 1
ATOM 3146 C CA . ASP A 1 386 ? 22.581 -4.855 -10.822 1.00 80.31 386 ASP A CA 1
ATOM 3147 C C . ASP A 1 386 ? 22.221 -3.413 -10.490 1.00 80.31 386 ASP A C 1
ATOM 3149 O O . ASP A 1 386 ? 21.169 -3.102 -9.928 1.00 80.31 386 ASP A O 1
ATOM 3153 N N . LYS A 1 387 ? 23.117 -2.506 -10.878 1.00 77.56 387 LYS A N 1
ATOM 3154 C CA . LYS A 1 387 ? 22.941 -1.064 -10.708 1.00 77.56 387 LYS A CA 1
ATOM 3155 C C . LYS A 1 387 ? 22.678 -0.415 -12.055 1.00 77.56 387 LYS A C 1
ATOM 3157 O O . LYS A 1 387 ? 23.543 0.259 -12.612 1.00 77.56 387 LYS A O 1
ATOM 3162 N N . THR A 1 388 ? 21.468 -0.617 -12.558 1.00 78.25 388 THR A N 1
ATOM 3163 C CA . THR A 1 388 ? 21.025 -0.211 -13.902 1.00 78.25 388 THR A CA 1
ATOM 3164 C C . THR A 1 388 ? 21.282 1.265 -14.228 1.00 78.25 388 THR A C 1
ATOM 3166 O O . THR A 1 388 ? 21.552 1.589 -15.379 1.00 78.25 388 THR A O 1
ATOM 3169 N N . HIS A 1 389 ? 21.270 2.161 -13.232 1.00 74.81 389 HIS A N 1
ATOM 3170 C CA . HIS A 1 389 ? 21.364 3.618 -13.422 1.00 74.81 389 HIS A CA 1
ATOM 3171 C C . HIS A 1 389 ? 22.639 4.267 -12.835 1.00 74.81 389 HIS A C 1
ATOM 3173 O O . HIS A 1 389 ? 22.753 5.496 -12.800 1.00 74.81 389 HIS A O 1
ATOM 3179 N N . ASN A 1 390 ? 23.619 3.489 -12.360 1.00 75.12 390 ASN A N 1
ATOM 3180 C CA . ASN A 1 390 ? 24.780 4.047 -11.656 1.00 75.12 390 ASN A CA 1
ATOM 3181 C C . ASN A 1 390 ? 25.848 4.620 -12.606 1.00 75.12 390 ASN A C 1
ATOM 3183 O O . ASN A 1 390 ? 26.776 3.919 -13.006 1.00 75.12 390 ASN A O 1
ATOM 3187 N N . ASN A 1 391 ? 25.755 5.911 -12.928 1.00 70.88 391 ASN A N 1
ATOM 3188 C CA . ASN A 1 391 ? 26.777 6.644 -13.691 1.00 70.88 391 ASN A CA 1
ATOM 3189 C C . ASN A 1 391 ? 27.794 7.395 -12.798 1.00 70.88 391 ASN A C 1
ATOM 3191 O O . ASN A 1 391 ? 28.667 8.098 -13.311 1.00 70.88 391 ASN A O 1
ATOM 3195 N N . GLY A 1 392 ? 27.693 7.259 -11.470 1.00 73.00 392 GLY A N 1
ATOM 3196 C CA . GLY A 1 392 ? 28.445 8.046 -10.489 1.00 73.00 392 GLY A CA 1
ATOM 3197 C C . GLY A 1 392 ? 27.823 9.421 -10.197 1.00 73.00 392 GLY A C 1
ATOM 3198 O O . GLY A 1 392 ? 27.178 10.026 -11.051 1.00 73.00 392 GLY A O 1
ATOM 3199 N N . ILE A 1 393 ? 28.049 9.935 -8.981 1.00 67.94 393 ILE A N 1
ATOM 3200 C CA . ILE A 1 393 ? 27.358 11.111 -8.408 1.00 67.94 393 ILE A CA 1
ATOM 3201 C C . ILE A 1 393 ? 27.352 12.323 -9.354 1.00 67.94 393 ILE A C 1
ATOM 3203 O O . ILE A 1 393 ? 26.296 12.886 -9.633 1.00 67.94 393 ILE A O 1
ATOM 3207 N N . LEU A 1 394 ? 28.522 12.717 -9.871 1.00 71.56 394 LEU A N 1
ATOM 3208 C CA . LEU A 1 394 ? 28.660 13.909 -10.718 1.00 71.56 394 LEU A CA 1
ATOM 3209 C C . LEU A 1 394 ? 27.979 13.744 -12.081 1.00 71.56 394 LEU A C 1
ATOM 3211 O O . LEU A 1 394 ? 27.355 14.681 -12.575 1.00 71.56 394 LEU A O 1
ATOM 3215 N N . CYS A 1 395 ? 28.088 12.560 -12.688 1.00 71.19 395 CYS A N 1
ATOM 3216 C CA . CYS A 1 395 ? 27.490 12.285 -13.991 1.00 71.19 395 CYS A CA 1
ATOM 3217 C C . CYS A 1 395 ? 25.965 12.19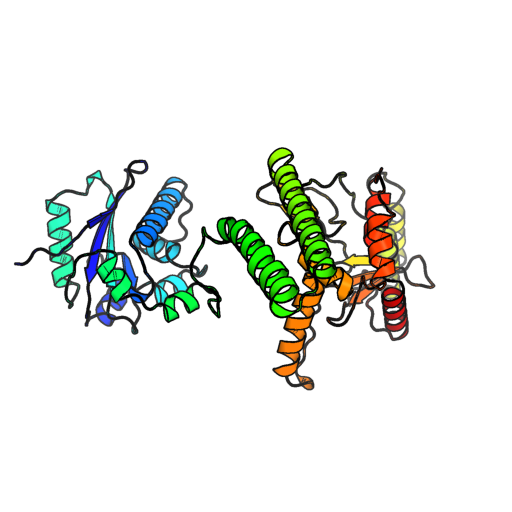5 -13.881 1.00 71.19 395 CYS A C 1
ATOM 3219 O O . CYS A 1 395 ? 25.260 12.813 -14.673 1.00 71.19 395 CYS A O 1
ATOM 3221 N N . THR A 1 396 ? 25.458 11.511 -12.850 1.00 66.38 396 THR A N 1
ATOM 3222 C CA . THR A 1 396 ? 24.024 11.427 -12.552 1.00 66.38 396 THR A CA 1
ATOM 3223 C C . THR A 1 396 ? 23.439 12.813 -12.289 1.00 66.38 396 THR A C 1
ATOM 3225 O O . THR A 1 396 ? 22.441 13.177 -12.905 1.00 66.38 396 THR A O 1
ATOM 3228 N N . LEU A 1 397 ? 24.084 13.634 -11.451 1.00 65.31 397 LEU A N 1
ATOM 3229 C CA . LEU A 1 397 ? 23.622 14.998 -11.178 1.00 65.31 397 LEU A CA 1
ATOM 3230 C C . LEU A 1 397 ? 23.612 15.858 -12.453 1.00 65.31 397 LEU A C 1
ATOM 3232 O O . LEU A 1 397 ? 22.653 16.586 -12.701 1.00 65.31 397 LEU A O 1
ATOM 3236 N N . LYS A 1 398 ? 24.651 15.742 -13.291 1.00 70.56 398 LYS A N 1
ATOM 3237 C CA . LYS A 1 398 ? 24.721 16.441 -14.578 1.00 70.56 398 LYS A CA 1
ATOM 3238 C C . LYS A 1 398 ? 23.592 16.000 -15.509 1.00 70.56 398 LYS A C 1
ATOM 3240 O O . LYS A 1 398 ? 22.869 16.862 -15.981 1.00 70.56 398 LYS A O 1
ATOM 3245 N N . LEU A 1 399 ? 23.385 14.697 -15.712 1.00 65.00 399 LEU A N 1
ATOM 3246 C CA . LEU A 1 399 ? 22.307 14.152 -16.552 1.00 65.00 399 LEU A CA 1
ATOM 3247 C C . LEU A 1 399 ? 20.926 14.685 -16.150 1.00 65.00 399 LEU A C 1
ATOM 3249 O O . LEU A 1 399 ? 20.145 15.060 -17.020 1.00 65.00 399 LEU A O 1
ATOM 3253 N N . TRP A 1 400 ? 20.653 14.766 -14.846 1.00 60.94 400 TRP A N 1
ATOM 3254 C CA . TRP A 1 400 ? 19.395 15.300 -14.321 1.00 60.94 400 TRP A CA 1
ATOM 3255 C C . TRP A 1 400 ? 19.263 16.821 -14.486 1.00 60.94 400 TRP A C 1
ATOM 3257 O O . TRP A 1 400 ? 18.170 17.302 -14.772 1.00 60.94 400 TRP A O 1
ATOM 3267 N N . MET A 1 401 ? 20.349 17.588 -14.327 1.00 60.16 401 MET A N 1
ATOM 3268 C CA . MET A 1 401 ? 20.307 19.056 -14.416 1.00 60.16 401 MET A CA 1
ATOM 3269 C C . MET A 1 401 ? 20.446 19.606 -15.844 1.00 60.16 401 MET A C 1
ATOM 3271 O O . MET A 1 401 ? 19.944 20.691 -16.123 1.00 60.16 401 MET A O 1
ATOM 3275 N N . THR A 1 402 ? 21.130 18.902 -16.751 1.00 56.78 402 THR A N 1
ATOM 3276 C CA . THR A 1 402 ? 21.459 19.408 -18.097 1.00 56.78 402 THR A CA 1
ATOM 3277 C C . THR A 1 402 ? 20.539 18.911 -19.205 1.00 56.78 402 THR A C 1
ATOM 3279 O O . THR A 1 402 ? 20.668 19.395 -20.324 1.00 56.78 402 THR A O 1
ATOM 3282 N N . ASN A 1 403 ? 19.608 17.990 -18.927 1.00 55.62 403 ASN A N 1
ATOM 3283 C CA . ASN A 1 403 ? 18.605 17.539 -19.899 1.00 55.62 403 ASN A CA 1
ATOM 3284 C C . ASN A 1 403 ? 17.184 18.020 -19.544 1.00 55.62 403 ASN A C 1
ATOM 3286 O O . ASN A 1 403 ? 16.302 17.194 -19.305 1.00 55.62 403 ASN A O 1
ATOM 3290 N N . PRO A 1 404 ? 16.901 19.338 -19.542 1.00 49.53 404 PRO A N 1
ATOM 3291 C CA . PRO A 1 404 ? 15.532 19.831 -19.559 1.00 49.53 404 PRO A CA 1
ATOM 3292 C C . PRO A 1 404 ? 14.986 19.666 -20.984 1.00 49.53 404 PRO A C 1
ATOM 3294 O O . PRO A 1 404 ? 14.847 20.632 -21.732 1.00 49.53 404 PRO A O 1
ATOM 3297 N N . GLN A 1 405 ? 14.761 18.429 -21.423 1.00 54.12 405 GLN A N 1
ATOM 3298 C CA . GLN A 1 405 ? 14.203 18.204 -22.749 1.00 54.12 405 GLN A CA 1
ATOM 3299 C C . GLN A 1 405 ? 12.693 18.432 -22.699 1.00 54.12 405 GLN A C 1
ATOM 3301 O O . GLN A 1 405 ? 11.957 17.729 -22.008 1.00 54.12 405 GLN A O 1
ATOM 3306 N N . ASN A 1 406 ? 12.233 19.419 -23.468 1.00 53.75 406 ASN A N 1
ATOM 3307 C CA . ASN A 1 406 ? 10.862 19.460 -23.960 1.00 53.75 406 ASN A CA 1
ATOM 3308 C C . ASN A 1 406 ? 10.674 18.230 -24.855 1.00 53.75 406 ASN A C 1
ATOM 3310 O O . ASN A 1 406 ? 10.895 18.328 -26.058 1.00 53.75 406 ASN A O 1
ATOM 3314 N N . LEU A 1 407 ? 10.344 17.079 -24.266 1.00 68.25 407 LEU A N 1
ATOM 3315 C CA . LEU A 1 407 ? 9.966 15.873 -25.003 1.00 68.25 407 LEU A CA 1
ATOM 3316 C C . LEU A 1 407 ? 8.829 16.256 -25.953 1.00 68.25 407 LEU A C 1
ATOM 3318 O O . LEU A 1 407 ? 7.810 16.771 -25.488 1.00 68.25 407 LEU A O 1
ATOM 3322 N N . LYS A 1 408 ? 9.017 16.089 -27.267 1.00 71.88 408 LYS A N 1
ATOM 3323 C CA . LYS A 1 408 ? 8.040 16.558 -28.266 1.00 71.88 408 LYS A CA 1
ATOM 3324 C C . LYS A 1 408 ? 7.115 15.450 -28.748 1.00 71.88 408 LYS A C 1
ATOM 3326 O O . LYS A 1 408 ? 6.007 15.743 -29.185 1.00 71.88 408 LYS A O 1
ATOM 3331 N N . ASN A 1 409 ? 7.570 14.200 -28.692 1.00 83.56 409 ASN A N 1
ATOM 3332 C CA . ASN A 1 409 ? 6.843 13.042 -29.204 1.00 83.56 409 ASN A CA 1
ATOM 3333 C C . ASN A 1 409 ? 7.077 11.776 -28.351 1.00 83.56 409 ASN A C 1
ATOM 3335 O O . ASN A 1 409 ? 7.923 11.742 -27.453 1.00 83.56 409 ASN A O 1
ATOM 3339 N N . ALA A 1 410 ? 6.292 10.729 -28.627 1.00 85.31 410 ALA A N 1
ATOM 3340 C CA . ALA A 1 410 ? 6.339 9.461 -27.899 1.00 85.31 410 ALA A CA 1
ATOM 3341 C C . ALA A 1 410 ? 7.663 8.693 -28.087 1.00 85.31 410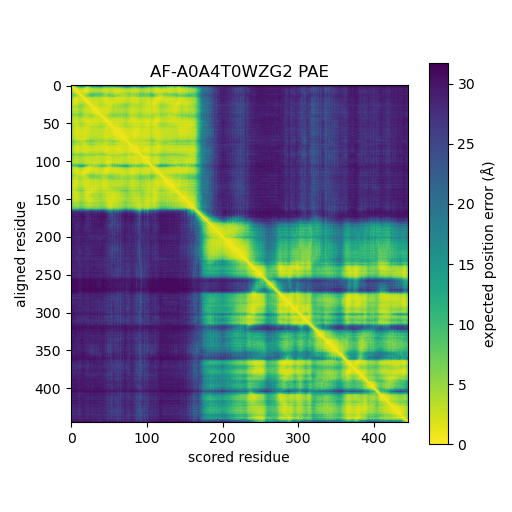 ALA A C 1
ATOM 3343 O O . ALA A 1 410 ? 8.133 8.067 -27.136 1.00 85.31 410 ALA A O 1
ATOM 3344 N N . GLN A 1 411 ? 8.281 8.777 -29.272 1.00 86.62 411 GLN A N 1
ATOM 3345 C CA . GLN A 1 411 ? 9.559 8.123 -29.574 1.00 86.62 411 GLN A CA 1
ATOM 3346 C C . GLN A 1 411 ? 10.688 8.705 -28.716 1.00 86.62 411 GLN A C 1
ATOM 3348 O O . GLN A 1 411 ? 11.360 7.965 -28.004 1.00 86.62 411 GLN A O 1
ATOM 3353 N N . GLU A 1 412 ? 10.827 10.033 -28.692 1.00 83.44 412 GLU A N 1
ATOM 3354 C CA . GLU A 1 412 ? 11.809 10.741 -27.864 1.00 83.44 412 GLU A CA 1
ATOM 3355 C C . GLU A 1 412 ? 11.634 10.419 -26.378 1.00 83.44 412 GLU A C 1
ATOM 3357 O O . GLU A 1 412 ? 12.615 10.228 -25.665 1.00 83.44 412 GLU A O 1
ATOM 3362 N N . MET A 1 413 ? 10.392 10.319 -25.894 1.00 80.69 413 MET A N 1
ATOM 3363 C CA . MET A 1 413 ? 10.128 9.957 -24.500 1.00 80.69 413 MET A CA 1
ATOM 3364 C C . MET A 1 413 ? 10.543 8.513 -24.185 1.00 80.69 413 MET A C 1
ATOM 3366 O O . MET A 1 413 ? 11.116 8.257 -23.120 1.00 80.69 413 MET A O 1
ATOM 3370 N N . SER A 1 414 ? 10.278 7.577 -25.098 1.00 84.19 414 SER A N 1
ATOM 3371 C CA . SER A 1 414 ? 10.745 6.194 -24.980 1.00 84.19 414 SER A CA 1
ATOM 3372 C C . SER A 1 414 ? 12.274 6.139 -24.965 1.00 84.19 414 SER A C 1
ATOM 3374 O O . SER A 1 414 ? 12.857 5.644 -24.003 1.00 84.19 414 SER A O 1
ATOM 3376 N N . ASP A 1 415 ? 12.934 6.724 -25.964 1.00 83.19 415 ASP A N 1
ATOM 3377 C CA . ASP A 1 415 ? 14.395 6.702 -26.088 1.00 83.19 415 ASP A CA 1
ATOM 3378 C C . ASP A 1 415 ? 15.074 7.375 -24.889 1.00 83.19 415 ASP A C 1
ATOM 3380 O O . ASP A 1 415 ? 16.044 6.853 -24.332 1.00 83.19 415 ASP A O 1
ATOM 3384 N N . PHE A 1 416 ? 14.519 8.493 -24.416 1.00 78.56 416 PHE A N 1
ATOM 3385 C CA . PHE A 1 416 ? 15.033 9.195 -23.247 1.00 78.56 416 PHE A CA 1
ATOM 3386 C C . PHE A 1 416 ? 14.940 8.343 -21.977 1.00 78.56 416 PHE A C 1
ATOM 3388 O O . PHE A 1 416 ? 15.883 8.359 -21.186 1.00 78.56 416 PHE A O 1
ATOM 3395 N N . THR A 1 417 ? 13.864 7.568 -21.788 1.00 75.94 417 THR A N 1
ATOM 3396 C CA . THR A 1 417 ? 13.703 6.683 -20.613 1.00 75.94 417 THR A CA 1
ATOM 3397 C C . THR A 1 417 ? 14.899 5.752 -20.469 1.00 75.94 417 THR A C 1
ATOM 3399 O O . THR A 1 417 ? 15.478 5.627 -19.392 1.00 75.94 417 THR A O 1
ATOM 3402 N N . TYR A 1 418 ? 15.289 5.124 -21.576 1.00 78.25 418 TYR A N 1
ATOM 3403 C CA . TYR A 1 418 ? 16.299 4.073 -21.571 1.00 78.25 418 TYR A CA 1
ATOM 3404 C C . TYR A 1 418 ? 17.717 4.595 -21.824 1.00 78.25 418 TYR A C 1
ATOM 3406 O O . TYR A 1 418 ? 18.691 3.912 -21.519 1.00 78.25 418 TYR A O 1
ATOM 3414 N N . SER A 1 419 ? 17.860 5.855 -22.251 1.00 76.06 419 SER A N 1
ATOM 3415 C CA . SER A 1 419 ? 19.150 6.562 -22.273 1.00 76.06 419 SER A CA 1
ATOM 3416 C C . SER A 1 419 ? 19.775 6.738 -20.881 1.00 76.06 419 SER A C 1
ATOM 3418 O O . SER A 1 419 ? 20.976 6.985 -20.770 1.00 76.06 419 SER A O 1
ATOM 3420 N N . MET A 1 420 ? 18.974 6.602 -19.816 1.00 73.31 420 MET A N 1
ATOM 3421 C CA . MET A 1 420 ? 19.433 6.721 -18.430 1.00 73.31 420 MET A CA 1
ATOM 3422 C C . MET A 1 420 ? 20.175 5.483 -17.909 1.00 73.31 420 MET A C 1
ATOM 3424 O O . MET A 1 420 ? 20.801 5.573 -16.848 1.00 73.31 420 MET A O 1
ATOM 3428 N N . TYR A 1 421 ? 20.142 4.355 -18.628 1.00 80.12 421 TYR A N 1
ATOM 3429 C CA . TYR A 1 421 ? 20.913 3.172 -18.245 1.00 80.12 421 TYR A CA 1
ATOM 3430 C C . TYR A 1 421 ? 22.407 3.480 -18.267 1.00 80.12 421 TYR A C 1
ATOM 3432 O O . TYR A 1 421 ? 22.923 4.142 -19.173 1.00 80.12 421 TYR A O 1
ATOM 3440 N N . CYS A 1 422 ? 23.127 3.013 -17.249 1.00 82.12 422 CYS A N 1
ATOM 3441 C CA . CYS A 1 422 ? 24.550 3.271 -17.169 1.00 82.12 422 CYS A CA 1
ATOM 3442 C C . CYS A 1 422 ? 25.317 2.413 -18.178 1.00 82.12 422 CYS A C 1
ATOM 3444 O O . CYS A 1 422 ? 25.024 1.238 -18.406 1.00 82.12 422 CYS A O 1
ATOM 3446 N N . LYS A 1 423 ? 26.353 3.005 -18.781 1.00 83.75 423 LYS A N 1
ATOM 3447 C CA . LYS A 1 423 ? 27.180 2.312 -19.782 1.00 83.75 423 LYS A CA 1
ATOM 3448 C C . LYS A 1 423 ? 27.882 1.078 -19.211 1.00 83.75 423 LYS A C 1
ATOM 3450 O O . LYS A 1 423 ? 28.173 0.162 -19.968 1.00 83.75 423 LYS A O 1
ATOM 3455 N N . GLY A 1 424 ? 28.184 1.079 -17.909 1.00 85.50 424 GLY A N 1
ATOM 3456 C CA . GLY A 1 424 ? 28.760 -0.075 -17.211 1.00 85.50 424 GLY A CA 1
ATOM 3457 C C . GLY A 1 424 ? 27.798 -1.258 -17.213 1.00 85.50 424 GLY A C 1
ATOM 3458 O O . GLY A 1 424 ? 28.140 -2.309 -17.729 1.00 85.50 424 GLY A O 1
ATOM 3459 N N . PHE A 1 425 ? 26.559 -1.034 -16.779 1.00 88.00 425 PHE A N 1
ATOM 3460 C CA . PHE A 1 425 ? 25.521 -2.061 -16.778 1.00 88.00 425 PHE A CA 1
ATOM 3461 C C . PHE A 1 425 ? 25.243 -2.623 -18.180 1.00 88.00 425 PHE A C 1
ATOM 3463 O O . PHE A 1 425 ? 25.122 -3.831 -18.340 1.00 88.00 425 PHE A O 1
ATOM 3470 N N . ILE A 1 426 ? 25.197 -1.779 -19.218 1.00 88.38 426 ILE A N 1
ATOM 3471 C CA . ILE A 1 426 ? 25.017 -2.261 -20.601 1.00 88.38 426 ILE A CA 1
ATOM 3472 C C . ILE A 1 426 ? 26.163 -3.204 -21.014 1.00 88.38 426 ILE A C 1
ATOM 3474 O O . ILE A 1 426 ? 25.916 -4.215 -21.666 1.00 88.38 426 ILE A O 1
ATOM 3478 N N . LYS A 1 427 ? 27.408 -2.914 -20.607 1.00 89.12 427 LYS A N 1
ATOM 3479 C CA . LYS A 1 427 ? 28.548 -3.813 -20.850 1.00 89.12 427 LYS A CA 1
ATOM 3480 C C . LYS A 1 427 ? 28.410 -5.129 -20.089 1.00 89.12 427 LYS A C 1
ATOM 3482 O O . LYS A 1 427 ? 28.660 -6.171 -20.681 1.00 89.12 427 LYS A O 1
ATOM 3487 N N . ASP A 1 428 ? 27.982 -5.082 -18.829 1.00 90.19 428 ASP A N 1
ATOM 3488 C CA . ASP A 1 428 ? 27.759 -6.286 -18.019 1.00 90.19 428 ASP A CA 1
ATOM 3489 C C . ASP A 1 428 ? 26.695 -7.187 -18.667 1.00 90.19 428 ASP A C 1
ATOM 3491 O O . ASP A 1 428 ? 26.855 -8.403 -18.739 1.00 90.19 428 ASP A O 1
ATOM 3495 N N . ILE A 1 429 ? 25.633 -6.588 -19.215 1.00 91.62 429 ILE A N 1
ATOM 3496 C CA . ILE A 1 429 ? 24.601 -7.309 -19.966 1.00 91.62 429 ILE A CA 1
ATOM 3497 C C . ILE A 1 429 ? 25.160 -7.920 -21.254 1.00 91.62 429 ILE A C 1
ATOM 3499 O O . ILE A 1 429 ? 24.874 -9.079 -21.538 1.00 91.62 429 ILE A O 1
ATOM 3503 N N . HIS A 1 430 ? 25.979 -7.192 -22.017 1.00 91.00 430 HIS A N 1
ATOM 3504 C CA . HIS A 1 430 ? 26.631 -7.758 -23.204 1.00 91.00 430 HIS A CA 1
ATOM 3505 C C . HIS A 1 430 ? 27.535 -8.945 -22.847 1.00 91.00 430 HIS A C 1
ATOM 3507 O O . HIS A 1 430 ? 27.508 -9.954 -23.541 1.00 91.00 430 HIS A O 1
ATOM 3513 N N . GLN A 1 431 ? 28.263 -8.872 -21.731 1.00 91.25 431 GLN A N 1
ATOM 3514 C CA . GLN A 1 431 ? 29.079 -9.987 -21.254 1.00 91.25 431 GLN A CA 1
ATOM 3515 C C . GLN A 1 431 ? 28.222 -11.205 -20.863 1.00 91.25 431 GLN A C 1
ATOM 3517 O O . GLN A 1 431 ? 28.591 -12.337 -21.154 1.00 91.25 431 GLN A O 1
ATOM 3522 N N . ARG A 1 432 ? 27.049 -10.999 -20.248 1.00 90.50 432 ARG A N 1
ATOM 3523 C CA . ARG A 1 432 ? 26.101 -12.095 -19.962 1.00 90.50 432 ARG A CA 1
ATOM 3524 C C . ARG A 1 432 ? 25.548 -12.736 -21.227 1.00 90.50 432 ARG A C 1
ATOM 3526 O O . ARG A 1 432 ? 25.404 -13.952 -21.277 1.00 90.50 432 ARG A O 1
ATOM 3533 N N . ILE A 1 433 ? 25.270 -11.924 -22.245 1.00 91.06 433 ILE A N 1
ATOM 3534 C CA . ILE A 1 433 ? 24.860 -12.410 -23.564 1.00 91.06 433 ILE A CA 1
ATOM 3535 C C . ILE A 1 433 ? 25.960 -13.298 -24.163 1.00 91.06 433 ILE A C 1
ATOM 3537 O O . ILE A 1 433 ? 25.663 -14.399 -24.614 1.00 91.06 433 ILE A O 1
ATOM 3541 N N . GLU A 1 434 ? 27.225 -12.870 -24.102 1.00 89.50 434 GLU A N 1
ATOM 3542 C CA . GLU A 1 434 ? 28.375 -13.669 -24.558 1.00 89.50 434 GLU A CA 1
ATOM 3543 C C . GLU A 1 434 ? 28.543 -14.977 -23.765 1.00 89.50 434 GLU A C 1
ATOM 3545 O O . GLU A 1 434 ? 28.896 -16.004 -24.341 1.00 89.50 434 GLU A O 1
ATOM 3550 N N . ASN A 1 435 ? 28.230 -14.966 -22.466 1.00 89.19 435 ASN A N 1
ATOM 3551 C CA . ASN A 1 435 ? 28.247 -16.154 -21.608 1.00 89.19 435 ASN A CA 1
ATOM 3552 C C . ASN A 1 435 ? 27.037 -17.091 -21.816 1.00 89.19 435 ASN A C 1
ATOM 3554 O O . ASN A 1 435 ? 26.994 -18.162 -21.212 1.00 89.19 435 ASN A O 1
ATOM 3558 N N . GLY A 1 436 ? 26.049 -16.705 -22.632 1.00 85.94 436 GLY A N 1
ATOM 3559 C CA . GLY A 1 436 ? 24.826 -17.481 -22.858 1.00 85.94 436 G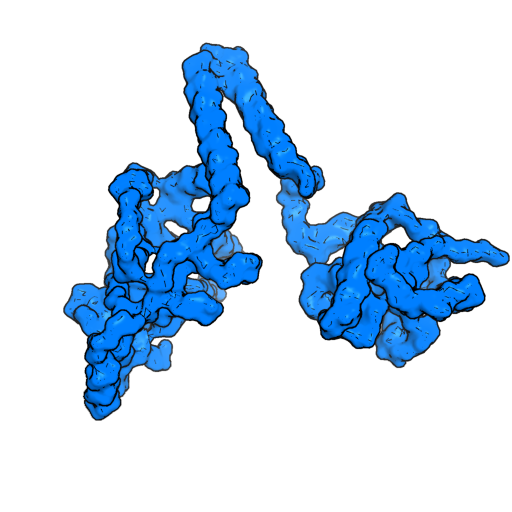LY A CA 1
ATOM 3560 C C . GLY A 1 436 ? 23.770 -17.357 -21.752 1.00 85.94 436 GLY A C 1
ATOM 3561 O O . GLY A 1 436 ? 22.793 -18.099 -21.753 1.00 85.94 436 GLY A O 1
ATOM 3562 N N . GLU A 1 437 ? 23.908 -16.407 -20.825 1.00 86.38 437 GLU A N 1
ATOM 3563 C CA . GLU A 1 437 ? 22.946 -16.144 -19.740 1.00 86.38 437 GLU A CA 1
ATOM 3564 C C . GLU A 1 437 ? 21.756 -15.290 -20.227 1.00 86.38 437 GLU A C 1
ATOM 3566 O O . GLU A 1 437 ? 21.386 -14.275 -19.629 1.00 86.38 437 GLU A O 1
ATOM 3571 N N . CYS A 1 438 ? 21.168 -15.658 -21.364 1.00 88.75 438 CYS A N 1
ATOM 3572 C CA . CYS A 1 438 ? 20.069 -14.927 -21.984 1.00 88.75 438 CYS A CA 1
ATOM 3573 C C . CYS A 1 438 ? 19.101 -15.871 -22.700 1.00 88.75 438 CYS A C 1
ATOM 3575 O O . CYS A 1 438 ? 19.470 -16.968 -23.108 1.00 88.75 438 CYS A O 1
ATOM 3577 N N . LYS A 1 439 ? 17.855 -15.426 -22.868 1.00 89.94 439 LYS A N 1
ATOM 3578 C CA . LYS A 1 439 ? 16.837 -16.123 -23.659 1.00 89.94 439 LYS A CA 1
ATOM 3579 C C . LYS A 1 439 ? 16.582 -15.359 -24.956 1.00 89.94 439 LYS A C 1
ATOM 3581 O O . LYS A 1 439 ? 16.478 -14.134 -24.935 1.00 89.94 439 LYS A O 1
ATOM 3586 N N . ILE A 1 440 ? 16.423 -16.051 -26.082 1.00 88.88 440 ILE A N 1
ATOM 3587 C CA . ILE A 1 440 ? 16.013 -15.405 -27.336 1.00 88.88 440 ILE A CA 1
ATOM 3588 C C . ILE A 1 440 ? 14.569 -14.893 -27.210 1.00 88.88 440 ILE A C 1
ATOM 3590 O O . ILE A 1 440 ? 13.662 -15.595 -26.766 1.00 88.88 440 ILE A O 1
ATOM 3594 N N . PHE A 1 441 ? 14.325 -13.639 -27.588 1.00 88.88 441 PHE A N 1
ATOM 3595 C CA . PHE A 1 441 ? 12.982 -13.069 -27.534 1.00 88.88 441 PHE A CA 1
ATOM 3596 C C . PHE A 1 441 ? 12.036 -13.814 -28.487 1.00 88.88 441 PHE A C 1
ATOM 3598 O O . PHE A 1 441 ? 12.340 -13.984 -29.666 1.00 88.88 441 PHE A O 1
ATOM 3605 N N . SER A 1 442 ? 10.867 -14.219 -27.978 1.00 79.44 442 SER A N 1
ATOM 3606 C CA . SER A 1 442 ? 9.898 -15.071 -28.683 1.00 79.44 442 SER A CA 1
ATOM 3607 C C . SER A 1 442 ? 10.383 -16.502 -28.996 1.00 79.44 442 SER A C 1
ATOM 3609 O O . SER A 1 442 ? 9.792 -17.141 -29.870 1.00 79.44 442 SER A O 1
ATOM 3611 N N . SER A 1 443 ? 11.398 -17.026 -28.296 1.00 72.06 443 SER A N 1
ATOM 3612 C CA . SER A 1 443 ? 11.620 -18.478 -28.245 1.00 72.06 443 SER A CA 1
ATOM 3613 C C . SER A 1 443 ? 10.678 -19.132 -27.223 1.00 72.06 443 SER A C 1
ATOM 3615 O O . SER A 1 443 ? 10.369 -18.545 -26.178 1.00 72.06 443 SER A O 1
ATOM 3617 N N . ASP A 1 444 ? 10.211 -20.345 -27.521 1.00 59.31 444 ASP A N 1
ATOM 3618 C CA . ASP A 1 444 ? 9.278 -21.112 -26.676 1.00 59.31 444 ASP A CA 1
ATOM 3619 C C . ASP A 1 444 ? 9.954 -21.772 -25.446 1.00 59.31 444 ASP A C 1
ATOM 3621 O O . ASP A 1 444 ? 9.342 -22.611 -24.791 1.00 59.31 444 ASP A O 1
ATOM 3625 N N . GLU A 1 445 ? 11.199 -21.396 -25.116 1.00 49.00 445 GLU A N 1
ATOM 3626 C CA . GLU A 1 445 ? 12.016 -22.009 -24.043 1.00 49.00 445 GLU A CA 1
ATOM 3627 C C . GLU A 1 445 ? 11.694 -21.582 -22.603 1.00 49.00 445 GLU A C 1
ATOM 3629 O O . GLU A 1 445 ? 11.470 -20.373 -22.348 1.00 49.00 445 GLU A O 1
#